Protein AF-A0A7S4MPM6-F1 (afdb_monomer_lite)

Foldseek 3Di:
DDPDPPDQPQPDQDPVVLVVVQVVLVVVLCVLDPVQWDWDFPLVDDDDQVVLQLLLQLLLLLLLLLLLLLVVLLQCPLVNLLVQLVLLVPFWKKKWKKWKKFKAWDDKDKDKDKDDWDWDDDPPDIDTDIDIDIFMKTKMKMKIKMWIWIDRHPDPVPIHTRDIDMFMDIDIDRDDDTPDPRMDMDDRLMATCSLSSVQADSQQAGGDHFPCVDPQNPDSCRTPSNVVSLVNLSSLLVSLVSVVCCQQVPQQVRQPPADRLVPQALPQANALSHSIWIARDPDDDDQQPQPPPDPPARSYFYDRDPVSVVDNTHRDSSSSSSSSVSNSVRLVVSLVVLQVRQPPHRRDHSSVSSSNNSSNSSNVSSSSSVSSRVVSVVSVVVVVVD

Organism: NCBI:txid1487602

Structure (mmCIF, N/CA/C/O backbone):
data_AF-A0A7S4MPM6-F1
#
_entry.id   AF-A0A7S4MPM6-F1
#
loop_
_atom_site.group_PDB
_atom_site.id
_atom_site.type_symbol
_atom_site.label_atom_id
_atom_site.label_alt_id
_atom_site.label_comp_id
_atom_site.label_asym_id
_atom_site.label_entity_id
_atom_site.label_seq_id
_atom_site.pdbx_PDB_ins_code
_atom_site.Cartn_x
_atom_site.Cartn_y
_atom_site.Cartn_z
_atom_site.occupancy
_atom_site.B_iso_or_equiv
_atom_site.auth_seq_id
_atom_site.auth_comp_id
_atom_site.auth_asym_id
_atom_site.auth_atom_id
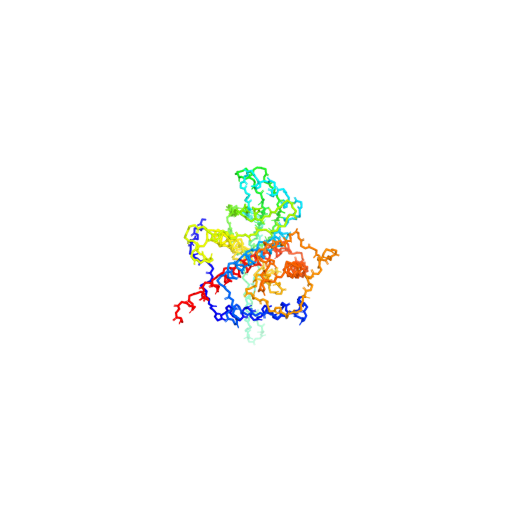_atom_site.pdbx_PDB_model_num
ATOM 1 N N . PHE A 1 1 ? -4.870 5.269 -22.172 1.00 31.06 1 PHE A N 1
ATOM 2 C CA . PHE A 1 1 ? -6.273 5.343 -21.723 1.00 31.06 1 PHE A CA 1
ATOM 3 C C . PHE A 1 1 ? -6.823 3.934 -21.564 1.00 31.06 1 PHE A C 1
ATOM 5 O O . PHE A 1 1 ? -7.296 3.357 -22.532 1.00 31.06 1 PHE A O 1
ATOM 12 N N . LEU A 1 2 ? -6.703 3.356 -20.369 1.00 29.95 2 LEU A N 1
ATOM 13 C CA . LEU A 1 2 ? -7.413 2.134 -19.994 1.00 29.95 2 LEU A CA 1
ATOM 14 C C . LEU A 1 2 ? -8.408 2.541 -18.913 1.00 29.95 2 LEU A C 1
ATOM 16 O O . LEU A 1 2 ? -8.036 2.780 -17.770 1.00 29.95 2 LEU A O 1
ATOM 20 N N . PHE A 1 3 ? -9.662 2.708 -19.321 1.00 28.52 3 PHE A N 1
ATOM 21 C CA . PHE A 1 3 ? -10.784 2.804 -18.402 1.00 28.52 3 PHE A CA 1
ATOM 22 C C . PHE A 1 3 ? -11.024 1.373 -17.909 1.00 28.52 3 PHE A C 1
ATOM 24 O O . PHE A 1 3 ? -11.623 0.564 -18.615 1.00 28.52 3 PHE A O 1
ATOM 31 N N . VAL A 1 4 ? -10.449 1.019 -16.759 1.00 35.78 4 VAL A N 1
ATOM 32 C CA . VAL A 1 4 ? -10.788 -0.234 -16.079 1.00 35.78 4 VAL A CA 1
ATOM 33 C C . VAL A 1 4 ? -12.208 -0.041 -15.541 1.00 35.78 4 VAL A C 1
ATOM 35 O O . VAL A 1 4 ? -12.431 0.917 -14.797 1.00 35.78 4 VAL A O 1
ATOM 38 N N . PRO A 1 5 ? -13.195 -0.863 -15.938 1.00 33.94 5 PRO A N 1
ATOM 39 C CA . PRO A 1 5 ? -14.520 -0.785 -15.346 1.00 33.94 5 PRO A CA 1
ATOM 40 C C . PRO A 1 5 ? -14.381 -1.018 -13.844 1.00 33.94 5 PRO A C 1
ATOM 42 O O . PRO A 1 5 ? -13.643 -1.910 -13.430 1.00 33.94 5 PRO A O 1
ATOM 45 N N . LEU A 1 6 ? -15.104 -0.236 -13.046 1.00 37.91 6 LEU A N 1
ATOM 46 C CA . LEU A 1 6 ? -15.232 -0.399 -11.599 1.00 37.91 6 LEU A CA 1
ATOM 47 C C . LEU A 1 6 ? -16.060 -1.671 -11.294 1.00 37.91 6 LEU A C 1
ATOM 49 O O . LEU A 1 6 ? -17.142 -1.606 -10.726 1.00 37.91 6 LEU A O 1
ATOM 53 N N . LEU A 1 7 ? -15.613 -2.832 -11.776 1.00 39.56 7 LEU A N 1
ATOM 54 C CA . LEU A 1 7 ? -16.062 -4.129 -11.282 1.00 39.56 7 LEU A CA 1
ATOM 55 C C . LEU A 1 7 ? -15.415 -4.313 -9.910 1.00 39.56 7 LEU A C 1
ATOM 57 O O . LEU A 1 7 ? -14.264 -3.924 -9.729 1.00 39.56 7 LEU A O 1
ATOM 61 N N . ALA A 1 8 ? -16.146 -4.855 -8.937 1.00 42.31 8 ALA A N 1
ATOM 62 C CA . ALA A 1 8 ? -15.582 -5.182 -7.633 1.00 42.31 8 ALA A CA 1
ATOM 63 C C . ALA A 1 8 ? -14.343 -6.075 -7.839 1.00 42.31 8 ALA A C 1
ATOM 65 O O . ALA A 1 8 ? -14.459 -7.189 -8.339 1.00 42.31 8 ALA A O 1
ATOM 66 N N . VAL A 1 9 ? -13.154 -5.535 -7.550 1.00 50.91 9 VAL A N 1
ATOM 67 C CA . VAL A 1 9 ? -11.866 -6.233 -7.735 1.00 50.91 9 VAL A CA 1
ATOM 68 C C . VAL A 1 9 ? -11.479 -7.038 -6.498 1.00 50.91 9 VAL A C 1
ATOM 70 O O . VAL A 1 9 ? -10.639 -7.927 -6.587 1.00 50.91 9 VAL A O 1
ATOM 73 N N . MET A 1 10 ? -12.123 -6.774 -5.360 1.00 58.50 10 MET A N 1
ATOM 74 C CA . MET A 1 10 ? -12.009 -7.669 -4.215 1.00 58.50 10 MET A CA 1
ATOM 75 C C . MET A 1 10 ? -12.613 -9.014 -4.600 1.00 58.50 10 MET A C 1
ATOM 77 O O . MET A 1 10 ? -13.733 -9.049 -5.114 1.00 58.50 10 MET A O 1
ATOM 81 N N . GLU A 1 11 ? -11.850 -10.091 -4.401 1.00 58.53 11 GLU A N 1
ATOM 82 C CA . GLU A 1 11 ? -12.326 -11.445 -4.686 1.00 58.53 11 GLU A CA 1
ATOM 83 C C . GLU A 1 11 ? -13.673 -11.669 -3.988 1.00 58.53 11 GLU A C 1
ATOM 85 O O . GLU A 1 11 ? -13.864 -11.246 -2.846 1.00 58.53 11 GLU A O 1
ATOM 90 N N . GLU A 1 12 ? -14.616 -12.309 -4.684 1.00 66.38 12 GLU A N 1
ATOM 91 C CA . GLU A 1 12 ? -15.898 -12.693 -4.095 1.00 66.38 12 GLU A CA 1
ATOM 92 C C . GLU A 1 12 ? -15.636 -13.543 -2.843 1.00 66.38 12 GLU A C 1
ATOM 94 O O . GLU A 1 12 ? -14.829 -14.478 -2.885 1.00 66.38 12 GLU A O 1
ATOM 99 N N . PHE A 1 13 ? -16.281 -13.199 -1.722 1.00 75.44 13 PHE A N 1
ATOM 100 C CA . PHE A 1 13 ? -16.008 -13.835 -0.435 1.00 75.44 13 PHE A CA 1
ATOM 101 C C . PHE A 1 13 ? -16.163 -15.357 -0.528 1.00 75.44 13 PHE A C 1
ATOM 103 O O . PHE A 1 13 ? -17.249 -15.892 -0.757 1.00 75.44 13 PHE A O 1
ATOM 110 N N . ASN A 1 14 ? -15.055 -16.065 -0.310 1.00 79.50 14 ASN A N 1
ATOM 111 C CA . ASN A 1 14 ? -15.017 -17.516 -0.252 1.00 79.50 14 ASN A CA 1
ATOM 112 C C . ASN A 1 14 ? -14.715 -17.954 1.182 1.00 79.50 14 ASN A C 1
ATOM 114 O O . ASN A 1 14 ? -13.560 -17.953 1.614 1.00 79.50 14 ASN A O 1
ATOM 118 N N . GLU A 1 15 ? -15.753 -18.371 1.908 1.00 78.56 15 GLU A N 1
ATOM 119 C CA . GLU A 1 15 ? -15.652 -18.743 3.322 1.00 78.56 15 GLU A CA 1
ATOM 120 C C . GLU A 1 15 ? -14.591 -19.831 3.572 1.00 78.56 15 GLU A C 1
ATOM 122 O O . GLU A 1 15 ? -13.835 -19.766 4.542 1.00 78.56 15 GLU A O 1
ATOM 127 N N . GLN A 1 16 ? -14.481 -20.828 2.688 1.00 79.81 16 GLN A N 1
ATOM 128 C CA . GLN A 1 16 ? -13.522 -21.923 2.859 1.00 79.81 16 GLN A CA 1
ATOM 129 C C . GLN A 1 16 ? -12.079 -21.432 2.729 1.00 79.81 16 GLN A C 1
ATOM 131 O O . GLN A 1 16 ? -11.239 -21.742 3.580 1.00 79.81 16 GLN A O 1
ATOM 136 N N . GLN A 1 17 ? -11.788 -20.647 1.688 1.00 78.69 17 GLN A N 1
ATOM 137 C CA . GLN A 1 17 ? -10.464 -20.054 1.499 1.00 78.69 17 GLN A CA 1
ATOM 138 C C . GLN A 1 17 ? -10.130 -19.091 2.635 1.00 78.69 17 GLN A C 1
ATOM 140 O O . GLN A 1 17 ? -9.018 -19.126 3.164 1.00 78.69 17 GLN A O 1
ATOM 145 N N . PHE A 1 18 ? -11.100 -18.284 3.059 1.00 78.94 18 PHE A N 1
ATOM 146 C CA . PHE A 1 18 ? -10.956 -17.395 4.198 1.00 78.94 18 PHE A CA 1
ATOM 147 C C . PHE A 1 18 ? -10.620 -18.165 5.479 1.00 78.94 18 PHE A C 1
ATOM 149 O O . PHE A 1 18 ? -9.632 -17.852 6.134 1.00 78.94 18 PHE A O 1
ATOM 156 N N . ARG A 1 19 ? -11.339 -19.246 5.807 1.00 78.81 19 ARG A N 1
ATOM 157 C CA . ARG A 1 19 ? -11.039 -20.073 6.989 1.00 78.81 19 ARG A CA 1
ATOM 158 C C . ARG A 1 19 ? -9.623 -20.648 6.965 1.00 78.81 19 ARG A C 1
ATOM 160 O O . ARG A 1 19 ? -8.974 -20.678 8.008 1.00 78.81 19 ARG A O 1
ATOM 167 N N . VAL A 1 20 ? -9.119 -21.075 5.805 1.00 78.75 20 VAL A N 1
ATOM 168 C CA . VAL A 1 20 ? -7.716 -21.517 5.660 1.00 78.75 20 VAL A CA 1
ATOM 169 C C . VAL A 1 20 ? -6.754 -20.355 5.914 1.00 78.75 20 VAL A C 1
ATOM 171 O O . VAL A 1 20 ? -5.831 -20.474 6.719 1.00 78.75 20 VAL A O 1
ATOM 174 N N . LYS A 1 21 ? -7.003 -19.209 5.273 1.00 76.81 21 LYS A N 1
ATOM 175 C CA . LYS A 1 21 ? -6.224 -17.975 5.432 1.00 76.81 21 LYS A CA 1
ATOM 176 C C . LYS A 1 21 ? -6.201 -17.477 6.884 1.00 76.81 21 LYS A C 1
ATOM 178 O O . LYS A 1 21 ? -5.209 -16.876 7.297 1.00 76.81 21 LYS A O 1
ATOM 183 N N . VAL A 1 22 ? -7.283 -17.686 7.627 1.00 74.31 22 VAL A N 1
ATOM 184 C CA . VAL A 1 22 ? -7.436 -17.304 9.030 1.00 74.31 22 VAL A CA 1
ATOM 185 C C . VAL A 1 22 ? -6.704 -18.302 9.931 1.00 74.31 22 VAL A C 1
ATOM 187 O O . VAL A 1 22 ? -5.848 -17.876 10.695 1.00 74.31 22 VAL A O 1
ATOM 190 N N . ARG A 1 23 ? -6.883 -19.620 9.762 1.00 75.62 23 ARG A N 1
ATOM 191 C CA . ARG A 1 23 ? -6.119 -20.634 10.526 1.00 75.62 23 ARG A CA 1
ATOM 192 C C . ARG A 1 23 ? -4.602 -20.458 10.411 1.00 75.62 23 ARG A C 1
ATOM 194 O O . ARG A 1 23 ? -3.910 -20.507 11.421 1.00 75.62 23 ARG A O 1
ATOM 201 N N . ASN A 1 24 ? -4.096 -20.185 9.207 1.00 75.50 24 ASN A N 1
ATOM 202 C CA . ASN A 1 24 ? -2.668 -19.914 9.005 1.00 75.50 24 ASN A CA 1
ATOM 203 C C . ASN A 1 24 ? -2.203 -18.659 9.767 1.00 75.50 24 ASN A C 1
ATOM 205 O O . ASN A 1 24 ? -1.083 -18.621 10.274 1.00 75.50 24 ASN A O 1
ATOM 209 N N . ALA A 1 25 ? -3.062 -17.639 9.873 1.00 76.00 25 ALA A N 1
ATOM 210 C CA . ALA A 1 25 ? -2.778 -16.446 10.665 1.00 76.00 25 ALA A CA 1
ATOM 211 C C . ALA A 1 25 ? -2.793 -16.746 12.174 1.00 76.00 25 ALA A C 1
ATOM 213 O O . ALA A 1 25 ? -1.985 -16.178 12.901 1.00 76.00 25 ALA A O 1
ATOM 214 N N . THR A 1 26 ? -3.640 -17.669 12.651 1.00 75.62 26 THR A N 1
ATOM 215 C CA . THR A 1 26 ? -3.672 -18.088 14.065 1.00 75.62 26 THR A CA 1
ATOM 216 C C . THR A 1 26 ? -2.318 -18.612 14.543 1.00 75.62 26 THR A C 1
ATOM 218 O O . THR A 1 26 ? -1.897 -18.291 15.654 1.00 75.62 26 THR A O 1
ATOM 221 N N . ASP A 1 27 ? -1.616 -19.392 13.719 1.00 77.56 27 ASP A N 1
ATOM 222 C CA . ASP A 1 27 ? -0.306 -19.938 14.088 1.00 77.56 27 ASP A CA 1
ATOM 223 C C . ASP A 1 27 ? 0.757 -18.838 14.208 1.00 77.56 27 ASP A C 1
ATOM 225 O O . ASP A 1 27 ? 1.556 -18.850 15.143 1.00 77.56 27 ASP A O 1
ATOM 229 N N . GLN A 1 28 ? 0.718 -17.834 13.327 1.00 78.75 28 GLN A N 1
ATOM 230 C CA . GLN A 1 28 ? 1.594 -16.662 13.419 1.00 78.75 28 GLN A CA 1
ATOM 231 C C . GLN A 1 28 ? 1.255 -15.793 14.636 1.00 78.75 28 GLN A C 1
ATOM 233 O O . GLN A 1 28 ? 2.154 -15.361 15.352 1.00 78.75 28 GLN A O 1
ATOM 238 N N . ILE A 1 29 ? -0.034 -15.592 14.926 1.00 81.62 29 ILE A N 1
ATOM 239 C CA . ILE A 1 29 ? -0.497 -14.842 16.101 1.00 81.62 29 ILE A CA 1
ATOM 240 C C . ILE A 1 29 ? 0.021 -15.472 17.392 1.00 81.62 29 ILE A C 1
ATOM 242 O O . ILE A 1 29 ? 0.528 -14.753 18.246 1.00 81.62 29 ILE A O 1
ATOM 246 N N . LYS A 1 30 ? -0.040 -16.802 17.527 1.00 78.75 30 LYS A N 1
ATOM 247 C CA . LYS A 1 30 ? 0.487 -17.514 18.705 1.00 78.75 30 LYS A CA 1
ATOM 248 C C . LYS A 1 30 ? 1.992 -17.326 18.904 1.00 78.75 30 LYS A C 1
ATOM 250 O O . LYS A 1 30 ? 2.466 -17.466 20.022 1.00 78.75 30 LYS A O 1
ATOM 255 N N . MET A 1 31 ? 2.747 -17.040 17.841 1.00 79.88 31 MET A N 1
ATOM 256 C CA . MET A 1 31 ? 4.175 -16.723 17.952 1.00 79.88 31 MET A CA 1
ATOM 257 C C . MET A 1 31 ? 4.430 -15.275 18.385 1.00 79.88 31 MET A C 1
ATOM 259 O O . MET A 1 31 ? 5.485 -14.992 18.949 1.00 79.88 31 MET A O 1
ATOM 263 N N . ILE A 1 32 ? 3.503 -14.362 18.082 1.00 81.94 32 ILE A N 1
ATOM 264 C CA . ILE A 1 32 ? 3.620 -12.935 18.408 1.00 81.94 32 ILE A CA 1
ATOM 265 C C . ILE A 1 32 ? 3.095 -12.655 19.817 1.00 81.94 32 ILE A C 1
ATOM 267 O O . ILE A 1 32 ? 3.694 -11.882 20.564 1.00 81.94 32 ILE A O 1
ATOM 271 N N . LEU A 1 33 ? 1.968 -13.270 20.168 1.00 78.75 33 LEU A N 1
ATOM 272 C CA . LEU A 1 33 ? 1.326 -13.128 21.465 1.00 78.75 33 LEU A CA 1
ATOM 273 C C . LEU A 1 33 ? 1.914 -14.093 22.497 1.00 78.75 33 LEU A C 1
ATOM 275 O O . LEU A 1 33 ? 2.557 -15.087 22.171 1.00 78.75 33 LEU A O 1
ATOM 279 N N . ASP A 1 34 ? 1.660 -13.802 23.770 1.00 70.38 34 ASP A N 1
ATOM 280 C CA . ASP A 1 34 ? 1.963 -14.717 24.867 1.00 70.38 34 ASP A CA 1
ATOM 281 C C . ASP A 1 34 ? 1.180 -16.040 24.691 1.00 70.38 34 ASP A C 1
ATOM 283 O O . ASP A 1 34 ? 0.010 -16.030 24.302 1.00 70.38 34 ASP A O 1
ATOM 287 N N . ASN A 1 35 ? 1.797 -17.182 25.027 1.00 66.62 35 ASN A N 1
ATOM 288 C CA . ASN A 1 35 ? 1.186 -18.524 24.986 1.00 66.62 35 ASN A CA 1
ATOM 289 C C . ASN A 1 35 ? -0.097 -18.657 25.833 1.00 66.62 35 ASN A C 1
ATOM 291 O O . ASN A 1 35 ? -0.778 -19.681 25.782 1.00 66.62 35 ASN A O 1
ATOM 295 N N . THR A 1 36 ? -0.399 -17.655 26.655 1.00 68.69 36 THR A N 1
ATOM 296 C CA . THR A 1 36 ? -1.627 -17.550 27.444 1.00 68.69 36 THR A CA 1
ATOM 297 C C . THR A 1 36 ? -2.830 -17.001 26.669 1.00 68.69 36 THR A C 1
ATOM 299 O O . THR A 1 36 ? -3.937 -17.041 27.209 1.00 68.69 36 THR A O 1
ATOM 302 N N . ARG A 1 37 ? -2.646 -16.513 25.434 1.00 77.69 37 ARG A N 1
ATOM 303 C CA . ARG A 1 37 ? -3.738 -16.067 24.557 1.00 77.69 37 ARG A CA 1
ATOM 304 C C . ARG A 1 37 ? -4.420 -17.241 23.849 1.00 77.69 37 ARG A C 1
ATOM 306 O O . ARG A 1 37 ? -3.790 -18.246 23.509 1.00 77.69 37 ARG A O 1
ATOM 313 N N . LYS A 1 38 ? -5.724 -17.113 23.624 1.00 83.56 38 LYS A N 1
ATOM 314 C CA . LYS A 1 38 ? -6.632 -18.105 23.041 1.00 83.56 38 LYS A CA 1
ATOM 315 C C . LYS A 1 38 ? -7.474 -17.448 21.938 1.00 83.56 38 LYS A C 1
ATOM 317 O O . LYS A 1 38 ? -8.683 -17.274 22.119 1.00 83.56 38 LYS A O 1
ATOM 322 N N . PRO A 1 39 ? -6.861 -17.127 20.783 1.00 85.81 39 PRO A N 1
ATOM 323 C CA . PRO A 1 39 ? -7.595 -16.609 19.639 1.00 85.81 39 PRO A CA 1
ATOM 324 C C . PRO A 1 39 ? -8.549 -17.679 19.094 1.00 85.81 39 PRO A C 1
ATOM 326 O O . PRO A 1 39 ? -8.148 -18.825 18.868 1.00 85.81 39 PRO A O 1
ATOM 329 N N . VAL A 1 40 ? -9.801 -17.297 18.858 1.00 87.00 40 VAL A N 1
ATOM 330 C CA . VAL A 1 40 ? -10.889 -18.159 18.374 1.00 87.00 40 VAL A CA 1
ATOM 331 C C . VAL A 1 40 ? -1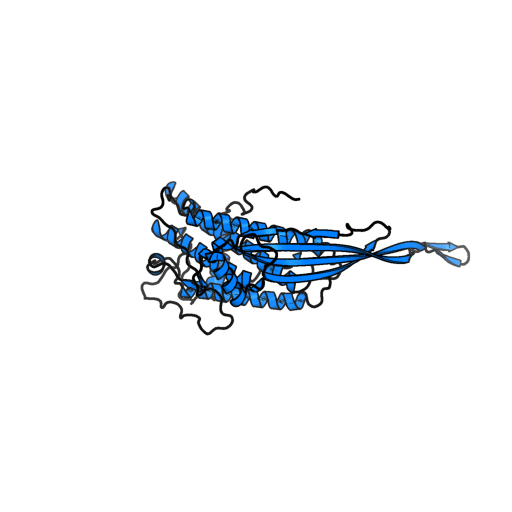1.679 -17.473 17.270 1.00 87.00 40 VAL A C 1
ATOM 333 O O . VAL A 1 40 ? -11.743 -16.242 17.195 1.00 87.00 40 VAL A O 1
ATOM 336 N N . LEU A 1 41 ? -12.300 -18.265 16.394 1.00 85.88 41 LEU A N 1
ATOM 337 C CA . LEU A 1 41 ? -13.178 -17.692 15.382 1.00 85.88 41 LEU A CA 1
ATOM 338 C C . LEU A 1 41 ? -14.447 -17.126 16.039 1.00 85.88 41 LEU A C 1
ATOM 340 O O . LEU A 1 41 ? -15.031 -17.781 16.904 1.00 85.88 41 LEU A O 1
ATOM 344 N N . PRO A 1 42 ? -14.937 -15.956 15.592 1.00 87.44 42 PRO A N 1
ATOM 345 C CA . PRO A 1 42 ? -16.154 -15.353 16.127 1.00 87.44 42 PRO A CA 1
ATOM 346 C C . PRO A 1 42 ? -17.385 -16.267 16.146 1.00 87.44 42 PRO A C 1
ATOM 348 O O . PRO A 1 42 ? -18.178 -16.210 17.079 1.00 87.44 42 PRO A O 1
ATOM 351 N N . ASN A 1 43 ? -17.531 -17.160 15.165 1.00 86.00 43 ASN A N 1
ATOM 352 C CA . ASN A 1 43 ? -18.652 -18.103 15.100 1.00 86.00 43 ASN A CA 1
ATOM 353 C C . ASN A 1 43 ? -18.504 -19.345 15.997 1.00 86.00 43 ASN A C 1
ATOM 355 O O . ASN A 1 43 ? -19.443 -20.132 16.088 1.00 86.00 43 ASN A O 1
ATOM 359 N N . GLU A 1 44 ? -17.363 -19.529 16.660 1.00 86.12 44 GLU A N 1
ATOM 360 C CA . GLU A 1 44 ? -17.109 -20.658 17.565 1.00 86.12 44 GLU A CA 1
ATOM 361 C C . GLU A 1 44 ? -17.432 -20.327 19.029 1.00 86.12 44 GLU A C 1
ATOM 363 O O . GLU A 1 44 ? -17.399 -21.210 19.886 1.00 86.12 44 GLU A O 1
ATOM 368 N N . VAL A 1 45 ? -17.765 -19.068 19.332 1.00 88.31 45 VAL A N 1
ATOM 369 C CA . VAL A 1 45 ? -18.037 -18.601 20.695 1.00 88.31 45 VAL A CA 1
ATOM 370 C C . VAL A 1 45 ? -19.311 -17.774 20.769 1.00 88.31 45 VAL A C 1
ATOM 372 O O . VAL A 1 45 ? -19.661 -17.044 19.843 1.00 88.31 45 VAL A O 1
ATOM 375 N N . ALA A 1 46 ? -20.017 -17.880 21.895 1.00 87.38 46 ALA A N 1
ATOM 376 C CA . ALA A 1 46 ? -21.189 -17.056 22.155 1.00 87.38 46 ALA A CA 1
ATOM 377 C C . ALA A 1 46 ? -20.758 -15.602 22.375 1.00 87.38 46 ALA A C 1
ATOM 379 O O . ALA A 1 46 ? -19.982 -15.317 23.281 1.00 87.38 46 ALA A O 1
ATOM 380 N N . HIS A 1 47 ? -21.286 -14.698 21.560 1.00 90.19 47 HIS A N 1
ATOM 381 C CA . HIS A 1 47 ? -20.995 -13.269 21.578 1.00 90.19 47 HIS A CA 1
ATOM 382 C C . HIS A 1 47 ? -22.286 -12.487 21.319 1.00 90.19 47 HIS A C 1
ATOM 384 O O . HIS A 1 47 ? -23.303 -13.040 20.887 1.00 90.19 47 HIS A O 1
ATOM 390 N N . THR A 1 48 ? -22.268 -11.191 21.601 1.00 90.44 48 THR A N 1
ATOM 391 C CA . THR A 1 48 ? -23.420 -10.312 21.411 1.00 90.44 48 THR A CA 1
ATOM 392 C C . THR A 1 48 ? -23.420 -9.677 20.025 1.00 90.44 48 THR A C 1
ATOM 394 O O . THR A 1 48 ? -22.444 -9.707 19.279 1.00 90.44 48 THR A O 1
ATOM 397 N N . TYR A 1 49 ? -24.540 -9.052 19.671 1.00 89.56 49 TYR A N 1
ATOM 398 C CA . TYR A 1 49 ? -24.631 -8.260 18.450 1.00 89.56 49 TYR A CA 1
ATOM 399 C C . TYR A 1 49 ? -23.616 -7.102 18.424 1.00 89.56 49 TYR A C 1
ATOM 401 O O . TYR A 1 49 ? -23.036 -6.819 17.378 1.00 89.56 49 TYR A O 1
ATOM 409 N N . LEU A 1 50 ? -23.351 -6.490 19.583 1.00 91.75 50 LEU A N 1
ATOM 410 C CA . LEU A 1 50 ? -22.389 -5.399 19.731 1.00 91.75 50 LEU A CA 1
ATOM 411 C C . LEU A 1 50 ? -20.959 -5.832 19.382 1.00 91.75 50 LEU A C 1
ATOM 413 O O . LEU A 1 50 ? -20.258 -5.106 18.682 1.00 91.75 50 LEU A O 1
ATOM 417 N N . ASP A 1 51 ? -20.549 -7.028 19.802 1.00 92.56 51 ASP A N 1
ATOM 418 C CA . ASP A 1 51 ? -19.179 -7.521 19.597 1.00 92.56 51 ASP A CA 1
ATOM 419 C C . ASP A 1 51 ? -18.786 -7.590 18.111 1.00 92.56 51 ASP A C 1
ATOM 421 O O . ASP A 1 51 ? -17.611 -7.506 17.766 1.00 92.56 51 ASP A O 1
ATOM 425 N N . LYS A 1 52 ? -19.770 -7.670 17.211 1.00 93.31 52 LYS A N 1
ATOM 426 C CA . LYS A 1 52 ? -19.569 -7.677 15.755 1.00 93.31 52 LYS A CA 1
ATOM 427 C C . LYS A 1 52 ? -19.152 -6.312 15.218 1.00 93.31 52 LYS A C 1
ATOM 429 O O . LYS A 1 52 ? -18.288 -6.242 14.352 1.00 93.31 52 LYS A O 1
ATOM 434 N N . PHE A 1 53 ? -19.734 -5.236 15.748 1.00 94.62 53 PHE A N 1
ATOM 435 C CA . PHE A 1 53 ? -19.321 -3.870 15.416 1.00 94.62 53 PHE A CA 1
ATOM 436 C C . PHE A 1 53 ? -17.928 -3.589 15.958 1.00 94.62 53 PHE A C 1
ATOM 438 O O . PHE A 1 53 ? -17.078 -3.109 15.217 1.00 94.62 53 PHE A O 1
ATOM 445 N N . LEU A 1 54 ? -17.669 -3.982 17.209 1.00 95.00 54 LEU A N 1
ATOM 446 C CA . LEU A 1 54 ? -16.353 -3.815 17.827 1.00 95.00 54 LEU A CA 1
ATOM 447 C C . LEU A 1 54 ? -15.266 -4.593 17.070 1.00 95.00 54 LEU A C 1
ATOM 449 O O . LEU A 1 54 ? -14.147 -4.108 16.928 1.00 95.00 54 LEU A O 1
ATOM 453 N N . LEU A 1 55 ? -15.592 -5.769 16.520 1.00 95.06 55 LEU A N 1
ATOM 454 C CA . LEU A 1 55 ? -14.671 -6.502 15.653 1.00 95.06 55 LEU A CA 1
ATOM 455 C C . LEU A 1 55 ? -14.375 -5.749 14.351 1.00 95.06 55 LEU A C 1
ATOM 457 O O . LEU A 1 55 ? -13.224 -5.699 13.929 1.00 95.06 55 LEU A O 1
ATOM 461 N N . VAL A 1 56 ? -15.377 -5.145 13.711 1.00 95.94 56 VAL A N 1
ATOM 462 C CA . VAL A 1 56 ? -15.150 -4.350 12.492 1.00 95.94 56 VAL A CA 1
ATOM 463 C C . VAL A 1 56 ? -14.354 -3.078 12.795 1.00 95.94 56 VAL A C 1
ATOM 465 O O . VAL A 1 56 ? -13.440 -2.756 12.035 1.00 95.94 56 VAL A O 1
ATOM 468 N N . GLU A 1 57 ? -14.605 -2.410 13.925 1.00 96.12 57 GLU A N 1
ATOM 469 C CA . GLU A 1 57 ? -13.779 -1.287 14.395 1.00 96.12 57 GLU A CA 1
ATOM 470 C C . GLU A 1 57 ? -12.317 -1.703 14.607 1.00 96.12 57 GLU A C 1
ATOM 472 O O . GLU A 1 57 ? -11.394 -1.003 14.178 1.00 96.12 57 GLU A O 1
ATOM 477 N N . PHE A 1 58 ? -12.096 -2.882 15.200 1.00 95.44 58 PHE A N 1
ATOM 478 C CA . PHE A 1 58 ? -10.768 -3.471 15.378 1.00 95.44 58 PHE A CA 1
ATOM 479 C C . PHE A 1 58 ? -10.072 -3.732 14.041 1.00 95.44 58 PHE A C 1
ATOM 481 O O . PHE A 1 58 ? -8.916 -3.346 13.856 1.00 95.44 58 PHE A O 1
ATOM 488 N N . LEU A 1 59 ? -10.774 -4.353 13.090 1.00 96.38 59 LEU A N 1
ATOM 489 C CA . LEU A 1 59 ? -10.240 -4.650 11.762 1.00 96.38 59 LEU A CA 1
ATOM 490 C C . LEU A 1 59 ? -9.886 -3.375 10.993 1.00 96.38 59 LEU A C 1
ATOM 492 O O . LEU A 1 59 ? -8.820 -3.320 10.381 1.00 96.38 59 LEU A O 1
ATOM 496 N N . ALA A 1 60 ? -10.744 -2.353 11.044 1.00 97.25 60 ALA A N 1
ATOM 497 C CA . ALA A 1 60 ? -10.507 -1.069 10.394 1.00 97.25 60 ALA A CA 1
ATOM 498 C C . ALA A 1 60 ? -9.304 -0.340 11.010 1.00 97.25 60 ALA A C 1
ATOM 500 O O . ALA A 1 60 ? -8.404 0.077 10.280 1.00 97.25 60 ALA A O 1
ATOM 501 N N . SER A 1 61 ? -9.241 -0.257 12.343 1.00 96.44 61 SER A N 1
ATOM 502 C CA . SER A 1 61 ? -8.124 0.373 13.060 1.00 96.44 61 SER A CA 1
ATOM 503 C C . SER A 1 61 ? -6.798 -0.332 12.767 1.00 96.44 61 SER A C 1
ATOM 505 O O . SER A 1 61 ? -5.793 0.313 12.464 1.00 96.44 61 SER A O 1
ATOM 507 N N . SER A 1 62 ? -6.806 -1.669 12.783 1.00 96.31 62 SER A N 1
ATOM 508 C CA . SER A 1 62 ? -5.647 -2.479 12.410 1.00 96.31 62 SER A CA 1
ATOM 509 C C . SER A 1 62 ? -5.219 -2.222 10.964 1.00 96.31 62 SER A C 1
ATOM 511 O O . SER A 1 62 ? -4.041 -1.981 10.704 1.00 96.31 62 SER A O 1
ATOM 513 N N . ALA A 1 63 ? -6.167 -2.217 10.022 1.00 98.00 63 ALA A N 1
ATOM 514 C CA . ALA A 1 63 ? -5.876 -2.000 8.610 1.00 98.00 63 ALA A CA 1
ATOM 515 C C . ALA A 1 63 ? -5.273 -0.614 8.360 1.00 98.00 63 ALA A C 1
ATOM 517 O O . ALA A 1 63 ? -4.250 -0.514 7.688 1.00 98.00 63 ALA A O 1
ATOM 518 N N . VAL A 1 64 ? -5.848 0.444 8.937 1.00 97.94 64 VAL A N 1
ATOM 519 C CA . VAL A 1 64 ? -5.334 1.817 8.809 1.00 97.94 64 VAL A CA 1
ATOM 520 C C . VAL A 1 64 ? -3.895 1.913 9.325 1.00 97.94 64 VAL A C 1
ATOM 522 O O . VAL A 1 64 ? -3.016 2.366 8.591 1.00 97.94 64 VAL A O 1
ATOM 525 N N . ALA A 1 65 ? -3.614 1.412 10.531 1.00 97.12 65 ALA A N 1
ATOM 526 C CA . ALA A 1 65 ? -2.259 1.426 11.086 1.00 97.12 65 ALA A CA 1
ATOM 527 C C . ALA A 1 65 ? -1.273 0.575 10.259 1.00 97.12 65 ALA A C 1
ATOM 529 O O . ALA A 1 65 ? -0.122 0.956 10.033 1.00 97.12 65 ALA A O 1
ATOM 530 N N . ALA A 1 66 ? -1.728 -0.565 9.739 1.00 97.81 66 ALA A N 1
ATOM 531 C CA . ALA A 1 66 ? -0.924 -1.442 8.894 1.00 97.81 66 ALA A CA 1
ATOM 532 C C . ALA A 1 66 ? -0.563 -0.808 7.545 1.00 97.81 66 ALA A C 1
ATOM 534 O O . ALA A 1 66 ? 0.528 -1.051 7.018 1.00 97.81 66 ALA A O 1
ATOM 535 N N . LEU A 1 67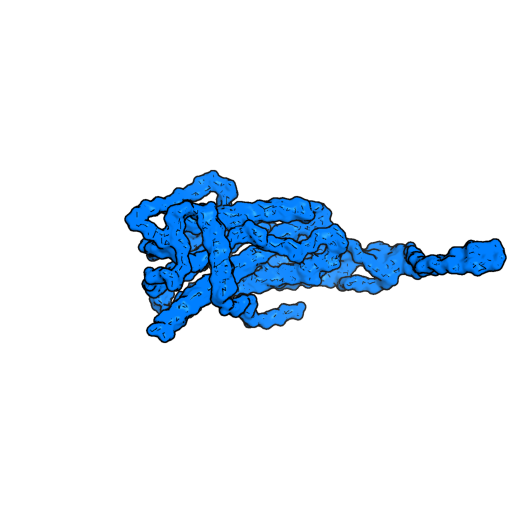 ? -1.469 -0.005 6.980 1.00 98.44 67 LEU A N 1
ATOM 536 C CA . LEU A 1 67 ? -1.211 0.765 5.768 1.00 98.44 67 LEU A CA 1
ATOM 537 C C . LEU A 1 67 ? -0.144 1.833 6.015 1.00 98.44 67 LEU A C 1
ATOM 539 O O . LEU A 1 67 ? 0.738 1.985 5.173 1.00 98.44 67 LEU A O 1
ATOM 543 N N . VAL A 1 68 ? -0.146 2.506 7.172 1.00 97.56 68 VAL A N 1
ATOM 544 C CA . VAL A 1 68 ? 0.893 3.493 7.529 1.00 97.56 68 VAL A CA 1
ATOM 545 C C . VAL A 1 68 ? 2.292 2.861 7.539 1.00 97.56 68 VAL A C 1
ATOM 547 O O . VAL A 1 68 ? 3.214 3.423 6.950 1.00 97.56 68 VAL A O 1
ATOM 550 N N . ASN A 1 69 ? 2.448 1.648 8.086 1.00 96.50 69 ASN A N 1
ATOM 551 C CA . ASN A 1 69 ? 3.715 0.903 8.003 1.00 96.50 69 ASN A CA 1
ATOM 552 C C . ASN A 1 69 ? 4.166 0.652 6.548 1.00 96.50 69 ASN A C 1
ATOM 554 O O . ASN A 1 69 ? 5.362 0.646 6.257 1.00 96.50 69 ASN A O 1
ATOM 558 N N . CYS A 1 70 ? 3.229 0.445 5.616 1.00 97.81 70 CYS A N 1
ATOM 559 C CA . CYS A 1 70 ? 3.555 0.277 4.197 1.00 97.81 70 CYS A CA 1
ATOM 560 C C . CYS A 1 70 ? 3.940 1.605 3.536 1.00 97.81 70 CYS A C 1
ATOM 562 O O . CYS A 1 70 ? 4.854 1.639 2.714 1.00 97.81 70 CYS A O 1
ATOM 564 N N . LEU A 1 71 ? 3.265 2.699 3.898 1.00 97.12 71 LEU A N 1
ATOM 565 C CA . LEU A 1 71 ? 3.555 4.042 3.393 1.00 97.12 71 LEU A CA 1
ATOM 566 C C . LEU A 1 71 ? 4.967 4.513 3.777 1.00 97.12 71 LEU A C 1
ATOM 568 O O . LEU A 1 71 ? 5.610 5.211 2.992 1.00 97.12 71 LEU A O 1
ATOM 572 N N . GLU A 1 72 ? 5.498 4.070 4.917 1.00 95.62 72 GLU A N 1
ATOM 573 C CA . GLU A 1 72 ? 6.889 4.327 5.310 1.00 95.62 72 GLU A CA 1
ATOM 574 C C . GLU A 1 72 ? 7.894 3.781 4.280 1.00 95.62 72 GLU A C 1
ATOM 576 O O . GLU A 1 72 ? 8.844 4.475 3.909 1.00 95.62 72 GLU A O 1
ATOM 581 N N . LEU A 1 73 ? 7.648 2.586 3.720 1.00 94.81 73 LEU A N 1
ATOM 582 C CA . LEU A 1 73 ? 8.462 2.037 2.623 1.00 94.81 73 LEU A CA 1
ATOM 583 C C . LEU A 1 73 ? 8.347 2.859 1.330 1.00 94.81 73 LEU A C 1
ATOM 585 O O . LEU A 1 73 ? 9.244 2.826 0.486 1.00 94.81 73 LEU A O 1
ATOM 589 N N . LEU A 1 74 ? 7.268 3.630 1.183 1.00 95.06 74 LEU A N 1
ATOM 590 C CA . LEU A 1 74 ? 7.053 4.575 0.086 1.00 95.06 74 LEU A CA 1
ATOM 591 C C . LEU A 1 74 ? 7.645 5.963 0.372 1.00 95.06 74 LEU A C 1
ATOM 593 O O . LEU A 1 74 ? 7.314 6.927 -0.314 1.00 95.06 74 LEU A O 1
ATOM 597 N N . SER A 1 75 ? 8.560 6.059 1.345 1.00 95.00 75 SER A N 1
ATOM 598 C CA . SER A 1 75 ? 9.205 7.303 1.791 1.00 95.00 75 SER A CA 1
ATOM 599 C C . SER A 1 75 ? 8.255 8.293 2.475 1.00 95.00 75 SER A C 1
ATOM 601 O O . SER A 1 75 ? 8.574 9.476 2.584 1.00 95.00 75 SER A O 1
ATOM 603 N N . ILE A 1 76 ? 7.108 7.831 2.979 1.00 96.56 76 ILE A N 1
ATOM 604 C CA . ILE A 1 76 ? 6.252 8.608 3.884 1.00 96.56 76 ILE A CA 1
ATOM 605 C C . ILE A 1 76 ? 6.685 8.296 5.322 1.00 96.56 76 ILE A C 1
ATOM 607 O O . ILE A 1 76 ? 6.015 7.578 6.059 1.00 96.56 76 ILE A O 1
ATOM 611 N N . ASP A 1 77 ? 7.868 8.787 5.690 1.00 94.00 77 ASP A N 1
ATOM 612 C CA . ASP A 1 77 ? 8.377 8.713 7.061 1.00 94.00 77 ASP A CA 1
ATOM 613 C C . ASP A 1 77 ? 7.580 9.628 8.011 1.00 94.00 77 ASP A C 1
ATOM 615 O O . ASP A 1 77 ? 6.691 10.368 7.589 1.00 94.00 77 ASP A O 1
ATOM 619 N N . ALA A 1 78 ? 7.903 9.619 9.307 1.00 93.75 78 ALA A N 1
ATOM 620 C CA . ALA A 1 78 ? 7.189 10.422 10.305 1.00 93.75 78 ALA A CA 1
ATOM 621 C C . ALA A 1 78 ? 7.175 11.931 9.980 1.00 93.75 78 ALA A C 1
ATOM 623 O O . ALA A 1 78 ? 6.203 12.626 10.281 1.00 93.75 78 ALA A O 1
ATOM 624 N N . LYS A 1 79 ? 8.233 12.449 9.339 1.00 95.38 79 LYS A N 1
ATOM 625 C CA . LYS A 1 79 ? 8.316 13.858 8.942 1.00 95.38 79 LYS A CA 1
ATOM 626 C C . LYS A 1 79 ? 7.346 14.145 7.799 1.00 95.38 79 LYS A C 1
ATOM 628 O O . LYS A 1 79 ? 6.587 15.110 7.876 1.00 95.38 79 LYS A O 1
ATOM 633 N N . ASN A 1 80 ? 7.373 13.328 6.751 1.00 96.12 80 ASN A N 1
ATOM 634 C CA . ASN A 1 80 ? 6.488 13.500 5.606 1.00 96.12 80 ASN A CA 1
ATOM 635 C C . ASN A 1 80 ? 5.031 13.264 6.015 1.00 96.12 80 ASN A C 1
ATOM 637 O O . ASN A 1 80 ? 4.174 14.072 5.675 1.00 96.12 80 ASN A O 1
ATOM 641 N N . LEU A 1 81 ? 4.757 12.242 6.829 1.00 96.81 81 LEU A N 1
ATOM 642 C CA . LEU A 1 81 ? 3.427 11.947 7.363 1.00 96.81 81 LEU A CA 1
ATOM 643 C C . LEU A 1 81 ? 2.841 13.125 8.146 1.00 96.81 81 LEU A C 1
ATOM 645 O O . LEU A 1 81 ? 1.676 13.462 7.945 1.00 96.81 81 LEU A O 1
ATOM 649 N N . LYS A 1 82 ? 3.659 13.809 8.959 1.00 96.81 82 LYS A N 1
ATOM 650 C CA . LYS A 1 82 ? 3.248 15.037 9.654 1.00 96.81 82 LYS A CA 1
ATOM 651 C C . LYS A 1 82 ? 2.776 16.107 8.671 1.00 96.81 82 LYS A C 1
ATOM 653 O O . LYS A 1 82 ? 1.700 16.670 8.841 1.00 96.81 82 LYS A O 1
ATOM 658 N N . GLN A 1 83 ? 3.549 16.347 7.614 1.00 96.12 83 GLN A N 1
ATOM 659 C CA . GLN A 1 83 ? 3.188 17.329 6.592 1.00 96.12 83 GLN A CA 1
ATOM 660 C C . GLN A 1 83 ? 1.889 16.951 5.867 1.00 96.12 83 GLN A C 1
ATOM 662 O O . GLN A 1 83 ? 1.052 17.819 5.622 1.00 96.12 83 GLN A O 1
ATOM 667 N N . LEU A 1 84 ? 1.700 15.666 5.543 1.00 97.19 84 LEU A N 1
ATOM 668 C CA . LEU A 1 84 ? 0.465 15.182 4.922 1.00 97.19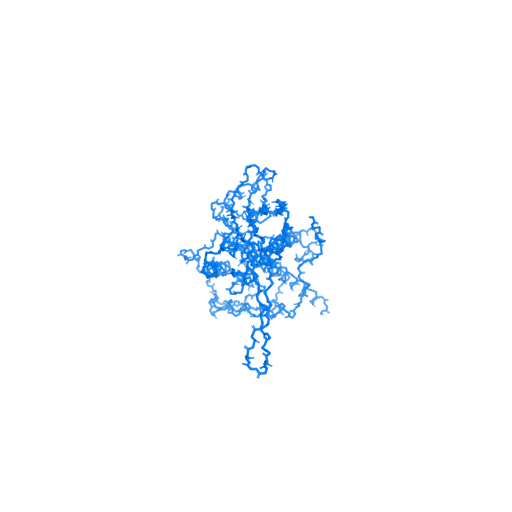 84 LEU A CA 1
ATOM 669 C C . LEU A 1 84 ? -0.734 15.359 5.861 1.00 97.19 84 LEU A C 1
ATOM 671 O O . LEU A 1 84 ? -1.804 15.777 5.420 1.00 97.19 84 LEU A O 1
ATOM 675 N N . LYS A 1 85 ? -0.556 15.103 7.160 1.00 96.38 85 LYS A N 1
ATOM 676 C CA . LYS A 1 85 ? -1.591 15.317 8.174 1.00 96.38 85 LYS A CA 1
ATOM 677 C C . LYS A 1 85 ? -1.989 16.793 8.264 1.00 96.38 85 LYS A C 1
ATOM 679 O O . LYS A 1 85 ? -3.180 17.097 8.198 1.00 96.38 85 LYS A O 1
ATOM 684 N N . GLU A 1 86 ? -1.021 17.707 8.288 1.00 95.19 86 GLU A N 1
ATOM 685 C CA . GLU A 1 86 ? -1.266 19.157 8.247 1.00 95.19 86 GLU A CA 1
ATOM 686 C C . GLU A 1 86 ? -2.033 19.583 6.981 1.00 95.19 86 GLU A C 1
ATOM 688 O O . GLU A 1 86 ? -2.970 20.385 7.049 1.00 95.19 86 GLU A O 1
ATOM 693 N N . TRP A 1 87 ? -1.685 19.021 5.818 1.00 95.69 87 TRP A N 1
ATOM 694 C CA . TRP A 1 87 ? -2.411 19.270 4.569 1.00 95.69 87 TRP A CA 1
ATOM 695 C C . TRP A 1 87 ? -3.859 18.783 4.637 1.00 95.69 87 TRP A C 1
ATOM 697 O O . TRP A 1 87 ? -4.769 19.521 4.249 1.00 95.69 87 TRP A O 1
ATOM 707 N N . SER A 1 88 ? -4.076 17.586 5.190 1.00 95.19 88 SER A N 1
ATOM 708 C CA . SER A 1 88 ? -5.399 16.957 5.285 1.00 95.19 88 SER A CA 1
ATOM 709 C C . SER A 1 88 ? -6.406 17.747 6.125 1.00 95.19 88 SER A C 1
ATOM 711 O O . SER A 1 88 ? -7.610 17.619 5.910 1.00 95.19 88 SER A O 1
ATOM 713 N N . GLY A 1 89 ? -5.930 18.603 7.038 1.00 92.00 89 GLY A N 1
ATOM 714 C CA . GLY A 1 89 ? -6.786 19.492 7.826 1.00 92.00 89 GLY A CA 1
ATOM 715 C C . GLY A 1 89 ? -7.445 20.609 7.008 1.00 92.00 89 GLY A C 1
ATOM 716 O O . GLY A 1 89 ? -8.447 21.171 7.440 1.00 92.00 89 GLY A O 1
ATOM 717 N N . ASN A 1 90 ? -6.909 20.927 5.823 1.00 89.88 90 ASN A N 1
ATOM 718 C CA . ASN A 1 90 ? -7.373 22.046 4.996 1.00 89.88 90 ASN A CA 1
ATOM 719 C C . ASN A 1 90 ? -7.831 21.626 3.595 1.00 89.88 90 ASN A C 1
ATOM 721 O O . ASN A 1 90 ? -8.698 22.273 3.002 1.00 89.88 90 ASN A O 1
ATOM 725 N N . ARG A 1 91 ? -7.200 20.602 3.018 1.00 94.81 91 ARG A N 1
ATOM 726 C CA . ARG A 1 91 ? -7.364 20.188 1.620 1.00 94.81 91 ARG A CA 1
ATOM 727 C C . ARG A 1 91 ? -7.285 18.668 1.501 1.00 94.81 91 ARG A C 1
ATOM 729 O O . ARG A 1 91 ? -6.848 17.983 2.421 1.00 94.81 91 ARG A O 1
ATOM 736 N N . SER A 1 92 ? -7.684 18.147 0.343 1.00 95.75 92 SER A N 1
ATOM 737 C CA . SER A 1 92 ? -7.424 16.748 0.010 1.00 95.75 92 SER A CA 1
ATOM 738 C C . SER A 1 92 ? -5.919 16.483 -0.109 1.00 95.75 92 SER A C 1
ATOM 740 O O . SER A 1 92 ? -5.153 17.382 -0.457 1.00 95.75 92 SER A O 1
ATOM 742 N N . VAL A 1 93 ? -5.487 15.253 0.156 1.00 97.69 93 VAL A N 1
ATOM 743 C CA . VAL A 1 93 ? -4.094 14.822 0.002 1.00 97.69 93 VAL A CA 1
ATOM 744 C C . VAL A 1 93 ? -4.060 13.683 -0.997 1.00 97.69 93 VAL A C 1
ATOM 746 O O . VAL A 1 93 ? -4.619 12.625 -0.745 1.00 97.69 93 VAL A O 1
ATOM 749 N N . THR A 1 94 ? -3.400 13.887 -2.133 1.00 97.75 94 THR A N 1
ATOM 750 C CA . THR A 1 94 ? -3.362 12.906 -3.225 1.00 97.75 94 THR A CA 1
ATOM 751 C C . THR A 1 94 ? -1.969 12.311 -3.376 1.00 97.75 94 THR A C 1
ATOM 753 O O . THR A 1 94 ? -0.996 13.048 -3.522 1.00 97.75 94 THR A O 1
ATOM 756 N N . LEU A 1 95 ? -1.867 10.982 -3.403 1.00 98.06 95 LEU A N 1
ATOM 757 C CA . LEU A 1 95 ? -0.691 10.281 -3.906 1.00 98.06 95 LEU A CA 1
ATOM 758 C C . LEU A 1 95 ? -0.786 10.163 -5.426 1.00 98.06 95 LEU A C 1
ATOM 760 O O . LEU A 1 95 ? -1.773 9.651 -5.950 1.00 98.06 95 LEU A O 1
ATOM 764 N N . ARG A 1 96 ? 0.251 10.611 -6.134 1.00 97.75 96 ARG A N 1
ATOM 765 C CA . ARG A 1 96 ? 0.332 10.554 -7.597 1.00 97.75 96 ARG A CA 1
ATOM 766 C C . ARG A 1 96 ? 1.539 9.747 -8.037 1.00 97.75 96 ARG A C 1
ATOM 768 O O . ARG A 1 96 ? 2.675 10.108 -7.734 1.00 97.75 96 ARG A O 1
ATOM 775 N N . PHE A 1 97 ? 1.293 8.706 -8.823 1.00 97.88 97 PHE A N 1
ATOM 776 C CA . PHE A 1 97 ? 2.326 8.025 -9.598 1.00 97.88 97 PHE A CA 1
ATOM 777 C C . PHE A 1 97 ? 2.291 8.528 -11.043 1.00 97.88 97 PHE A C 1
ATOM 779 O O . PHE A 1 97 ? 1.246 8.529 -11.696 1.00 97.88 97 PHE A O 1
ATOM 786 N N . THR A 1 98 ? 3.430 8.993 -11.544 1.00 97.56 98 THR A N 1
ATOM 787 C CA . THR A 1 98 ? 3.568 9.533 -12.902 1.00 97.56 98 THR A CA 1
ATOM 788 C C . THR A 1 98 ? 4.954 9.235 -13.452 1.00 97.56 98 THR A C 1
ATOM 790 O O . THR A 1 98 ? 5.873 8.945 -12.687 1.00 97.56 98 THR A O 1
ATOM 793 N N . GLY A 1 99 ? 5.139 9.310 -14.764 1.00 96.56 99 GLY A N 1
ATOM 794 C CA . GLY A 1 99 ? 6.435 9.053 -15.368 1.00 96.56 99 GLY A CA 1
ATOM 795 C C . GLY A 1 99 ? 6.523 9.377 -16.848 1.00 96.56 99 GLY A C 1
ATOM 796 O O . GLY A 1 99 ? 5.550 9.759 -17.496 1.00 96.56 99 GLY A O 1
ATOM 797 N N . GLU A 1 100 ? 7.727 9.210 -17.370 1.00 97.69 100 GLU A N 1
ATOM 798 C CA . GLU A 1 100 ? 8.087 9.434 -18.760 1.00 97.69 100 GLU A CA 1
ATOM 799 C C . GLU A 1 100 ? 9.035 8.326 -19.214 1.00 97.69 100 GLU A C 1
ATOM 801 O O . GLU A 1 100 ? 10.008 7.991 -18.535 1.00 97.69 100 GLU A O 1
ATOM 806 N N . GLU A 1 101 ? 8.761 7.778 -20.387 1.00 97.69 101 GLU A N 1
ATOM 807 C CA . GLU A 1 101 ? 9.589 6.783 -21.049 1.00 97.69 101 GLU A CA 1
ATOM 808 C C . GLU A 1 101 ? 10.136 7.356 -22.343 1.00 97.69 101 GLU A C 1
ATOM 810 O O . GLU A 1 101 ? 9.427 8.068 -23.058 1.00 97.69 101 GLU A O 1
ATOM 815 N N . LYS A 1 102 ? 11.389 7.030 -22.657 1.00 97.88 102 LYS A N 1
ATOM 816 C CA . LYS A 1 102 ? 12.045 7.475 -23.884 1.00 97.88 102 LYS A CA 1
ATOM 817 C C . LYS A 1 102 ? 12.689 6.324 -24.620 1.00 97.88 102 LYS A C 1
ATOM 819 O O . LYS A 1 102 ? 13.344 5.473 -24.013 1.00 97.88 102 LYS A O 1
ATOM 824 N N . CYS A 1 103 ? 12.570 6.347 -25.942 1.00 97.69 103 CYS A N 1
ATOM 825 C CA . CYS A 1 103 ? 13.279 5.426 -26.812 1.00 97.69 103 CYS A CA 1
ATOM 826 C C . CYS A 1 103 ? 14.078 6.179 -27.869 1.00 97.69 103 CYS A C 1
ATOM 828 O O . CYS A 1 103 ? 13.526 6.949 -28.649 1.00 97.69 103 CYS A O 1
ATOM 830 N N . SER A 1 104 ? 15.391 5.954 -27.899 1.00 97.06 104 SER A N 1
ATOM 831 C CA . SER A 1 104 ? 16.287 6.626 -28.836 1.00 97.06 104 SER A CA 1
ATOM 832 C C . SER A 1 104 ? 17.255 5.657 -29.499 1.00 97.06 104 SER A C 1
ATOM 834 O O . SER A 1 104 ? 17.745 4.699 -28.894 1.00 97.06 104 SER A O 1
ATOM 836 N N . PHE A 1 105 ? 17.531 5.902 -30.778 1.00 97.12 105 PHE A N 1
ATOM 837 C CA . PHE A 1 105 ? 18.502 5.126 -31.534 1.00 97.12 105 PHE A CA 1
ATOM 838 C C . PHE A 1 105 ? 19.916 5.359 -30.988 1.00 97.12 105 PHE A C 1
ATOM 840 O O . PHE A 1 105 ? 20.316 6.499 -30.755 1.00 97.12 105 PHE A O 1
ATOM 847 N N . LEU A 1 106 ? 20.686 4.283 -30.799 1.00 95.94 106 LEU A N 1
ATOM 848 C CA . LEU A 1 106 ? 22.089 4.370 -30.390 1.00 95.94 106 LEU A CA 1
ATOM 849 C C . LEU A 1 106 ? 23.024 4.219 -31.588 1.00 95.94 106 LEU A C 1
ATOM 851 O O . LEU A 1 106 ? 23.789 5.124 -31.906 1.00 95.94 106 LEU A O 1
ATOM 855 N N . HIS A 1 107 ? 23.011 3.045 -32.218 1.00 95.06 107 HIS A N 1
ATOM 856 C CA . HIS A 1 107 ? 23.877 2.723 -33.351 1.00 95.06 107 HIS A CA 1
ATOM 857 C C . HIS A 1 107 ? 23.394 1.452 -34.066 1.00 95.06 107 HIS A C 1
ATOM 859 O O . HIS A 1 107 ? 22.599 0.681 -33.526 1.00 95.06 107 HIS A O 1
ATOM 865 N N . LYS A 1 108 ? 23.950 1.178 -35.254 1.00 95.31 108 LYS A N 1
ATOM 866 C CA . LYS A 1 108 ? 23.799 -0.103 -35.964 1.00 95.31 108 LYS A CA 1
ATOM 867 C C . LYS A 1 108 ? 25.141 -0.805 -36.142 1.00 95.31 108 LYS A C 1
ATOM 869 O O . LYS A 1 108 ? 26.179 -0.149 -36.206 1.00 95.31 108 LYS A O 1
ATOM 874 N N . LYS A 1 109 ? 25.137 -2.135 -36.176 1.00 94.25 109 LYS A N 1
ATOM 875 C CA . LYS A 1 109 ? 26.333 -2.967 -36.344 1.00 94.25 109 LYS A CA 1
ATOM 876 C C . LYS A 1 109 ? 26.021 -4.161 -37.238 1.00 94.25 109 LYS A C 1
ATOM 878 O O . LYS A 1 109 ? 25.064 -4.884 -36.989 1.00 94.25 109 LYS A O 1
ATOM 883 N N . GLU A 1 110 ? 26.854 -4.401 -38.243 1.00 91.19 110 GLU A N 1
ATOM 884 C CA . GLU A 1 110 ? 26.768 -5.621 -39.048 1.00 91.19 110 GLU A CA 1
ATOM 885 C C . GLU A 1 110 ? 27.265 -6.829 -38.243 1.00 91.19 110 GLU A C 1
ATOM 887 O O . GLU A 1 110 ? 28.317 -6.785 -37.596 1.00 91.19 110 GLU A O 1
ATOM 892 N N . LYS A 1 111 ? 26.499 -7.919 -38.271 1.00 89.06 111 LYS A N 1
ATOM 893 C CA . LYS A 1 111 ? 26.820 -9.189 -37.622 1.00 89.06 111 LYS A CA 1
ATOM 894 C C . LYS A 1 111 ? 26.674 -10.349 -38.593 1.00 89.06 111 LYS A C 1
ATOM 896 O O . LYS A 1 111 ? 25.952 -10.288 -39.585 1.00 89.06 111 LYS A O 1
ATOM 901 N N . THR A 1 112 ? 27.366 -11.437 -38.278 1.00 85.38 112 THR A N 1
ATOM 902 C CA . THR A 1 112 ? 27.279 -12.695 -39.016 1.00 85.38 112 THR A CA 1
ATOM 903 C C . THR A 1 112 ? 26.789 -13.801 -38.096 1.00 85.38 112 THR A C 1
ATOM 905 O O . THR A 1 112 ? 27.412 -14.059 -37.068 1.00 85.38 112 THR A O 1
ATOM 908 N N . SER A 1 113 ? 25.713 -14.480 -38.480 1.00 80.31 113 SER A N 1
ATOM 909 C CA . SER A 1 113 ? 25.279 -15.736 -37.869 1.00 80.31 113 SER A CA 1
ATOM 910 C C . SER A 1 113 ? 25.747 -16.905 -38.729 1.00 80.31 113 SER A C 1
ATOM 912 O O . SER A 1 113 ? 25.694 -16.841 -39.957 1.00 80.31 113 SER A O 1
ATOM 914 N N . SER A 1 114 ? 26.232 -17.970 -38.101 1.00 75.44 114 SER A N 1
ATOM 915 C CA . SER A 1 114 ? 26.576 -19.204 -38.805 1.00 75.44 114 SER A CA 1
ATOM 916 C C . SER A 1 114 ? 25.477 -20.244 -38.624 1.00 75.44 114 SER A C 1
ATOM 918 O O . SER A 1 114 ? 25.138 -20.566 -37.490 1.00 75.44 114 SER A O 1
ATOM 920 N N . GLY A 1 115 ? 24.971 -20.795 -39.725 1.00 65.44 115 GLY A N 1
ATOM 921 C CA . GLY A 1 115 ? 24.041 -21.922 -39.711 1.00 65.44 115 GLY A CA 1
ATOM 922 C C . GLY A 1 115 ? 24.719 -23.274 -39.433 1.00 65.44 115 GLY A C 1
ATOM 923 O O . GLY A 1 115 ? 25.938 -23.320 -39.208 1.00 65.44 115 GLY A O 1
ATOM 924 N N . PRO A 1 116 ? 23.943 -24.377 -39.470 1.00 61.16 116 PRO A N 1
ATOM 925 C CA . PRO A 1 116 ? 24.459 -25.736 -39.330 1.00 61.16 116 PRO A CA 1
ATOM 926 C C . PRO A 1 116 ? 25.554 -26.011 -40.365 1.00 61.16 116 PRO A C 1
ATOM 928 O O . PRO A 1 116 ? 25.435 -25.626 -41.530 1.00 61.16 116 PRO A O 1
ATOM 931 N N . SER A 1 117 ? 26.637 -26.660 -39.943 1.00 57.53 117 SER A N 1
ATOM 932 C CA . SER A 1 117 ? 27.688 -27.103 -40.857 1.00 57.53 117 SER A CA 1
ATOM 933 C C . SER A 1 117 ? 27.223 -28.343 -41.612 1.00 57.53 117 SER A C 1
ATOM 935 O O . SER A 1 117 ? 26.917 -29.358 -40.986 1.00 57.53 117 SER A O 1
ATOM 937 N N . HIS A 1 118 ? 27.226 -28.284 -42.942 1.00 57.94 118 HIS A N 1
ATOM 938 C CA . HIS A 1 118 ? 27.057 -29.468 -43.775 1.00 57.94 118 HIS A CA 1
ATOM 939 C C . HIS A 1 118 ? 28.436 -29.986 -44.173 1.00 57.94 118 HIS A C 1
ATOM 941 O O . HIS A 1 118 ? 29.189 -29.325 -44.898 1.00 57.94 118 HIS A O 1
ATOM 947 N N . GLU A 1 119 ? 28.772 -31.171 -43.672 1.00 56.06 119 GLU A N 1
ATOM 948 C CA . GLU A 1 119 ? 29.938 -31.923 -44.116 1.00 56.06 119 GLU A CA 1
ATOM 949 C C . GLU A 1 119 ? 29.545 -32.801 -45.298 1.00 56.06 119 GLU A C 1
ATOM 951 O O . GLU A 1 119 ? 28.608 -33.592 -45.205 1.00 56.06 119 GLU A O 1
ATOM 956 N N . THR A 1 120 ? 30.262 -32.669 -46.413 1.00 53.22 120 THR A N 1
ATOM 957 C CA . THR A 1 120 ? 30.086 -33.553 -47.572 1.00 53.22 120 THR A CA 1
ATOM 958 C C . THR A 1 120 ? 31.434 -34.174 -47.921 1.00 53.22 120 THR A C 1
ATOM 960 O O . THR A 1 120 ? 32.451 -33.479 -47.995 1.00 53.22 120 THR A O 1
ATOM 963 N N . THR A 1 121 ? 31.466 -35.490 -48.113 1.00 46.25 121 THR A N 1
ATOM 964 C CA . THR A 1 121 ? 32.662 -36.234 -48.527 1.00 46.25 121 THR A CA 1
ATOM 965 C C . THR A 1 121 ? 32.733 -36.284 -50.051 1.00 46.25 121 THR A C 1
ATOM 967 O O . THR A 1 121 ? 31.884 -36.894 -50.696 1.00 46.25 121 THR A O 1
ATOM 970 N N . GLY A 1 122 ? 33.745 -35.638 -50.636 1.00 54.94 122 GLY A N 1
ATOM 971 C CA . GLY A 1 122 ? 34.104 -35.796 -52.048 1.00 54.94 122 GLY A CA 1
ATOM 972 C C . GLY A 1 122 ? 35.171 -36.879 -52.230 1.00 54.94 122 GLY A C 1
ATOM 973 O O . GLY A 1 122 ? 35.878 -37.212 -51.280 1.00 54.94 122 GLY A O 1
ATOM 974 N N . PHE A 1 123 ? 35.320 -37.396 -53.457 1.00 48.28 123 PHE A N 1
ATOM 975 C CA . PHE A 1 123 ? 36.111 -38.597 -53.793 1.00 48.28 123 PHE A CA 1
ATOM 976 C C . PHE A 1 123 ? 37.600 -38.553 -53.369 1.00 48.28 123 PHE A C 1
ATOM 978 O O . PHE A 1 123 ? 38.234 -39.599 -53.358 1.00 48.28 123 PHE A O 1
ATOM 985 N N . TRP A 1 124 ? 38.145 -37.391 -52.971 1.00 50.34 124 TRP A N 1
ATOM 986 C CA . TRP A 1 124 ? 39.502 -37.248 -52.410 1.00 50.34 124 TRP A CA 1
ATOM 987 C C . TRP A 1 124 ? 39.657 -36.159 -51.313 1.00 50.34 124 TRP A C 1
ATOM 989 O O . TRP A 1 124 ? 40.786 -35.808 -50.980 1.00 50.34 124 TRP A O 1
ATOM 999 N N . ALA A 1 125 ? 38.578 -35.606 -50.726 1.00 48.56 125 ALA A N 1
ATOM 1000 C CA . ALA A 1 125 ? 38.680 -34.641 -49.608 1.00 48.56 125 ALA A CA 1
ATOM 1001 C C . ALA A 1 125 ? 37.358 -34.421 -48.839 1.00 48.56 125 ALA A C 1
ATOM 1003 O O . ALA A 1 125 ? 36.265 -34.504 -49.405 1.00 48.56 125 ALA A O 1
ATOM 1004 N N . ARG A 1 126 ? 37.466 -34.070 -47.546 1.00 52.41 126 ARG A N 1
ATOM 1005 C CA . ARG A 1 126 ? 36.349 -33.631 -46.685 1.00 52.41 126 ARG A CA 1
ATOM 1006 C C . ARG A 1 126 ? 36.109 -32.132 -46.894 1.00 52.41 126 ARG A C 1
ATOM 1008 O O . ARG A 1 126 ? 37.005 -31.336 -46.627 1.00 52.41 126 ARG A O 1
ATOM 1015 N N . ILE A 1 127 ? 34.920 -31.750 -47.364 1.00 55.62 127 ILE A N 1
ATOM 1016 C CA . ILE A 1 127 ? 34.529 -30.346 -47.553 1.00 55.62 127 ILE A CA 1
ATOM 1017 C C . ILE A 1 127 ? 33.505 -29.982 -46.476 1.00 55.62 127 ILE A C 1
ATOM 1019 O O . ILE A 1 127 ? 32.400 -30.527 -46.436 1.00 55.62 127 ILE A O 1
ATOM 1023 N N . THR A 1 128 ? 33.875 -29.046 -45.603 1.00 54.22 128 THR A N 1
ATOM 1024 C CA . THR A 1 128 ? 32.974 -28.459 -44.605 1.00 54.22 128 THR A CA 1
ATOM 1025 C C . THR A 1 128 ? 32.423 -27.152 -45.159 1.00 54.22 128 THR A C 1
ATOM 1027 O O . THR A 1 128 ? 33.157 -26.175 -45.299 1.00 54.22 128 THR A O 1
ATOM 1030 N N . SER A 1 129 ? 31.129 -27.123 -45.475 1.00 56.97 129 SER A N 1
ATOM 1031 C CA . SER A 1 129 ? 30.438 -25.895 -45.877 1.00 56.97 129 SER A CA 1
ATOM 1032 C C . SER A 1 129 ? 29.665 -25.317 -44.689 1.00 56.97 129 SER A C 1
ATOM 1034 O O . SER A 1 129 ? 29.012 -26.047 -43.938 1.00 56.97 129 SER A O 1
ATOM 1036 N N . LYS A 1 130 ? 29.768 -24.000 -44.483 1.00 64.44 130 LYS A N 1
ATOM 1037 C CA . LYS A 1 130 ? 29.054 -23.279 -43.422 1.00 64.44 130 LYS A CA 1
ATOM 1038 C C . LYS A 1 130 ? 28.306 -22.107 -44.039 1.00 64.44 130 LYS A C 1
ATOM 1040 O O . LYS A 1 130 ? 28.927 -21.206 -44.599 1.00 64.44 130 LYS A O 1
ATOM 1045 N N . THR A 1 131 ? 26.984 -22.099 -43.919 1.00 73.12 131 THR A N 1
ATOM 1046 C CA . THR A 1 131 ? 26.175 -20.956 -44.350 1.00 73.12 131 THR A CA 1
ATOM 1047 C C . THR A 1 131 ? 26.387 -19.805 -43.373 1.00 73.12 131 THR A C 1
ATOM 1049 O O . THR A 1 131 ? 26.036 -19.912 -42.198 1.00 73.12 131 THR A O 1
ATOM 1052 N N . VAL A 1 132 ? 26.974 -18.704 -43.842 1.00 76.69 132 VAL A N 1
ATOM 1053 C CA . VAL A 1 132 ? 27.147 -17.474 -43.058 1.00 76.69 132 VAL A CA 1
ATOM 1054 C C . VAL A 1 132 ? 26.092 -16.466 -43.501 1.00 76.69 132 VAL A C 1
ATOM 1056 O O . VAL A 1 132 ? 26.135 -15.971 -44.623 1.00 76.69 132 VAL A O 1
ATOM 1059 N N . THR A 1 133 ? 25.149 -16.152 -42.617 1.00 81.69 133 THR A N 1
ATOM 1060 C CA . THR A 1 133 ? 24.108 -15.145 -42.859 1.00 81.69 133 THR A CA 1
ATOM 1061 C C . THR A 1 133 ? 24.548 -13.815 -42.261 1.00 81.69 133 THR A C 1
ATOM 1063 O O . THR A 1 133 ? 24.787 -13.728 -41.055 1.00 81.69 133 THR A O 1
ATOM 1066 N N . LYS A 1 134 ? 24.665 -12.774 -43.091 1.00 85.44 134 LYS A N 1
ATOM 1067 C CA . LYS A 1 134 ? 24.912 -11.398 -42.637 1.00 85.44 134 LYS A CA 1
ATOM 1068 C C . LYS A 1 134 ? 23.585 -10.739 -42.263 1.00 85.44 134 LYS A C 1
ATOM 1070 O O . LYS A 1 134 ? 22.632 -10.833 -43.029 1.00 85.44 134 LYS A O 1
ATOM 1075 N N . TYR A 1 135 ? 23.530 -10.072 -41.116 1.00 90.00 135 TYR A N 1
ATOM 1076 C CA . TYR A 1 135 ? 22.377 -9.276 -40.697 1.00 90.00 135 TYR A CA 1
ATOM 1077 C C . TYR A 1 135 ? 22.829 -8.004 -39.976 1.00 90.00 135 TYR A C 1
ATOM 1079 O O . TYR A 1 135 ? 23.909 -7.960 -39.383 1.00 90.00 135 TYR A O 1
ATOM 1087 N N . THR A 1 136 ? 21.997 -6.967 -40.017 1.00 92.69 136 THR A N 1
ATOM 1088 C CA . THR A 1 136 ? 22.241 -5.710 -39.302 1.00 92.69 136 THR A CA 1
ATOM 1089 C C . THR A 1 136 ? 21.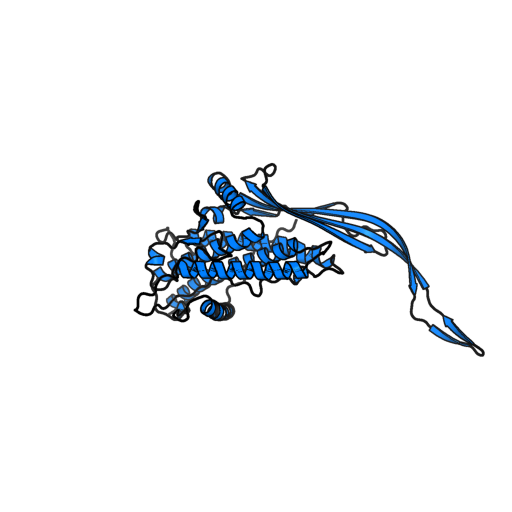556 -5.761 -37.944 1.00 92.69 136 THR A C 1
ATOM 1091 O O . THR A 1 136 ? 20.372 -6.061 -37.858 1.00 92.69 136 THR A O 1
ATOM 1094 N N . GLU A 1 137 ? 22.295 -5.472 -36.878 1.00 95.00 137 GLU A N 1
ATOM 1095 C CA . GLU A 1 137 ? 21.752 -5.272 -35.536 1.00 95.00 137 GLU A CA 1
ATOM 1096 C C . GLU A 1 137 ? 21.633 -3.772 -35.253 1.00 95.00 137 GLU A C 1
ATOM 1098 O O . GLU A 1 137 ? 22.622 -3.043 -35.332 1.00 95.00 137 GLU A O 1
ATOM 1103 N N . TYR A 1 138 ? 20.433 -3.323 -34.905 1.00 96.19 138 TYR A N 1
ATOM 1104 C CA . TYR A 1 138 ? 20.106 -1.968 -34.479 1.00 96.19 138 TYR A CA 1
ATOM 1105 C C . TYR A 1 138 ? 19.957 -1.951 -32.956 1.00 96.19 138 TYR A C 1
ATOM 1107 O O . TYR A 1 138 ? 19.182 -2.729 -32.396 1.00 96.19 138 TYR A O 1
ATOM 1115 N N . SER A 1 139 ? 20.702 -1.074 -32.288 1.00 95.56 139 SER A N 1
ATOM 1116 C CA . SER A 1 139 ? 20.655 -0.883 -30.838 1.00 95.56 139 SER A CA 1
ATOM 1117 C C . SER A 1 139 ? 19.862 0.374 -30.496 1.00 95.56 139 SER A C 1
ATOM 1119 O O . SER A 1 139 ? 20.158 1.456 -31.005 1.00 95.56 139 SER A O 1
ATOM 1121 N N . TRP A 1 140 ? 18.917 0.239 -29.574 1.00 96.56 140 TRP A N 1
ATOM 1122 C CA . TRP A 1 140 ? 18.052 1.302 -29.070 1.00 96.56 140 TRP A CA 1
ATOM 1123 C C . TRP A 1 140 ? 18.246 1.446 -27.565 1.00 96.56 140 TRP A C 1
ATOM 1125 O O . TRP A 1 140 ? 18.292 0.443 -26.851 1.00 96.56 140 TRP A O 1
ATOM 1135 N N . LYS A 1 141 ? 18.361 2.675 -27.065 1.00 95.81 141 LYS A N 1
ATOM 1136 C CA . LYS A 1 141 ? 18.280 2.959 -25.632 1.00 95.81 141 LYS A CA 1
ATOM 1137 C C . LYS A 1 141 ? 16.813 3.112 -25.270 1.00 95.81 141 LYS A C 1
ATOM 1139 O O . LYS A 1 141 ? 16.099 3.874 -25.913 1.00 95.81 141 LYS A O 1
ATOM 1144 N N . PHE A 1 142 ? 16.398 2.417 -24.225 1.00 96.19 142 PHE A N 1
ATOM 1145 C CA . PHE A 1 142 ? 15.130 2.658 -23.557 1.00 96.19 142 PHE A CA 1
ATOM 1146 C C . PHE A 1 142 ? 15.412 3.213 -22.162 1.00 96.19 142 PHE A C 1
ATOM 1148 O O . PHE A 1 142 ? 16.292 2.694 -21.466 1.00 96.19 142 PHE A O 1
ATOM 1155 N N . SER A 1 143 ? 14.700 4.263 -21.763 1.00 96.19 143 SER A N 1
ATOM 1156 C CA . SER A 1 143 ? 14.672 4.743 -20.384 1.00 96.19 143 SER A CA 1
ATOM 1157 C C . SER A 1 143 ? 13.242 4.883 -19.885 1.00 96.19 143 SER A C 1
ATOM 1159 O O . SER A 1 143 ? 12.353 5.239 -20.650 1.00 96.19 143 SER A O 1
ATOM 1161 N N . SER A 1 144 ? 13.031 4.591 -18.605 1.00 96.00 144 SER A N 1
ATOM 1162 C CA . SER A 1 144 ? 11.756 4.782 -17.914 1.00 96.00 144 SER A CA 1
ATOM 1163 C C . SER A 1 144 ? 12.029 5.503 -16.603 1.00 96.00 144 SER A C 1
ATOM 1165 O O . SER A 1 144 ? 12.803 5.025 -15.772 1.00 96.00 144 SER A O 1
ATOM 1167 N N . HIS A 1 145 ? 11.449 6.687 -16.452 1.00 97.19 145 HIS A N 1
ATOM 1168 C CA . HIS A 1 145 ? 11.569 7.526 -15.272 1.00 97.19 145 HIS A CA 1
ATOM 1169 C C . HIS A 1 145 ? 10.201 7.672 -14.626 1.00 97.19 145 HIS A C 1
ATOM 1171 O O . HIS A 1 145 ? 9.279 8.180 -15.256 1.00 97.19 145 HIS A O 1
ATOM 1177 N N . TYR A 1 146 ? 10.080 7.282 -13.360 1.00 96.69 146 TYR A N 1
ATOM 1178 C CA . TYR A 1 146 ? 8.859 7.494 -12.589 1.00 96.69 146 TYR A CA 1
ATOM 1179 C C . TYR A 1 146 ? 9.093 8.440 -11.412 1.00 96.69 146 TYR A C 1
ATOM 1181 O O . TYR A 1 146 ? 10.214 8.612 -10.921 1.00 96.69 146 TYR A O 1
ATOM 1189 N N . LYS A 1 147 ? 7.992 9.015 -10.933 1.00 97.31 147 LYS A N 1
ATOM 1190 C CA . LYS A 1 147 ? 7.886 9.804 -9.712 1.00 97.31 147 LYS A CA 1
ATOM 1191 C C . LYS A 1 147 ? 6.664 9.346 -8.920 1.00 97.31 147 LYS A C 1
ATOM 1193 O O . LYS A 1 147 ? 5.587 9.163 -9.486 1.00 97.31 147 LYS A O 1
ATOM 1198 N N . LEU A 1 148 ? 6.843 9.215 -7.613 1.00 97.62 148 LEU A N 1
ATOM 1199 C CA . LEU A 1 148 ? 5.783 9.145 -6.621 1.00 97.62 148 LEU A CA 1
ATOM 1200 C C . LEU A 1 148 ? 5.758 10.477 -5.870 1.00 97.62 148 LEU A C 1
ATOM 1202 O O . LEU A 1 148 ? 6.776 10.908 -5.323 1.00 97.62 148 LEU A O 1
ATOM 1206 N N . LEU A 1 149 ? 4.604 11.129 -5.881 1.00 97.62 149 LEU A N 1
ATOM 1207 C CA . LEU A 1 149 ? 4.392 12.471 -5.355 1.00 97.62 149 LEU A CA 1
ATOM 1208 C C . LEU A 1 149 ? 3.256 12.455 -4.332 1.00 97.62 149 LEU A C 1
ATOM 1210 O O . LEU A 1 149 ? 2.308 11.689 -4.494 1.00 97.62 149 LEU A O 1
ATOM 1214 N N . ALA A 1 150 ? 3.317 13.343 -3.345 1.00 97.94 150 ALA A N 1
ATOM 1215 C CA . ALA A 1 150 ? 2.164 13.734 -2.544 1.00 97.94 150 ALA A CA 1
ATOM 1216 C C . ALA A 1 150 ? 1.765 15.178 -2.872 1.00 97.94 150 ALA A C 1
ATOM 1218 O O . ALA A 1 150 ? 2.620 16.058 -2.971 1.00 97.94 150 ALA A O 1
ATOM 1219 N N . ILE A 1 151 ? 0.469 15.412 -3.052 1.00 96.88 151 ILE A N 1
ATOM 1220 C CA . ILE A 1 151 ? -0.096 16.670 -3.550 1.00 96.88 151 ILE A CA 1
ATOM 1221 C C . ILE A 1 151 ? -1.153 17.170 -2.567 1.00 96.88 151 ILE A C 1
ATOM 1223 O O . ILE A 1 151 ? -2.020 16.401 -2.153 1.00 96.88 151 ILE A O 1
ATOM 1227 N N . CYS A 1 152 ? -1.096 18.457 -2.224 1.00 95.81 152 CYS A N 1
ATOM 1228 C CA . CYS A 1 152 ? -2.109 19.139 -1.422 1.00 95.81 152 CYS A CA 1
ATOM 1229 C C . CYS A 1 152 ? -3.153 19.793 -2.341 1.00 95.81 152 CYS A C 1
ATOM 1231 O O . CYS A 1 152 ? -2.848 20.694 -3.123 1.00 95.81 152 CYS A O 1
ATOM 1233 N N . GLY A 1 153 ? -4.404 19.347 -2.262 1.00 90.75 153 GLY A N 1
ATOM 1234 C CA . GLY A 1 153 ? -5.473 19.794 -3.148 1.00 90.75 153 GLY A CA 1
ATOM 1235 C C . GLY A 1 153 ? -5.169 19.474 -4.613 1.00 90.75 153 GLY A C 1
ATOM 1236 O O . GLY A 1 153 ? -4.887 18.331 -4.962 1.00 90.75 153 GLY A O 1
ATOM 1237 N N . ASN A 1 154 ? -5.231 20.497 -5.467 1.00 84.06 154 ASN A N 1
ATOM 1238 C CA . ASN A 1 154 ? -5.016 20.370 -6.912 1.00 84.06 154 ASN A CA 1
ATOM 1239 C C . ASN A 1 154 ? -3.693 20.999 -7.382 1.00 84.06 154 ASN A C 1
ATOM 1241 O O . ASN A 1 154 ? -3.473 21.101 -8.589 1.00 84.06 154 ASN A O 1
ATOM 1245 N N . ASP A 1 155 ? -2.844 21.452 -6.456 1.00 80.62 155 ASP A N 1
ATOM 1246 C CA . ASP A 1 155 ? -1.615 22.165 -6.792 1.00 80.62 155 ASP A CA 1
ATOM 1247 C C . ASP A 1 155 ? -0.448 21.189 -6.974 1.00 80.62 155 ASP A C 1
ATOM 1249 O O . ASP A 1 155 ? 0.201 20.760 -6.020 1.00 80.62 155 ASP A O 1
ATOM 1253 N N . ALA A 1 156 ? -0.223 20.783 -8.222 1.00 77.62 156 ALA A N 1
ATOM 1254 C CA . ALA A 1 156 ? 0.853 19.863 -8.565 1.00 77.62 156 ALA A CA 1
ATOM 1255 C C . ALA A 1 156 ? 2.237 20.535 -8.609 1.00 77.62 156 ALA A C 1
ATOM 1257 O O . ALA A 1 156 ? 3.234 19.809 -8.651 1.00 77.62 156 ALA A O 1
ATOM 1258 N N . ASP A 1 157 ? 2.308 21.870 -8.611 1.00 79.56 157 ASP A N 1
ATOM 1259 C CA . ASP A 1 157 ? 3.573 22.602 -8.719 1.00 79.56 157 ASP A CA 1
ATOM 1260 C C . ASP A 1 157 ? 4.327 22.600 -7.378 1.00 79.56 157 ASP A C 1
ATOM 1262 O O . ASP A 1 157 ? 5.554 22.489 -7.362 1.00 79.56 157 ASP A O 1
ATOM 1266 N N . ASP A 1 158 ? 3.590 22.563 -6.263 1.00 85.25 158 ASP A N 1
ATOM 1267 C CA . ASP A 1 158 ? 4.116 22.428 -4.896 1.00 85.25 158 ASP A CA 1
ATOM 1268 C C . ASP A 1 158 ? 4.114 20.971 -4.379 1.00 85.25 158 ASP A C 1
ATOM 1270 O O . ASP A 1 158 ? 4.128 20.703 -3.172 1.00 85.25 158 ASP A O 1
ATOM 1274 N N . ALA A 1 159 ? 4.095 19.990 -5.286 1.00 94.94 159 ALA A N 1
ATOM 1275 C CA . ALA A 1 159 ? 4.066 18.578 -4.919 1.00 94.94 159 ALA A CA 1
ATOM 1276 C C . ALA A 1 159 ? 5.321 18.141 -4.138 1.00 94.94 159 ALA A C 1
ATOM 1278 O O . ALA A 1 159 ? 6.463 18.377 -4.542 1.00 94.94 159 ALA A O 1
ATOM 1279 N N . MET A 1 160 ? 5.117 17.386 -3.057 1.00 96.00 160 MET A N 1
ATOM 1280 C CA . MET A 1 160 ? 6.200 16.734 -2.327 1.00 96.00 160 MET A CA 1
ATOM 1281 C C . MET A 1 160 ? 6.672 15.498 -3.096 1.00 96.00 160 MET A C 1
ATOM 1283 O O . MET A 1 160 ? 5.923 14.535 -3.270 1.00 96.00 160 MET A O 1
ATOM 1287 N N . LEU A 1 161 ? 7.937 15.494 -3.523 1.00 96.81 161 LEU A N 1
ATOM 1288 C CA . LEU A 1 161 ? 8.566 14.314 -4.115 1.00 96.81 161 LEU A CA 1
ATOM 1289 C C . LEU A 1 161 ? 8.868 13.272 -3.034 1.00 96.81 161 LEU A C 1
ATOM 1291 O O . LEU A 1 161 ? 9.765 13.472 -2.219 1.00 96.81 161 LEU A O 1
ATOM 1295 N N . LEU A 1 162 ? 8.155 12.147 -3.073 1.00 96.88 162 LEU A N 1
ATOM 1296 C CA . LEU A 1 162 ? 8.382 11.020 -2.168 1.00 96.88 162 LEU A CA 1
ATOM 1297 C C . LEU A 1 162 ? 9.485 10.106 -2.703 1.00 96.88 162 LEU A C 1
ATOM 1299 O O . LEU A 1 162 ? 10.416 9.748 -1.989 1.00 96.88 162 LEU A O 1
ATOM 1303 N N . SER A 1 163 ? 9.409 9.741 -3.984 1.00 95.00 163 SER A N 1
ATOM 1304 C CA . SER A 1 163 ? 10.393 8.856 -4.608 1.00 95.00 163 SER A CA 1
ATOM 1305 C C . SER A 1 163 ? 10.471 9.084 -6.110 1.00 95.00 163 SER A C 1
ATOM 1307 O O . SER A 1 163 ? 9.477 9.401 -6.758 1.00 95.00 163 SER A O 1
ATOM 1309 N N . SER A 1 164 ? 11.654 8.898 -6.682 1.00 95.75 164 SER A N 1
ATOM 1310 C CA . SER A 1 164 ? 11.850 8.837 -8.127 1.00 95.75 164 SER A CA 1
ATOM 1311 C C . SER A 1 164 ? 13.061 7.993 -8.479 1.00 95.75 164 SER A C 1
ATOM 1313 O O . SER A 1 164 ? 14.005 7.839 -7.686 1.00 95.75 164 SER A O 1
ATOM 1315 N N . ARG A 1 165 ? 13.031 7.451 -9.697 1.00 95.06 165 ARG A N 1
ATOM 1316 C CA . ARG A 1 165 ? 14.179 6.793 -10.312 1.00 95.06 165 ARG A CA 1
ATOM 1317 C C . ARG A 1 165 ? 14.015 6.720 -11.827 1.00 95.06 165 ARG A C 1
ATOM 1319 O O . ARG A 1 165 ? 12.908 6.545 -12.327 1.00 95.06 165 ARG A O 1
ATOM 1326 N N . GLU A 1 166 ? 15.135 6.833 -12.537 1.00 95.31 166 GLU A N 1
ATOM 1327 C CA . GLU A 1 166 ? 15.247 6.501 -13.957 1.00 95.31 166 GLU A CA 1
ATOM 1328 C C . GLU A 1 166 ? 15.984 5.166 -14.118 1.00 95.31 166 GLU A C 1
ATOM 1330 O O . GLU A 1 166 ? 17.129 5.012 -13.681 1.00 95.31 166 GLU A O 1
ATOM 1335 N N . GLY A 1 167 ? 15.314 4.201 -14.743 1.00 93.06 167 GLY A N 1
ATOM 1336 C CA . GLY A 1 167 ? 15.887 2.941 -15.193 1.00 93.06 167 GLY A CA 1
ATOM 1337 C C . GLY A 1 167 ? 16.224 2.989 -16.679 1.00 93.06 167 GLY A C 1
ATOM 1338 O O . GLY A 1 167 ? 15.539 3.658 -17.452 1.00 93.06 167 GLY A O 1
ATOM 1339 N N . THR A 1 168 ? 17.276 2.282 -17.100 1.00 93.81 168 THR A N 1
ATOM 1340 C CA . THR A 1 168 ? 17.662 2.225 -18.521 1.00 93.81 168 THR A CA 1
ATOM 1341 C C . THR A 1 168 ? 18.062 0.825 -18.974 1.00 93.81 168 THR A C 1
ATOM 1343 O O . THR A 1 168 ? 18.639 0.051 -18.209 1.00 93.81 168 THR A O 1
ATOM 1346 N N . THR A 1 169 ? 17.812 0.518 -20.248 1.00 93.00 169 THR A N 1
ATOM 1347 C CA . THR A 1 169 ? 18.266 -0.718 -20.901 1.00 93.00 169 THR A CA 1
ATOM 1348 C C . THR A 1 169 ? 18.578 -0.494 -22.385 1.00 93.00 169 THR A C 1
ATOM 1350 O O . THR A 1 169 ? 18.235 0.538 -22.969 1.00 93.00 169 THR A O 1
ATOM 1353 N N . THR A 1 170 ? 19.263 -1.456 -23.006 1.00 93.38 170 THR A N 1
ATOM 1354 C CA . THR A 1 170 ? 19.519 -1.470 -24.452 1.00 93.38 170 THR A CA 1
ATOM 1355 C C . THR A 1 170 ? 18.731 -2.591 -25.111 1.00 93.38 170 THR A C 1
ATOM 1357 O O . THR A 1 170 ? 18.955 -3.766 -24.828 1.00 93.38 170 THR A O 1
ATOM 1360 N N . ILE A 1 171 ? 17.873 -2.224 -26.056 1.00 93.06 171 ILE A N 1
ATOM 1361 C CA . ILE A 1 171 ? 17.085 -3.147 -26.870 1.00 93.06 171 ILE A CA 1
ATOM 1362 C C . ILE A 1 171 ? 17.801 -3.347 -28.204 1.00 93.06 171 ILE A C 1
ATOM 1364 O O . ILE A 1 171 ? 18.230 -2.384 -28.837 1.00 93.06 171 ILE A O 1
ATOM 1368 N N . LYS A 1 172 ? 17.927 -4.597 -28.648 1.00 92.75 172 LYS A N 1
ATOM 1369 C CA . LYS A 1 172 ? 18.560 -4.946 -29.926 1.00 92.75 172 LYS A CA 1
ATOM 1370 C C . LYS A 1 172 ? 17.526 -5.528 -30.881 1.00 92.75 172 LYS A C 1
ATOM 1372 O O . LYS A 1 172 ? 16.767 -6.411 -30.491 1.00 92.75 172 LYS A O 1
ATOM 1377 N N . ARG A 1 173 ? 17.506 -5.051 -32.126 1.00 92.69 173 ARG A N 1
ATOM 1378 C CA . ARG A 1 173 ? 16.609 -5.512 -33.199 1.00 92.69 173 ARG A CA 1
ATOM 1379 C C . ARG A 1 173 ? 17.378 -5.785 -34.485 1.00 92.69 173 ARG A C 1
ATOM 1381 O O . ARG A 1 173 ? 18.482 -5.286 -34.666 1.00 92.69 173 ARG A O 1
ATOM 1388 N N . THR A 1 174 ? 16.800 -6.579 -35.379 1.00 92.56 174 THR A N 1
ATOM 1389 C CA . THR A 1 174 ? 17.366 -6.867 -36.712 1.00 92.56 174 THR A CA 1
ATOM 1390 C C . THR A 1 174 ? 16.793 -5.983 -37.822 1.00 92.56 174 THR A C 1
ATOM 1392 O O . THR A 1 174 ? 17.151 -6.136 -38.987 1.00 92.56 174 THR A O 1
ATOM 1395 N N . TYR A 1 175 ? 15.908 -5.059 -37.460 1.00 90.25 175 TYR A N 1
ATOM 1396 C CA . TYR A 1 175 ? 15.253 -4.092 -38.331 1.00 90.25 175 TYR A CA 1
ATOM 1397 C C . TYR A 1 175 ? 15.342 -2.694 -37.707 1.00 90.25 175 TYR A C 1
ATOM 1399 O O . TYR A 1 175 ? 15.577 -2.559 -36.503 1.00 90.25 175 TYR A O 1
ATOM 1407 N N . GLU A 1 176 ? 15.203 -1.672 -38.550 1.00 91.19 176 GLU A N 1
ATOM 1408 C CA . GLU A 1 176 ? 15.453 -0.267 -38.205 1.00 91.19 176 GLU A CA 1
ATOM 1409 C C . GLU A 1 176 ? 14.301 0.400 -37.449 1.00 91.19 176 GLU A C 1
ATOM 1411 O O . GLU A 1 176 ? 14.486 1.479 -36.905 1.00 91.19 176 GLU A O 1
ATOM 1416 N N . ASP A 1 177 ? 13.121 -0.212 -37.376 1.00 93.06 177 ASP A N 1
ATOM 1417 C CA . ASP A 1 177 ? 11.987 0.422 -36.702 1.00 93.06 177 ASP A CA 1
ATOM 1418 C C . ASP A 1 177 ? 12.189 0.489 -35.183 1.00 93.06 177 ASP A C 1
ATOM 1420 O O . ASP A 1 177 ? 12.568 -0.498 -34.531 1.00 93.06 177 ASP A O 1
ATOM 1424 N N . SER A 1 178 ? 11.875 1.659 -34.618 1.00 93.62 178 SER A N 1
ATOM 1425 C CA . SER A 1 178 ? 11.955 1.899 -33.178 1.00 93.62 178 SER A CA 1
ATOM 1426 C C . SER A 1 178 ? 11.076 0.905 -32.409 1.00 93.62 178 SER A C 1
ATOM 1428 O O . SER A 1 178 ? 9.928 0.665 -32.798 1.00 93.62 178 SER A O 1
ATOM 1430 N N . PRO A 1 179 ? 11.567 0.315 -31.301 1.00 93.81 179 PRO A N 1
ATOM 1431 C CA . PRO A 1 179 ? 10.772 -0.597 -30.490 1.00 93.81 179 PRO A CA 1
ATOM 1432 C C . PRO A 1 179 ? 9.597 0.059 -29.780 1.00 93.81 179 PRO A C 1
ATOM 1434 O O . PRO A 1 179 ? 8.613 -0.627 -29.513 1.00 93.81 179 PRO A O 1
ATOM 1437 N N . PHE A 1 180 ? 9.709 1.353 -29.499 1.00 95.56 180 PHE A N 1
ATOM 1438 C CA . PHE A 1 180 ? 8.739 2.143 -28.755 1.00 95.56 180 PHE A CA 1
ATOM 1439 C C . PHE A 1 180 ? 8.662 3.564 -29.333 1.00 95.56 180 PHE A C 1
ATOM 1441 O O . PHE A 1 180 ? 9.567 3.971 -30.072 1.00 95.56 180 PHE A O 1
ATOM 1448 N N . PRO A 1 181 ? 7.613 4.341 -29.011 1.00 96.44 181 PRO A N 1
ATOM 1449 C CA . PRO A 1 181 ? 7.586 5.769 -29.315 1.00 96.44 181 PRO A CA 1
ATOM 1450 C C . PRO A 1 181 ? 8.797 6.498 -28.720 1.00 96.44 181 PRO A C 1
ATOM 1452 O O . PRO A 1 181 ? 9.349 6.073 -27.704 1.00 96.44 181 PRO A O 1
ATOM 1455 N N . GLU A 1 182 ? 9.189 7.617 -29.332 1.00 96.62 182 GLU A N 1
ATOM 1456 C CA . GLU A 1 182 ? 10.313 8.434 -28.850 1.00 96.62 182 GLU A CA 1
ATOM 1457 C C . GLU A 1 182 ? 10.089 8.917 -27.412 1.00 96.62 182 GLU A C 1
ATOM 1459 O O . GLU A 1 182 ? 11.016 8.890 -26.603 1.00 96.62 182 GLU A O 1
ATOM 1464 N N . VAL A 1 183 ? 8.846 9.294 -27.094 1.00 97.50 183 VAL A N 1
ATOM 1465 C CA . VAL A 1 183 ? 8.386 9.655 -25.752 1.00 97.50 183 VAL A CA 1
ATOM 1466 C C . VAL A 1 183 ? 7.030 9.002 -25.489 1.00 97.50 183 VAL A C 1
ATOM 1468 O O . VAL A 1 183 ? 6.145 9.039 -26.343 1.00 97.50 183 VAL A O 1
ATOM 1471 N N . SER A 1 184 ? 6.855 8.418 -24.306 1.00 96.81 184 SER A N 1
ATOM 1472 C CA . SER A 1 184 ? 5.567 7.941 -23.785 1.00 96.81 184 SER A CA 1
ATOM 1473 C C . SER A 1 184 ? 5.382 8.411 -22.345 1.00 96.81 184 SER A C 1
ATOM 1475 O O . SER A 1 184 ? 6.341 8.460 -21.583 1.00 96.81 184 SER A O 1
ATOM 1477 N N . LEU A 1 185 ? 4.158 8.773 -21.963 1.00 96.12 185 LEU A N 1
ATOM 1478 C CA . LEU A 1 185 ? 3.846 9.221 -20.603 1.00 96.12 185 LEU A CA 1
ATOM 1479 C C . LEU A 1 185 ? 3.184 8.098 -19.802 1.00 96.12 185 LEU A C 1
ATOM 1481 O O . LEU A 1 185 ? 2.353 7.356 -20.330 1.00 96.12 185 LEU A O 1
ATOM 1485 N N . ILE A 1 186 ? 3.525 8.014 -18.518 1.00 94.06 186 ILE A N 1
ATOM 1486 C CA . ILE A 1 186 ? 2.926 7.097 -17.548 1.00 94.06 186 ILE A CA 1
ATOM 1487 C C . ILE A 1 186 ? 2.038 7.915 -16.608 1.00 94.06 186 ILE A C 1
ATOM 1489 O O . ILE A 1 186 ? 2.503 8.866 -15.983 1.00 94.06 186 ILE A O 1
ATOM 1493 N N . GLY A 1 187 ? 0.770 7.529 -16.466 1.00 92.12 187 GLY A N 1
ATOM 1494 C CA . GLY A 1 187 ? -0.169 8.213 -15.575 1.00 92.12 187 GLY A CA 1
ATOM 1495 C C . GLY A 1 187 ? -0.689 9.560 -16.117 1.00 92.12 187 GLY A C 1
ATOM 1496 O O . GLY A 1 187 ? -0.697 9.766 -17.333 1.00 92.12 187 GLY A O 1
ATOM 1497 N N . PRO A 1 188 ? -1.176 10.460 -15.237 1.00 94.81 188 PRO A N 1
ATOM 1498 C CA . PRO A 1 188 ? -1.129 10.359 -13.775 1.00 94.81 188 PRO A CA 1
ATOM 1499 C C . PRO A 1 188 ? -2.049 9.259 -13.228 1.00 94.81 188 PRO A C 1
ATOM 1501 O O . PRO A 1 188 ? -3.154 9.053 -13.725 1.00 94.81 188 PRO A O 1
ATOM 1504 N N . LEU A 1 189 ? -1.575 8.548 -12.206 1.00 97.25 189 LEU A N 1
ATOM 1505 C CA . LEU A 1 189 ? -2.369 7.622 -11.401 1.00 97.25 189 LEU A CA 1
ATOM 1506 C C . LEU A 1 189 ? -2.517 8.212 -10.000 1.00 97.25 189 LEU A C 1
ATOM 1508 O O . LEU A 1 189 ? -1.555 8.219 -9.227 1.00 97.25 189 LEU A O 1
ATOM 1512 N N . ASP A 1 190 ? -3.717 8.691 -9.695 1.00 97.12 190 ASP A N 1
ATOM 1513 C CA . ASP A 1 190 ? -4.010 9.442 -8.477 1.00 97.12 190 ASP A CA 1
ATOM 1514 C C . ASP A 1 190 ? -4.797 8.606 -7.472 1.00 97.12 190 ASP A C 1
ATOM 1516 O O . ASP A 1 190 ? -5.689 7.839 -7.842 1.00 97.12 190 ASP A O 1
ATOM 1520 N N . PHE A 1 191 ? -4.479 8.788 -6.195 1.00 97.94 191 PHE A N 1
ATOM 1521 C CA . PHE A 1 191 ? -5.179 8.179 -5.075 1.00 97.94 191 PHE A CA 1
ATOM 1522 C C . PHE A 1 191 ? -5.350 9.181 -3.935 1.00 97.94 191 PHE A C 1
ATOM 1524 O O . PHE A 1 191 ? -4.374 9.765 -3.469 1.00 97.94 191 PHE A O 1
ATOM 1531 N N . ASP A 1 192 ? -6.588 9.373 -3.485 1.00 97.75 192 ASP A N 1
ATOM 1532 C CA . ASP A 1 192 ? -6.910 10.259 -2.367 1.00 97.75 192 ASP A CA 1
ATOM 1533 C C . ASP A 1 192 ? -6.615 9.566 -1.027 1.00 97.75 192 ASP A C 1
ATOM 1535 O O . ASP A 1 192 ? -7.291 8.613 -0.638 1.00 97.75 192 ASP A O 1
ATOM 1539 N N . LEU A 1 193 ? -5.592 10.056 -0.329 1.00 98.00 193 LEU A N 1
ATOM 1540 C CA . LEU A 1 193 ? -5.123 9.559 0.961 1.00 98.00 193 LEU A CA 1
ATOM 1541 C C . LEU A 1 193 ? -5.850 10.223 2.145 1.00 98.00 193 LEU A C 1
ATOM 1543 O O . LEU A 1 193 ? -5.652 9.814 3.289 1.00 98.00 193 LEU A O 1
ATOM 1547 N N . SER A 1 194 ? -6.692 11.236 1.908 1.00 97.56 194 SER A N 1
ATOM 1548 C CA . SER A 1 194 ? -7.286 12.046 2.979 1.00 97.56 194 SER A CA 1
ATOM 1549 C C . SER A 1 194 ? -8.078 11.244 3.996 1.00 97.56 194 SER A C 1
ATOM 1551 O O . SER A 1 194 ? -7.969 11.531 5.184 1.00 97.56 194 SER A O 1
ATOM 1553 N N . TRP A 1 195 ? -8.837 10.238 3.560 1.00 97.56 195 TRP A N 1
ATOM 1554 C CA . TRP A 1 195 ? -9.627 9.410 4.472 1.00 97.56 195 TRP A CA 1
ATOM 1555 C C . TRP A 1 195 ? -8.743 8.714 5.519 1.00 97.56 195 TRP A C 1
ATOM 1557 O O . TRP A 1 195 ? -9.017 8.798 6.712 1.00 97.56 195 TRP A O 1
ATOM 1567 N N . LEU A 1 196 ? -7.620 8.118 5.103 1.00 97.88 196 LEU A N 1
ATOM 1568 C CA . LEU A 1 196 ? -6.678 7.478 6.028 1.00 97.88 196 LEU A CA 1
ATOM 1569 C C . LEU A 1 196 ? -6.108 8.486 7.028 1.00 97.88 196 LEU A C 1
ATOM 1571 O O . LEU A 1 196 ? -6.037 8.201 8.219 1.00 97.88 196 LEU A O 1
ATOM 1575 N N . LEU A 1 197 ? -5.745 9.680 6.554 1.00 97.50 197 LEU A N 1
ATOM 1576 C CA . LEU A 1 197 ? -5.183 10.734 7.400 1.00 97.50 197 LEU A CA 1
ATOM 1577 C C . LEU A 1 197 ? -6.206 11.285 8.401 1.00 97.50 197 LEU A C 1
ATOM 1579 O O . LEU A 1 197 ? -5.816 11.716 9.483 1.00 97.50 197 LEU A O 1
ATOM 1583 N N . GLN A 1 198 ? -7.502 11.278 8.080 1.00 96.31 198 GLN A N 1
ATOM 1584 C CA . GLN A 1 198 ? -8.571 11.703 8.993 1.00 96.31 198 GLN A CA 1
ATOM 1585 C C . GLN A 1 198 ? -8.733 10.758 10.189 1.00 96.31 198 GLN A C 1
ATOM 1587 O O . GLN A 1 198 ? -9.102 11.217 11.266 1.00 96.31 198 GLN A O 1
ATOM 1592 N N . HIS A 1 199 ? -8.381 9.482 10.030 1.00 96.06 199 HIS A N 1
ATOM 1593 C CA . HIS A 1 199 ? -8.418 8.468 11.088 1.00 96.06 199 HIS A CA 1
ATOM 1594 C C . HIS A 1 199 ? -7.171 8.446 11.978 1.00 96.06 199 HIS A C 1
ATOM 1596 O O . HIS A 1 199 ? -6.939 7.475 12.693 1.00 96.06 199 HIS A O 1
ATOM 1602 N N . MET A 1 200 ? -6.367 9.507 11.943 1.00 95.44 200 MET A N 1
ATOM 1603 C CA . MET A 1 200 ? -5.181 9.667 12.777 1.00 95.44 200 MET A CA 1
ATOM 1604 C C . MET A 1 200 ? -5.262 10.957 13.592 1.00 95.44 200 MET A C 1
ATOM 1606 O O . MET A 1 200 ? -5.781 11.959 13.097 1.00 95.44 200 MET A O 1
ATOM 1610 N N . ASP A 1 201 ? -4.726 10.966 14.809 1.00 94.31 201 ASP A N 1
ATOM 1611 C CA . ASP A 1 201 ? -4.470 12.205 15.556 1.00 94.31 201 ASP A CA 1
ATOM 1612 C C . ASP A 1 201 ? -3.082 12.800 15.235 1.00 94.31 201 ASP A C 1
ATOM 1614 O O . ASP A 1 201 ? -2.384 12.342 14.322 1.00 94.31 201 ASP A O 1
ATOM 1618 N N . ASP A 1 202 ? -2.711 13.872 15.939 1.00 91.81 202 ASP A N 1
ATOM 1619 C CA . ASP A 1 202 ? -1.448 14.593 15.731 1.00 91.81 202 ASP A CA 1
ATOM 1620 C C . ASP A 1 202 ? -0.226 13.795 16.222 1.00 91.81 202 ASP A C 1
ATOM 1622 O O . ASP A 1 202 ? 0.898 14.028 15.767 1.00 91.81 202 ASP A O 1
ATOM 1626 N N . GLU A 1 203 ? -0.446 12.816 17.102 1.00 91.06 203 GLU A N 1
ATOM 1627 C CA . GLU A 1 203 ? 0.534 11.834 17.564 1.00 91.06 203 GLU A CA 1
ATOM 1628 C C . GLU A 1 203 ? 0.541 10.550 16.714 1.00 91.06 203 GLU A C 1
ATOM 1630 O O . GLU A 1 203 ? 1.238 9.592 17.049 1.00 91.06 203 GLU A O 1
ATOM 1635 N N . PHE A 1 204 ? -0.200 10.530 15.600 1.00 94.31 204 PHE A N 1
ATOM 1636 C CA . PHE A 1 204 ? -0.354 9.386 14.699 1.00 94.31 204 PHE A CA 1
ATOM 1637 C C . PHE A 1 204 ? -1.005 8.153 15.333 1.00 94.31 204 PHE A C 1
ATOM 1639 O O . PHE A 1 204 ? -0.855 7.039 14.816 1.00 94.31 204 PHE A O 1
ATOM 1646 N N . ASN A 1 205 ? -1.760 8.325 16.417 1.00 94.31 205 ASN A N 1
ATOM 1647 C CA . ASN A 1 205 ? -2.625 7.263 16.895 1.00 94.31 205 ASN A CA 1
ATOM 1648 C C . ASN A 1 205 ? -3.827 7.133 15.967 1.00 94.31 205 ASN A C 1
ATOM 1650 O O . ASN A 1 205 ? -4.444 8.122 15.567 1.00 94.31 205 ASN A O 1
ATOM 1654 N N . VAL A 1 206 ? -4.148 5.893 15.631 1.00 95.38 206 VAL A N 1
ATOM 1655 C CA . VAL A 1 206 ? -5.257 5.539 14.760 1.00 95.38 206 VAL A CA 1
ATOM 1656 C C . VAL A 1 206 ? -6.526 5.373 15.579 1.00 95.38 206 VAL A C 1
ATOM 1658 O O . VAL A 1 206 ? -6.528 4.645 16.574 1.00 95.38 206 VAL A O 1
ATOM 1661 N N . HIS A 1 207 ? -7.599 6.001 15.096 1.00 92.06 207 HIS A N 1
ATOM 1662 C CA . HIS A 1 207 ? -8.936 5.960 15.679 1.00 92.06 207 HIS A CA 1
ATOM 1663 C C . HIS A 1 207 ? -9.973 5.669 14.590 1.00 92.06 207 HIS A C 1
ATOM 1665 O O . HIS A 1 207 ? -10.151 6.450 13.648 1.00 92.06 207 HIS A O 1
ATOM 1671 N N . PHE A 1 208 ? -10.697 4.561 14.730 1.00 95.19 208 PHE A N 1
ATOM 1672 C CA . PHE A 1 208 ? -11.857 4.250 13.903 1.00 95.19 208 PHE A CA 1
ATOM 1673 C C . PHE A 1 208 ? -13.000 3.770 14.794 1.00 95.19 208 PHE A C 1
ATOM 1675 O O . PHE A 1 208 ? -12.834 2.831 15.569 1.00 95.19 208 PHE A O 1
ATOM 1682 N N . THR A 1 209 ? -14.160 4.403 14.645 1.00 94.19 209 THR A N 1
ATOM 1683 C CA . THR A 1 209 ? -15.359 4.118 15.435 1.00 94.19 209 THR A CA 1
ATOM 1684 C C . THR A 1 209 ? -16.561 4.092 14.511 1.00 94.19 209 THR A C 1
ATOM 1686 O O . THR A 1 209 ? -16.633 4.875 13.564 1.00 94.19 209 THR A O 1
ATOM 1689 N N . ILE A 1 210 ? -17.513 3.214 14.801 1.00 94.25 210 ILE A N 1
ATOM 1690 C CA . ILE A 1 210 ? -18.773 3.108 14.084 1.00 94.25 210 ILE A CA 1
ATOM 1691 C C . ILE A 1 210 ? -19.869 3.825 14.879 1.00 94.25 210 ILE A C 1
ATOM 1693 O O . ILE A 1 210 ? -20.138 3.485 16.036 1.00 94.25 210 ILE A O 1
ATOM 1697 N N . ASP A 1 211 ? -20.561 4.772 14.237 1.00 93.19 211 ASP A N 1
ATOM 1698 C CA . ASP A 1 211 ? -21.823 5.282 14.771 1.00 93.19 211 ASP A CA 1
ATOM 1699 C C . ASP A 1 211 ? -22.932 4.246 14.548 1.00 93.19 211 ASP A C 1
ATOM 1701 O O . ASP A 1 211 ? -23.496 4.085 13.462 1.00 93.19 211 ASP A O 1
ATOM 1705 N N . ARG A 1 212 ? -23.239 3.513 15.615 1.00 90.06 212 ARG A N 1
ATOM 1706 C CA . ARG A 1 212 ? -24.255 2.456 15.627 1.00 90.06 212 ARG A CA 1
ATOM 1707 C C . ARG A 1 212 ? -25.680 3.007 15.617 1.00 90.06 212 ARG A C 1
ATOM 1709 O O . ARG A 1 212 ? -26.593 2.285 15.223 1.00 90.06 212 ARG A O 1
ATOM 1716 N N . ASP A 1 213 ? -25.865 4.259 16.029 1.00 90.31 213 ASP A N 1
ATOM 1717 C CA . ASP A 1 213 ? -27.173 4.916 16.072 1.00 90.31 213 ASP A CA 1
ATOM 1718 C C . ASP A 1 213 ? -27.516 5.590 14.729 1.00 90.31 213 ASP A C 1
ATOM 1720 O O . ASP A 1 213 ? -28.622 6.114 14.541 1.00 90.31 213 ASP A O 1
ATOM 1724 N N . ALA A 1 214 ? -26.596 5.538 13.759 1.00 88.12 214 ALA A N 1
ATOM 1725 C CA . ALA A 1 214 ? -26.802 6.058 12.420 1.00 88.12 214 ALA A CA 1
ATOM 1726 C C . ALA A 1 214 ? -28.022 5.411 11.738 1.00 88.12 214 ALA A C 1
ATOM 1728 O O . ALA A 1 214 ? -28.244 4.195 11.743 1.00 88.12 214 ALA A O 1
ATOM 1729 N N . LYS A 1 215 ? -28.831 6.241 11.074 1.00 86.75 215 LYS A N 1
ATOM 1730 C CA . LYS A 1 215 ? -30.047 5.785 10.392 1.00 86.75 215 LYS A CA 1
ATOM 1731 C C . LYS A 1 215 ? -29.713 4.760 9.299 1.00 86.75 215 LYS A C 1
ATOM 1733 O O . LYS A 1 215 ? -29.019 5.080 8.340 1.00 86.75 215 LYS A O 1
ATOM 1738 N N . GLY A 1 216 ? -30.301 3.565 9.392 1.00 80.19 216 GLY A N 1
ATOM 1739 C CA . GLY A 1 216 ? -30.098 2.476 8.426 1.00 80.19 216 GLY A CA 1
ATOM 1740 C C . GLY A 1 216 ? -28.905 1.561 8.732 1.00 80.19 216 GLY A C 1
ATOM 1741 O O . GLY A 1 216 ? -28.602 0.686 7.917 1.00 80.19 216 GLY A O 1
ATOM 1742 N N . CYS A 1 217 ? -28.266 1.740 9.894 1.00 85.25 217 CYS A N 1
ATOM 1743 C CA . CYS A 1 217 ? -27.182 0.912 10.419 1.00 85.25 217 CYS A CA 1
ATOM 1744 C C . CYS A 1 217 ? -27.702 -0.429 10.982 1.00 85.25 217 CYS A C 1
ATOM 1746 O O . CYS A 1 217 ? -27.643 -0.700 12.179 1.00 85.25 217 CYS A O 1
ATOM 1748 N N . ASP A 1 218 ? -28.233 -1.281 10.102 1.00 86.38 218 ASP A N 1
ATOM 1749 C CA . ASP A 1 218 ? -28.780 -2.590 10.495 1.00 86.38 218 ASP A CA 1
ATOM 1750 C C . ASP A 1 218 ? -27.716 -3.685 10.618 1.00 86.38 218 ASP A C 1
ATOM 1752 O O . ASP A 1 218 ? -28.011 -4.721 11.194 1.00 86.38 218 ASP A O 1
ATOM 1756 N N . THR A 1 219 ? -26.527 -3.504 10.034 1.00 90.94 219 THR A N 1
ATOM 1757 C CA . THR A 1 219 ? -25.374 -4.421 10.121 1.00 90.94 219 THR A CA 1
ATOM 1758 C C . THR A 1 219 ? -24.071 -3.619 10.004 1.00 90.94 219 THR A C 1
ATOM 1760 O O . THR A 1 219 ? -24.110 -2.516 9.441 1.00 90.94 219 THR A O 1
ATOM 1763 N N . PRO A 1 220 ? -22.918 -4.129 10.485 1.00 91.19 220 PRO A N 1
ATOM 1764 C CA . PRO A 1 220 ? -21.634 -3.448 10.333 1.00 91.19 220 PRO A CA 1
ATOM 1765 C C . PRO A 1 220 ? -21.330 -3.037 8.887 1.00 91.19 220 PRO A C 1
ATOM 1767 O O . PRO A 1 220 ? -20.949 -1.903 8.643 1.00 91.19 220 PRO A O 1
ATOM 1770 N N . ARG A 1 221 ? -21.582 -3.879 7.881 1.00 90.31 221 ARG A N 1
ATOM 1771 C CA . ARG A 1 221 ? -21.317 -3.526 6.474 1.00 90.31 221 ARG A CA 1
ATOM 1772 C C . ARG A 1 221 ? -22.233 -2.434 5.932 1.00 90.31 221 ARG A C 1
ATOM 1774 O O . ARG A 1 221 ? -21.831 -1.721 5.010 1.00 90.31 221 ARG A O 1
ATOM 1781 N N . ARG A 1 222 ? -23.455 -2.320 6.461 1.00 89.06 222 ARG A N 1
ATOM 1782 C CA . ARG A 1 222 ? -24.442 -1.297 6.074 1.00 89.06 222 ARG A CA 1
ATOM 1783 C C . ARG A 1 222 ? -24.244 0.033 6.806 1.00 89.06 222 ARG A C 1
ATOM 1785 O O . ARG A 1 222 ? -24.962 0.987 6.516 1.00 89.06 222 ARG A O 1
ATOM 1792 N N . ASN A 1 223 ? -23.284 0.103 7.723 1.00 93.81 223 ASN A N 1
ATOM 1793 C CA . ASN A 1 223 ? -22.915 1.327 8.411 1.00 93.81 223 ASN A CA 1
ATOM 1794 C C . ASN A 1 223 ? -22.113 2.287 7.486 1.00 93.81 223 ASN A C 1
ATOM 1796 O O . ASN A 1 223 ? -21.242 1.819 6.741 1.00 93.81 223 ASN A O 1
ATOM 1800 N N . PRO A 1 224 ? -22.373 3.615 7.519 1.00 94.50 224 PRO A N 1
ATOM 1801 C CA . PRO A 1 224 ? -21.663 4.592 6.692 1.00 94.50 224 PRO A CA 1
ATOM 1802 C C . PRO A 1 224 ? -20.139 4.595 6.858 1.00 94.50 224 PRO A C 1
ATOM 1804 O O . PRO A 1 224 ? -19.436 4.604 5.847 1.00 94.50 224 PRO A O 1
ATOM 1807 N N . GLU A 1 225 ? -19.621 4.553 8.087 1.00 95.56 225 GLU A N 1
ATOM 1808 C CA . GLU A 1 225 ? -18.179 4.577 8.362 1.00 95.56 225 GLU A CA 1
ATOM 1809 C C . GLU A 1 225 ? -17.492 3.321 7.812 1.00 95.56 225 GLU A C 1
ATOM 1811 O O . GLU A 1 225 ? -16.463 3.402 7.138 1.00 95.56 225 GLU A O 1
ATOM 1816 N N . THR A 1 226 ? -18.105 2.151 8.012 1.00 95.31 226 THR A N 1
ATOM 1817 C CA . THR A 1 226 ? -17.598 0.886 7.451 1.00 95.31 226 THR A CA 1
ATOM 1818 C C . THR A 1 226 ? -17.631 0.897 5.923 1.00 95.31 226 THR A C 1
ATOM 1820 O O . THR A 1 226 ? -16.701 0.411 5.277 1.00 95.31 226 THR A O 1
ATOM 1823 N N . ASN A 1 227 ? -18.674 1.473 5.317 1.00 93.94 227 ASN A N 1
ATOM 1824 C CA . ASN A 1 227 ? -18.751 1.582 3.865 1.00 93.94 227 ASN A CA 1
ATOM 1825 C C . ASN A 1 227 ? -17.672 2.517 3.295 1.00 93.94 227 ASN A C 1
ATOM 1827 O O . ASN A 1 227 ? -17.049 2.170 2.295 1.00 93.94 227 ASN A O 1
ATOM 1831 N N . GLN A 1 228 ? -17.401 3.651 3.948 1.00 96.00 228 GLN A N 1
ATOM 1832 C CA . GLN A 1 228 ? -16.308 4.550 3.560 1.00 96.00 228 GLN A CA 1
ATOM 1833 C C . GLN A 1 228 ? -14.945 3.856 3.653 1.00 96.00 228 GLN A C 1
ATOM 1835 O O . GLN A 1 228 ? -14.149 3.951 2.717 1.00 96.00 228 GLN A O 1
ATOM 1840 N N . ALA A 1 229 ? -14.702 3.100 4.730 1.00 97.38 229 ALA A N 1
ATOM 1841 C CA . ALA A 1 229 ? -13.492 2.294 4.868 1.00 97.38 229 ALA A CA 1
ATOM 1842 C C . ALA A 1 229 ? -13.354 1.291 3.716 1.00 97.38 229 ALA A C 1
ATOM 1844 O O . ALA A 1 229 ? -12.303 1.195 3.088 1.00 97.38 229 ALA A O 1
ATOM 1845 N N . TYR A 1 230 ? -14.431 0.579 3.383 1.00 94.88 230 TYR A N 1
ATOM 1846 C CA . TYR A 1 230 ? -14.433 -0.395 2.294 1.00 94.88 230 TYR A CA 1
ATOM 1847 C C . TYR A 1 230 ? -14.151 0.255 0.930 1.00 94.88 230 TYR A C 1
ATOM 1849 O O . TYR A 1 230 ? -13.302 -0.226 0.181 1.00 94.88 230 TYR A O 1
ATOM 1857 N N . GLU A 1 231 ? -14.797 1.383 0.620 1.00 96.56 231 GLU A N 1
ATOM 1858 C CA . GLU A 1 231 ? -14.560 2.141 -0.616 1.00 96.56 231 GLU A CA 1
ATOM 1859 C C . GLU A 1 231 ? -13.119 2.659 -0.716 1.00 96.56 231 GLU A C 1
ATOM 1861 O O . GLU A 1 231 ? -12.499 2.577 -1.783 1.00 96.56 231 GLU A O 1
ATOM 1866 N N . PHE A 1 232 ? -12.560 3.154 0.392 1.00 98.25 232 PHE A N 1
ATOM 1867 C CA . PHE A 1 232 ? -11.161 3.564 0.461 1.00 98.25 232 PHE A CA 1
ATOM 1868 C C . PHE A 1 232 ? -10.219 2.390 0.163 1.00 98.25 232 PHE A C 1
ATOM 1870 O O . PHE A 1 232 ? -9.356 2.502 -0.710 1.00 98.25 232 PHE A O 1
ATOM 1877 N N . MET A 1 233 ? -10.418 1.243 0.824 1.00 97.94 233 MET A N 1
ATOM 1878 C CA . MET A 1 233 ? -9.590 0.044 0.637 1.00 97.94 233 MET A CA 1
ATOM 1879 C C . MET A 1 233 ? -9.661 -0.477 -0.802 1.00 97.94 233 MET A C 1
ATOM 1881 O O . MET A 1 233 ? -8.634 -0.823 -1.386 1.00 97.94 233 MET A O 1
ATOM 1885 N N . GLN A 1 234 ? -10.847 -0.468 -1.417 1.00 97.00 234 GLN A N 1
ATOM 1886 C CA . GLN A 1 234 ? -11.013 -0.838 -2.824 1.00 97.00 234 GLN A CA 1
ATOM 1887 C C . GLN A 1 234 ? -10.245 0.090 -3.764 1.00 97.00 234 GLN A C 1
ATOM 1889 O O . GLN A 1 234 ? -9.530 -0.372 -4.655 1.00 97.00 234 GLN A O 1
ATOM 1894 N N . ARG A 1 235 ? -10.363 1.407 -3.565 1.00 98.19 235 ARG A N 1
ATOM 1895 C CA . ARG A 1 235 ? -9.638 2.398 -4.369 1.00 98.19 235 ARG A CA 1
ATOM 1896 C C . ARG A 1 235 ? -8.129 2.267 -4.203 1.00 98.19 235 ARG A C 1
ATOM 1898 O O . ARG A 1 235 ? -7.410 2.363 -5.197 1.00 98.19 235 ARG A O 1
ATOM 1905 N N . PHE A 1 236 ? -7.660 2.005 -2.985 1.00 98.38 236 PHE A N 1
ATOM 1906 C CA . PHE A 1 236 ? -6.235 1.844 -2.726 1.00 98.38 236 PHE A CA 1
ATOM 1907 C C . PHE A 1 236 ? -5.700 0.581 -3.404 1.00 98.38 236 PHE A C 1
ATOM 1909 O O . PHE A 1 236 ? -4.710 0.636 -4.133 1.00 98.38 236 PHE A O 1
ATOM 1916 N N . HIS A 1 237 ? -6.422 -0.535 -3.266 1.00 98.00 237 HIS A N 1
ATOM 1917 C CA . HIS A 1 237 ? -6.099 -1.784 -3.946 1.00 98.00 237 HIS A CA 1
ATOM 1918 C C . HIS A 1 237 ? -5.980 -1.583 -5.466 1.00 98.00 237 HIS A C 1
ATOM 1920 O O . HIS A 1 237 ? -4.985 -1.992 -6.065 1.00 98.00 237 HIS A O 1
ATOM 1926 N N . LEU A 1 238 ? -6.954 -0.909 -6.090 1.00 97.06 238 LEU A N 1
ATOM 1927 C CA . LEU A 1 238 ? -6.959 -0.617 -7.528 1.00 97.06 238 LEU A CA 1
ATOM 1928 C C . LEU A 1 238 ? -5.771 0.245 -7.966 1.00 97.06 238 LEU A C 1
ATOM 1930 O O . LEU A 1 238 ? -5.141 -0.041 -8.988 1.00 97.06 238 LEU A O 1
ATOM 1934 N N . TRP A 1 239 ? -5.449 1.285 -7.198 1.00 98.19 239 TRP A N 1
ATOM 1935 C CA . TRP A 1 239 ? -4.298 2.141 -7.472 1.00 98.19 239 TRP A CA 1
ATOM 1936 C C . TRP A 1 239 ? -2.986 1.345 -7.410 1.00 98.19 239 TRP A C 1
ATOM 1938 O O . TRP A 1 239 ? -2.164 1.424 -8.329 1.00 98.19 239 TRP A O 1
ATOM 1948 N N . CYS A 1 240 ? -2.832 0.484 -6.399 1.00 97.81 240 CYS A N 1
ATOM 1949 C CA . CYS A 1 240 ? -1.701 -0.436 -6.296 1.00 97.81 240 CYS A CA 1
ATOM 1950 C C . CYS A 1 240 ? -1.631 -1.414 -7.479 1.00 97.81 240 CYS A C 1
ATOM 1952 O O . CYS A 1 240 ? -0.536 -1.656 -7.996 1.00 97.81 240 CYS A O 1
ATOM 1954 N N . THR A 1 241 ? -2.773 -1.942 -7.939 1.00 96.00 241 THR A N 1
ATOM 1955 C CA . THR A 1 241 ? -2.849 -2.835 -9.109 1.00 96.00 241 THR A CA 1
ATOM 1956 C C . THR A 1 241 ? -2.341 -2.139 -10.363 1.00 96.00 241 THR A C 1
ATOM 1958 O O . THR A 1 241 ? -1.516 -2.701 -11.081 1.00 96.00 241 THR A O 1
ATOM 1961 N N . ALA A 1 242 ? -2.787 -0.906 -10.616 1.00 96.19 242 ALA A N 1
ATOM 1962 C CA . ALA A 1 242 ? -2.406 -0.156 -11.809 1.00 96.19 242 ALA A CA 1
ATOM 1963 C C . ALA A 1 242 ? -0.887 0.083 -11.882 1.00 96.19 242 ALA A C 1
ATOM 1965 O O . ALA A 1 242 ? -0.273 -0.114 -12.935 1.00 96.19 242 ALA A O 1
ATOM 1966 N N . ILE A 1 243 ? -0.259 0.441 -10.757 1.00 96.00 243 ILE A N 1
ATOM 1967 C CA . ILE A 1 243 ? 1.194 0.655 -10.696 1.00 96.00 243 ILE A CA 1
ATOM 1968 C C . ILE A 1 243 ? 1.949 -0.668 -10.862 1.00 96.00 243 ILE A C 1
ATOM 1970 O O . ILE A 1 243 ? 2.909 -0.750 -11.631 1.00 96.00 243 ILE A O 1
ATOM 1974 N N . GLN A 1 244 ? 1.511 -1.737 -10.195 1.00 93.88 244 GLN A N 1
ATOM 1975 C CA . GLN A 1 244 ? 2.135 -3.053 -10.349 1.00 93.88 244 GLN A CA 1
ATOM 1976 C C . GLN A 1 244 ? 2.018 -3.597 -11.771 1.00 93.88 244 GLN A C 1
ATOM 1978 O O . GLN A 1 244 ? 2.960 -4.217 -12.264 1.00 93.88 244 GLN A O 1
ATOM 1983 N N . GLN A 1 245 ? 0.892 -3.367 -12.446 1.00 92.06 245 GLN A N 1
ATOM 1984 C CA . GLN A 1 245 ? 0.697 -3.795 -13.827 1.00 92.06 245 GLN A CA 1
ATOM 1985 C C . GLN A 1 245 ? 1.697 -3.111 -14.763 1.00 92.06 245 GLN A C 1
ATOM 1987 O O . GLN A 1 245 ? 2.255 -3.771 -15.638 1.00 92.06 245 GLN A O 1
ATOM 1992 N N . HIS A 1 246 ? 2.001 -1.829 -14.535 1.00 92.06 246 HIS A N 1
ATOM 1993 C CA . HIS A 1 246 ? 3.066 -1.141 -15.261 1.00 92.06 246 HIS A CA 1
ATOM 1994 C C . HIS A 1 246 ? 4.424 -1.837 -15.065 1.00 92.06 246 HIS A C 1
ATOM 1996 O O . HIS A 1 246 ? 5.070 -2.218 -16.040 1.00 92.06 246 HIS A O 1
ATOM 2002 N N . PHE A 1 247 ? 4.840 -2.095 -13.822 1.00 91.25 247 PHE A N 1
ATOM 2003 C CA . PHE A 1 247 ? 6.130 -2.750 -13.591 1.00 91.25 247 PHE A CA 1
ATOM 2004 C C . PHE A 1 247 ? 6.182 -4.179 -14.140 1.00 91.25 247 PHE A C 1
ATOM 2006 O O . PHE A 1 247 ? 7.150 -4.526 -14.805 1.00 91.25 247 PHE A O 1
ATOM 2013 N N . SER A 1 248 ? 5.155 -4.990 -13.893 1.00 89.81 248 SER A N 1
ATOM 2014 C CA . SER A 1 248 ? 5.133 -6.414 -14.258 1.00 89.81 248 SER A CA 1
ATOM 2015 C C . SER A 1 248 ? 4.931 -6.668 -15.752 1.00 89.81 248 SER A C 1
ATOM 2017 O O . SER A 1 248 ? 5.610 -7.509 -16.333 1.00 89.81 248 SER A O 1
ATOM 2019 N N . SER A 1 249 ? 3.994 -5.957 -16.383 1.00 88.00 249 SER A N 1
ATOM 2020 C CA . SER A 1 249 ? 3.585 -6.235 -17.767 1.00 88.00 249 SER A CA 1
ATOM 2021 C C . SER A 1 249 ? 4.380 -5.434 -18.792 1.00 88.00 249 SER A C 1
ATOM 2023 O O . SER A 1 249 ? 4.447 -5.839 -19.950 1.00 88.00 249 SER A O 1
ATOM 2025 N N . HIS A 1 250 ? 4.968 -4.303 -18.387 1.00 89.69 250 HIS A N 1
ATOM 2026 C CA . HIS A 1 250 ? 5.683 -3.407 -19.297 1.00 89.69 250 HIS A CA 1
ATOM 2027 C C . HIS A 1 250 ? 7.182 -3.335 -19.004 1.00 89.69 250 HIS A C 1
ATOM 2029 O O . HIS A 1 250 ? 7.984 -3.534 -19.912 1.00 89.69 250 HIS A O 1
ATOM 2035 N N . ILE A 1 251 ? 7.583 -3.131 -17.743 1.00 90.88 251 ILE A N 1
ATOM 2036 C CA . ILE A 1 251 ? 9.005 -2.963 -17.398 1.00 90.88 251 ILE A CA 1
ATOM 2037 C C . ILE A 1 251 ? 9.753 -4.302 -17.285 1.00 90.88 251 ILE A C 1
ATOM 2039 O O . ILE A 1 251 ? 10.815 -4.442 -17.891 1.00 90.88 251 ILE A O 1
ATOM 2043 N N . SER A 1 252 ? 9.227 -5.306 -16.568 1.00 87.81 252 SER A N 1
ATOM 2044 C CA . SER A 1 252 ? 9.915 -6.599 -16.379 1.00 87.81 252 SER A CA 1
ATOM 2045 C C . SER A 1 252 ? 10.290 -7.308 -17.688 1.00 87.81 252 SER A C 1
ATOM 2047 O O . SER A 1 252 ? 11.393 -7.846 -17.759 1.00 87.81 252 SER A O 1
ATOM 2049 N N . PRO A 1 253 ? 9.468 -7.304 -18.758 1.00 87.94 253 PRO A N 1
ATOM 2050 C CA . PRO A 1 253 ? 9.854 -7.924 -20.029 1.00 87.94 253 PRO A CA 1
ATOM 2051 C C . PRO A 1 253 ? 11.102 -7.307 -20.683 1.00 87.94 253 PRO A C 1
ATOM 2053 O O . PRO A 1 253 ? 11.739 -7.944 -21.520 1.00 87.94 253 PRO A O 1
ATOM 2056 N N . LEU A 1 254 ? 11.472 -6.077 -20.308 1.00 86.88 254 LEU A N 1
ATOM 2057 C CA . LEU A 1 254 ? 12.653 -5.372 -20.821 1.00 86.88 254 LEU A CA 1
ATOM 2058 C C . LEU A 1 254 ? 13.936 -5.698 -20.033 1.00 86.88 254 LEU A C 1
ATOM 2060 O O . LEU A 1 254 ? 15.042 -5.327 -20.442 1.00 86.88 254 LEU A O 1
ATOM 2064 N N . CYS A 1 255 ? 13.800 -6.423 -18.925 1.00 78.38 255 CYS A N 1
ATOM 2065 C CA . CYS A 1 255 ? 14.856 -6.814 -18.001 1.00 78.38 255 CYS A CA 1
ATOM 2066 C C . CYS A 1 255 ? 15.464 -8.175 -18.368 1.00 78.38 255 CYS A C 1
ATOM 2068 O O . CYS A 1 255 ? 15.431 -9.112 -17.583 1.00 78.38 255 CYS A O 1
ATOM 2070 N N . THR A 1 256 ? 16.056 -8.315 -19.558 1.00 66.81 256 THR A N 1
ATOM 2071 C CA . THR A 1 256 ? 16.548 -9.625 -20.044 1.00 66.81 256 THR A CA 1
ATOM 2072 C C . THR A 1 256 ? 17.679 -10.250 -19.211 1.00 66.81 256 THR A C 1
ATOM 2074 O O . THR A 1 256 ? 17.977 -11.423 -19.404 1.00 66.81 256 THR A O 1
ATOM 2077 N N . ASN A 1 257 ? 18.338 -9.482 -18.335 1.00 63.56 257 ASN A N 1
ATOM 2078 C CA . ASN A 1 257 ? 19.403 -9.960 -17.438 1.00 63.56 257 ASN A CA 1
ATOM 2079 C C . ASN A 1 257 ? 19.226 -9.493 -15.980 1.00 63.56 257 ASN A C 1
ATOM 2081 O O . ASN A 1 257 ? 20.116 -9.743 -15.170 1.00 63.56 257 ASN A O 1
ATOM 2085 N N . ASP A 1 258 ? 18.134 -8.789 -15.662 1.00 62.91 258 ASP A N 1
ATOM 2086 C CA . ASP A 1 258 ? 17.847 -8.368 -14.286 1.00 62.91 258 ASP A CA 1
ATOM 2087 C C . ASP A 1 258 ? 16.838 -9.355 -13.674 1.00 62.91 258 ASP A C 1
ATOM 2089 O O . ASP A 1 258 ? 16.096 -10.025 -14.396 1.00 62.91 258 ASP A O 1
ATOM 2093 N N . VAL A 1 259 ? 16.799 -9.447 -12.342 1.00 64.50 259 VAL A N 1
ATOM 2094 C CA . VAL A 1 259 ? 15.751 -10.209 -11.648 1.00 64.50 259 VAL A CA 1
ATOM 2095 C C . VAL A 1 259 ? 14.389 -9.580 -11.987 1.00 64.50 259 VAL A C 1
ATOM 2097 O O . VAL A 1 259 ? 14.247 -8.358 -11.859 1.00 64.50 259 VAL A O 1
ATOM 2100 N N . PRO A 1 260 ? 13.389 -10.355 -12.439 1.00 63.59 260 PRO A N 1
ATOM 2101 C CA . PRO A 1 260 ? 12.066 -9.819 -12.738 1.00 63.59 260 PRO A CA 1
ATOM 2102 C C . PRO A 1 260 ? 11.398 -9.233 -11.487 1.00 63.59 260 PRO A C 1
ATOM 2104 O O . PRO A 1 260 ? 11.373 -9.862 -10.432 1.00 63.59 260 PRO A O 1
ATOM 2107 N N . SER A 1 261 ? 10.767 -8.058 -11.593 1.00 63.75 261 SER A N 1
ATOM 2108 C CA . SER A 1 261 ? 9.941 -7.531 -10.489 1.00 63.75 261 SER A CA 1
ATOM 2109 C C . SER A 1 261 ? 8.680 -8.362 -10.223 1.00 63.75 261 SER A C 1
ATOM 2111 O O . SER A 1 261 ? 8.070 -8.209 -9.167 1.00 63.75 261 SER A O 1
ATOM 2113 N N . THR A 1 262 ? 8.300 -9.263 -11.136 1.00 63.47 262 THR A N 1
ATOM 2114 C CA . THR A 1 262 ? 7.212 -10.235 -10.941 1.00 63.47 262 THR A CA 1
ATOM 2115 C C . THR A 1 262 ? 7.479 -11.223 -9.811 1.00 63.47 262 THR A C 1
ATOM 2117 O O . THR A 1 262 ? 6.526 -11.765 -9.260 1.00 63.47 262 THR A O 1
ATOM 2120 N N . ASP A 1 263 ? 8.746 -11.424 -9.443 1.00 72.94 263 ASP A N 1
ATOM 2121 C CA . ASP A 1 263 ? 9.144 -12.383 -8.407 1.00 72.94 263 ASP A CA 1
ATOM 2122 C C . ASP A 1 263 ? 9.077 -11.778 -6.997 1.00 72.94 263 ASP A C 1
ATOM 2124 O O . ASP A 1 263 ? 9.248 -12.477 -5.997 1.00 72.94 263 ASP A O 1
ATOM 2128 N N . VAL A 1 264 ? 8.811 -10.472 -6.893 1.00 84.25 264 VAL A N 1
ATOM 2129 C CA . VAL A 1 264 ? 8.592 -9.812 -5.606 1.00 84.25 264 VAL A CA 1
ATOM 2130 C C . VAL A 1 264 ? 7.242 -10.254 -5.055 1.00 84.25 264 VAL A C 1
ATOM 2132 O O . VAL A 1 264 ? 6.204 -10.042 -5.679 1.00 84.25 264 VAL A O 1
ATOM 2135 N N . THR A 1 265 ? 7.249 -10.829 -3.857 1.00 86.94 265 THR A N 1
ATOM 2136 C CA . THR A 1 265 ? 6.041 -11.221 -3.123 1.00 86.94 265 THR A CA 1
ATOM 2137 C C . THR A 1 265 ? 6.071 -10.619 -1.723 1.00 86.94 265 THR A C 1
ATOM 2139 O O . THR A 1 265 ? 7.139 -10.300 -1.204 1.00 86.94 265 THR A O 1
ATOM 2142 N N . ASP A 1 266 ? 4.905 -10.485 -1.102 1.00 88.81 266 ASP A N 1
ATOM 2143 C CA . ASP A 1 266 ? 4.738 -10.175 0.323 1.00 88.81 266 ASP A CA 1
ATOM 2144 C C . ASP A 1 266 ? 4.733 -11.448 1.194 1.00 88.81 266 ASP A C 1
ATOM 2146 O O . ASP A 1 266 ? 4.407 -11.413 2.381 1.00 88.81 266 ASP A O 1
ATOM 2150 N N . SER A 1 267 ? 5.127 -12.593 0.622 1.00 85.69 267 SER A N 1
ATOM 2151 C CA . SER A 1 267 ? 5.232 -13.850 1.359 1.00 85.69 267 SER A CA 1
ATOM 2152 C C . SER A 1 267 ? 6.264 -13.713 2.475 1.00 85.69 267 SER A C 1
ATOM 2154 O O . SER A 1 267 ? 7.425 -13.392 2.232 1.00 85.69 267 SER A O 1
ATOM 2156 N N . GLY A 1 268 ? 5.837 -13.968 3.711 1.00 86.62 268 GLY A N 1
ATOM 2157 C CA . GLY A 1 268 ? 6.667 -13.783 4.903 1.00 86.62 268 GLY A CA 1
ATOM 2158 C C . GLY A 1 268 ? 6.458 -12.448 5.618 1.00 86.62 268 GLY A C 1
ATOM 2159 O O . GLY A 1 268 ? 7.088 -12.231 6.649 1.00 86.62 268 GLY A O 1
ATOM 2160 N N . VAL A 1 269 ? 5.563 -11.581 5.129 1.00 93.56 269 VAL A N 1
ATOM 2161 C CA . VAL A 1 269 ? 5.112 -10.398 5.867 1.00 93.56 269 VAL A CA 1
ATOM 2162 C C . VAL A 1 269 ? 3.807 -10.704 6.596 1.00 93.56 269 VAL A C 1
ATOM 2164 O O . VAL A 1 269 ? 2.802 -11.064 5.985 1.00 93.56 269 VAL A O 1
ATOM 2167 N N . PHE A 1 270 ? 3.811 -10.552 7.920 1.00 93.75 270 PHE A N 1
ATOM 2168 C CA . PHE A 1 270 ? 2.605 -10.688 8.730 1.00 93.75 270 PHE A CA 1
ATOM 2169 C C . PHE A 1 270 ? 1.543 -9.636 8.357 1.00 93.75 270 PHE A C 1
ATOM 2171 O O . PHE A 1 270 ? 1.859 -8.463 8.147 1.00 93.75 270 PHE A O 1
ATOM 2178 N N . VAL A 1 271 ? 0.269 -10.040 8.298 1.00 94.25 271 VAL A N 1
ATOM 2179 C CA . VAL A 1 271 ? -0.862 -9.132 8.048 1.00 94.25 271 VAL A CA 1
ATOM 2180 C C . VAL A 1 271 ? -1.650 -8.963 9.349 1.00 94.25 271 VAL A C 1
ATOM 2182 O O . VAL A 1 271 ? -2.294 -9.918 9.781 1.00 94.25 271 VAL A O 1
ATOM 2185 N N . PRO A 1 272 ? -1.650 -7.772 9.974 1.00 93.38 272 PRO A N 1
ATOM 2186 C CA . PRO A 1 272 ? -2.230 -7.568 11.307 1.00 93.38 272 PRO A CA 1
ATOM 2187 C C . PRO A 1 272 ? -3.766 -7.465 11.314 1.00 93.38 272 PRO A C 1
ATOM 2189 O O . PRO A 1 272 ? -4.374 -7.283 12.368 1.00 93.38 272 PRO A O 1
ATOM 2192 N N . VAL A 1 273 ? -4.416 -7.585 10.153 1.00 94.00 273 VAL A N 1
ATOM 2193 C CA . VAL A 1 273 ? -5.877 -7.540 10.004 1.00 94.00 273 VAL A CA 1
ATOM 2194 C C . VAL A 1 273 ? -6.437 -8.949 10.152 1.00 94.00 273 VAL A C 1
ATOM 2196 O O . VAL A 1 273 ? -6.492 -9.721 9.190 1.00 94.00 273 VAL A O 1
ATOM 2199 N N . VAL A 1 274 ? -6.793 -9.302 11.387 1.00 88.06 274 VAL A N 1
ATOM 2200 C CA . VAL A 1 274 ? -7.151 -10.671 11.770 1.00 88.06 274 VAL A CA 1
ATOM 2201 C C . VAL A 1 274 ? -8.522 -10.709 12.466 1.00 88.06 274 VAL A C 1
ATOM 2203 O O . VAL A 1 274 ? -8.696 -10.082 13.509 1.00 88.06 274 VAL A O 1
ATOM 2206 N N . PRO A 1 275 ? -9.519 -11.416 11.905 1.00 88.12 275 PRO A N 1
ATOM 2207 C CA . PRO A 1 275 ? -10.895 -11.414 12.403 1.00 88.12 275 PRO A CA 1
ATOM 2208 C C . PRO A 1 275 ? -11.101 -12.504 13.461 1.00 88.12 275 PRO A C 1
ATOM 2210 O O . PRO A 1 275 ? -11.824 -13.476 13.242 1.00 88.12 275 PRO A O 1
ATOM 2213 N N . PHE A 1 276 ? -10.429 -12.354 14.602 1.00 87.56 276 PHE A N 1
ATOM 2214 C CA . PHE A 1 276 ? -10.561 -13.252 15.748 1.00 87.56 276 PHE A CA 1
ATOM 2215 C C . PHE A 1 276 ? -11.205 -12.559 16.936 1.00 87.56 276 PHE A C 1
ATOM 2217 O O . PHE A 1 276 ? -11.047 -11.355 17.129 1.00 87.56 276 PHE A O 1
ATOM 2224 N N . PHE A 1 277 ? -11.860 -13.365 17.763 1.00 88.38 277 PHE A N 1
ATOM 2225 C CA . PHE A 1 277 ? -12.061 -13.025 19.160 1.00 88.38 277 PHE A CA 1
ATOM 2226 C C . PHE A 1 277 ? -10.975 -13.655 20.018 1.00 88.38 277 PHE A C 1
ATOM 2228 O O . PHE A 1 277 ? -10.347 -14.641 19.638 1.00 88.38 277 PHE A O 1
ATOM 2235 N N . GLU A 1 278 ? -10.778 -13.078 21.189 1.00 85.38 278 GLU A N 1
ATOM 2236 C CA . GLU A 1 278 ? -9.890 -13.578 22.220 1.00 85.38 278 GLU A CA 1
ATOM 2237 C C . GLU A 1 278 ? -10.718 -14.135 23.376 1.00 85.38 278 GLU A C 1
ATOM 2239 O O . GLU A 1 278 ? -11.639 -13.482 23.868 1.00 85.38 278 GLU A O 1
ATOM 2244 N N . LEU A 1 279 ? -10.394 -15.352 23.818 1.00 82.69 279 LEU A N 1
ATOM 2245 C CA . LEU A 1 279 ? -10.940 -15.905 25.053 1.00 82.69 279 LEU A CA 1
ATOM 2246 C C . LEU A 1 279 ? -9.989 -15.630 26.212 1.00 82.69 279 LEU A C 1
ATOM 2248 O O . LEU A 1 279 ? -9.000 -16.338 26.403 1.00 82.69 279 LEU A O 1
ATOM 2252 N N . PHE A 1 280 ? -10.331 -14.643 27.034 1.00 75.81 280 PHE A N 1
ATOM 2253 C CA . PHE A 1 280 ? -9.618 -14.410 28.284 1.00 75.81 280 PHE A CA 1
ATOM 2254 C C . PHE A 1 280 ? -10.013 -15.456 29.332 1.00 75.81 280 PHE A C 1
ATOM 2256 O O . PHE A 1 280 ? -11.195 -15.733 29.545 1.00 75.81 280 PHE A O 1
ATOM 2263 N N . ASP A 1 281 ? -9.021 -16.016 30.023 1.00 68.19 281 ASP A N 1
ATOM 2264 C CA . ASP A 1 281 ? -9.279 -16.717 31.281 1.00 68.19 281 ASP A CA 1
ATOM 2265 C C . ASP A 1 281 ? -9.789 -15.709 32.329 1.00 68.19 281 ASP A C 1
ATOM 2267 O O . ASP A 1 281 ? -9.401 -14.545 32.297 1.00 68.19 281 ASP A O 1
ATOM 2271 N N . ASP A 1 282 ? -10.591 -16.142 33.312 1.00 58.25 282 ASP A N 1
ATOM 2272 C CA . ASP A 1 282 ? -11.158 -15.287 34.387 1.00 58.25 282 ASP A CA 1
ATOM 2273 C C . ASP A 1 282 ? -10.111 -14.526 35.241 1.00 58.25 282 ASP A C 1
ATOM 2275 O O . ASP A 1 282 ? -10.447 -13.788 36.171 1.00 58.25 282 ASP A O 1
ATOM 2279 N N . LYS A 1 283 ? -8.818 -14.709 34.966 1.00 52.47 283 LYS A N 1
ATOM 2280 C CA . LYS A 1 283 ? -7.729 -13.975 35.604 1.00 52.47 283 LYS A CA 1
ATOM 2281 C C . LYS A 1 283 ? -7.430 -12.715 34.791 1.00 52.47 283 LYS A C 1
ATOM 2283 O O . LYS A 1 283 ? -7.186 -12.842 33.595 1.00 52.47 283 LYS A O 1
ATOM 2288 N N . PRO A 1 284 ? -7.349 -11.527 35.423 1.00 48.44 284 PRO A N 1
ATOM 2289 C CA . PRO A 1 284 ? -6.928 -10.307 34.746 1.00 48.44 284 PRO A CA 1
ATOM 2290 C C . PRO A 1 284 ? -5.594 -10.549 34.041 1.00 48.44 284 PRO A C 1
ATOM 2292 O O . PRO A 1 284 ? -4.569 -10.753 34.696 1.00 48.44 284 PRO A O 1
ATOM 2295 N N . GLN A 1 285 ? -5.610 -10.576 32.711 1.00 52.34 285 GLN A N 1
ATOM 2296 C CA . GLN A 1 285 ? -4.381 -10.616 31.944 1.00 52.34 285 GLN A CA 1
ATOM 2297 C C . GLN A 1 285 ? -3.879 -9.179 31.814 1.00 52.34 285 GLN A C 1
ATOM 2299 O O . GLN A 1 285 ? -4.647 -8.297 31.426 1.00 52.34 285 GLN A O 1
ATOM 2304 N N . PRO A 1 286 ? -2.615 -8.902 32.170 1.00 48.56 286 PRO A N 1
ATOM 2305 C CA . PRO A 1 286 ? -2.060 -7.583 31.945 1.00 48.56 286 PRO A CA 1
ATOM 2306 C C . PRO A 1 286 ? -2.137 -7.274 30.446 1.00 48.56 286 PRO A C 1
ATOM 2308 O O . PRO A 1 286 ? -1.819 -8.130 29.612 1.00 48.56 286 PRO A O 1
ATOM 2311 N N . SER A 1 287 ? -2.552 -6.048 30.109 1.00 51.19 287 SER A N 1
ATOM 2312 C CA . SER A 1 287 ? -2.264 -5.479 28.791 1.00 51.19 287 SER A CA 1
ATOM 2313 C C . SER A 1 287 ? -0.794 -5.748 28.501 1.00 51.19 287 SER A C 1
ATOM 2315 O O . SER A 1 287 ? 0.042 -5.507 29.380 1.00 51.19 287 SER A O 1
ATOM 2317 N N . ALA A 1 288 ? -0.471 -6.238 27.300 1.00 52.16 288 ALA A N 1
ATOM 2318 C CA . ALA A 1 288 ? 0.918 -6.277 26.872 1.00 52.16 288 ALA A CA 1
ATOM 2319 C C . ALA A 1 288 ? 1.540 -4.906 27.171 1.00 52.16 288 ALA A C 1
ATOM 2321 O O . ALA A 1 288 ? 0.920 -3.865 26.910 1.00 52.16 288 ALA A O 1
ATOM 2322 N N . ALA A 1 289 ? 2.701 -4.913 27.833 1.00 47.38 289 ALA A N 1
ATOM 2323 C CA . ALA A 1 289 ? 3.394 -3.683 28.181 1.00 47.38 289 ALA A CA 1
ATOM 2324 C C . ALA A 1 289 ? 3.567 -2.842 26.905 1.00 47.38 289 ALA A C 1
ATOM 2326 O O . ALA A 1 289 ? 3.842 -3.429 25.851 1.00 47.38 289 ALA A O 1
ATOM 2327 N N . PRO A 1 290 ? 3.419 -1.505 26.974 1.00 48.00 290 PRO A N 1
ATOM 2328 C CA . PRO A 1 290 ? 3.680 -0.642 25.833 1.00 48.00 290 PRO A CA 1
ATOM 2329 C C . PRO A 1 290 ? 5.030 -1.019 25.239 1.00 48.00 290 PRO A C 1
ATOM 2331 O O . PRO A 1 290 ? 6.033 -1.066 25.952 1.00 48.00 290 PRO A O 1
ATOM 2334 N N . VAL A 1 291 ? 5.066 -1.307 23.941 1.00 50.62 291 VAL A N 1
ATOM 2335 C CA . VAL A 1 291 ? 6.293 -1.756 23.270 1.00 50.62 291 VAL A CA 1
ATOM 2336 C C . VAL A 1 291 ? 7.263 -0.590 22.999 1.00 50.62 291 VAL A C 1
ATOM 2338 O O . VAL A 1 291 ? 8.183 -0.709 22.194 1.00 50.62 291 VAL A O 1
ATOM 2341 N N . ALA A 1 292 ? 7.066 0.530 23.700 1.00 46.50 292 ALA A N 1
ATOM 2342 C CA . ALA A 1 292 ? 7.927 1.699 23.685 1.00 46.50 292 ALA A CA 1
ATOM 2343 C C . ALA A 1 292 ? 9.362 1.301 24.070 1.00 46.50 292 ALA A C 1
ATOM 2345 O O . ALA A 1 292 ? 9.610 0.707 25.121 1.00 46.50 292 ALA A O 1
ATOM 2346 N N . GLY A 1 293 ? 10.307 1.620 23.196 1.00 49.44 293 GLY A N 1
ATOM 2347 C CA . GLY A 1 293 ? 11.734 1.334 23.293 1.00 49.44 293 GLY A CA 1
ATOM 2348 C C . GLY A 1 293 ? 12.253 0.173 22.430 1.00 49.44 293 GLY A C 1
ATOM 2349 O O . GLY A 1 293 ? 13.450 -0.117 22.516 1.00 49.44 293 GLY A O 1
ATOM 2350 N N . LYS A 1 294 ? 11.431 -0.525 21.626 1.00 55.22 294 LYS A N 1
ATOM 2351 C CA . LYS A 1 294 ? 11.901 -1.651 20.783 1.00 55.22 294 LYS A CA 1
ATOM 2352 C C . LYS A 1 294 ? 12.026 -1.263 19.309 1.00 55.22 294 LYS A C 1
ATOM 2354 O O . LYS A 1 294 ? 11.037 -1.170 18.595 1.00 55.22 294 LYS A O 1
ATOM 2359 N N . ASN A 1 295 ? 13.262 -1.162 18.820 1.00 59.47 295 ASN A N 1
ATOM 2360 C CA . ASN A 1 295 ? 13.534 -0.978 17.394 1.00 59.47 295 ASN A CA 1
ATOM 2361 C C . ASN A 1 295 ? 13.308 -2.278 16.596 1.00 59.47 295 ASN A C 1
ATOM 2363 O O . ASN A 1 295 ? 13.870 -3.311 16.973 1.00 59.47 295 ASN A O 1
ATOM 2367 N N . PRO A 1 296 ? 12.596 -2.237 15.455 1.00 73.94 296 PRO A N 1
ATOM 2368 C CA . PRO A 1 296 ? 11.956 -1.068 14.838 1.00 73.94 296 PRO A CA 1
ATOM 2369 C C . PRO A 1 296 ? 10.552 -0.771 15.412 1.00 73.94 296 PRO A C 1
ATOM 2371 O O . PRO A 1 296 ? 9.707 -1.663 15.463 1.00 73.94 296 PRO A O 1
ATOM 2374 N N . GLU A 1 297 ? 10.277 0.490 15.762 1.00 83.62 297 GLU A N 1
ATOM 2375 C CA . GLU A 1 297 ? 8.952 0.929 16.239 1.00 83.62 297 GLU A CA 1
ATOM 2376 C C . GLU A 1 297 ? 8.050 1.384 15.085 1.00 83.62 297 GLU A C 1
ATOM 2378 O O . GLU A 1 297 ? 8.523 2.136 14.228 1.00 83.62 297 GLU A O 1
ATOM 2383 N N . PRO A 1 298 ? 6.771 0.967 15.030 1.00 86.56 298 PRO A N 1
ATOM 2384 C CA . PRO A 1 298 ? 5.781 1.530 14.107 1.00 86.56 298 PRO A CA 1
ATOM 2385 C C . PRO A 1 298 ? 5.645 3.054 14.240 1.00 86.56 298 PRO A C 1
ATOM 2387 O O . PRO A 1 298 ? 5.753 3.584 15.341 1.00 86.56 298 PRO A O 1
ATOM 2390 N N . ILE A 1 299 ? 5.396 3.759 13.127 1.00 87.69 299 ILE A N 1
ATOM 2391 C CA . ILE A 1 299 ? 5.156 5.220 13.155 1.00 87.69 299 ILE A CA 1
ATOM 2392 C C . ILE A 1 299 ? 3.796 5.538 13.789 1.00 87.69 299 ILE A C 1
ATOM 2394 O O . ILE A 1 299 ? 3.662 6.540 1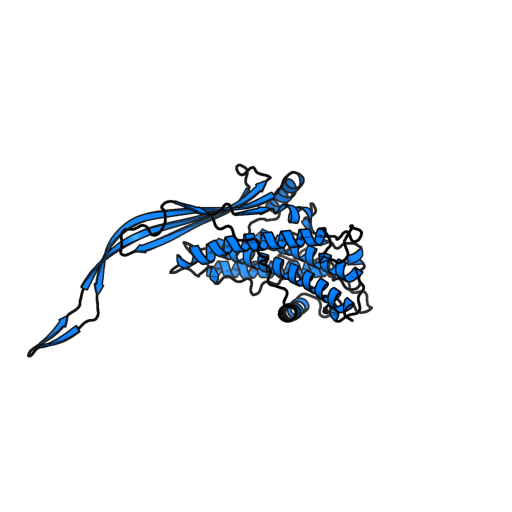4.483 1.00 87.69 299 ILE A O 1
ATOM 2398 N N . SER A 1 300 ? 2.797 4.692 13.538 1.00 90.50 300 SER A N 1
ATOM 2399 C CA . SER A 1 300 ? 1.452 4.813 14.095 1.00 90.50 300 SER A CA 1
ATOM 2400 C C . SER A 1 300 ? 1.200 3.757 15.160 1.00 90.50 300 SER A C 1
ATOM 2402 O O . SER A 1 300 ? 1.649 2.615 15.024 1.00 90.50 300 SER A O 1
ATOM 2404 N N . SER A 1 301 ? 0.395 4.107 16.158 1.00 91.44 301 SER A N 1
ATOM 2405 C CA . SER A 1 301 ? -0.134 3.165 17.145 1.00 91.44 301 SER A CA 1
ATOM 2406 C C . SER A 1 301 ? -1.658 3.113 17.067 1.00 91.44 301 SER A C 1
ATOM 2408 O O . SER A 1 301 ? -2.279 4.017 16.516 1.00 91.44 301 SER A O 1
ATOM 2410 N N . VAL A 1 302 ? -2.280 2.057 17.583 1.00 91.56 302 VAL A N 1
ATOM 2411 C CA . VAL A 1 302 ? -3.743 1.988 17.686 1.00 91.56 302 VAL A CA 1
ATOM 2412 C C . VAL A 1 302 ? -4.178 2.296 19.109 1.00 91.56 302 VAL A C 1
ATOM 2414 O O . VAL A 1 302 ? -3.661 1.711 20.068 1.00 91.56 302 VAL A O 1
ATOM 2417 N N . VAL A 1 303 ? -5.178 3.170 19.225 1.00 89.44 303 VAL A N 1
ATOM 2418 C CA . VAL A 1 303 ? -5.904 3.443 20.464 1.00 89.44 303 VAL A CA 1
ATOM 2419 C C . VAL A 1 303 ? -7.339 2.969 20.272 1.00 89.44 303 VAL A C 1
ATOM 2421 O O . VAL A 1 303 ? -8.024 3.364 19.336 1.00 89.44 303 VAL A O 1
ATOM 2424 N N . LEU A 1 304 ? -7.784 2.070 21.145 1.00 87.88 304 LEU A N 1
ATOM 2425 C CA . LEU A 1 304 ? -9.119 1.482 21.049 1.00 87.88 304 LEU A CA 1
ATOM 2426 C C . LEU A 1 304 ? -10.163 2.389 21.706 1.00 87.88 304 LEU A C 1
ATOM 2428 O O . LEU A 1 304 ? -9.865 3.043 22.710 1.00 87.88 304 LEU A O 1
ATOM 2432 N N . SER A 1 305 ? -11.394 2.373 21.190 1.00 88.94 305 SER A N 1
ATOM 2433 C CA . SER A 1 305 ? -12.538 3.025 21.836 1.00 88.94 305 SER A CA 1
ATOM 2434 C C . SER A 1 305 ? -12.798 2.427 23.225 1.00 88.94 305 SER A C 1
ATOM 2436 O O . SER A 1 305 ? -12.351 1.320 23.542 1.00 88.94 305 SER A O 1
ATOM 2438 N N . LYS A 1 306 ? -13.521 3.151 24.085 1.00 88.31 306 LYS A N 1
ATOM 2439 C CA . LYS A 1 306 ? -13.818 2.673 25.443 1.00 88.31 306 LYS A CA 1
ATOM 2440 C C . LYS A 1 306 ? -14.588 1.350 25.408 1.00 88.31 306 LYS A C 1
ATOM 2442 O O . LYS A 1 306 ? -14.271 0.432 26.152 1.00 88.31 306 LYS A O 1
ATOM 2447 N N . GLU A 1 307 ? -15.549 1.231 24.503 1.00 89.31 307 GLU A N 1
ATOM 2448 C CA . GLU A 1 307 ? -16.347 0.026 24.302 1.00 89.31 307 GLU A CA 1
ATOM 2449 C C . GLU A 1 307 ? -15.496 -1.174 23.874 1.00 89.31 307 GLU A C 1
ATOM 2451 O O . GLU A 1 307 ? -15.734 -2.289 24.337 1.00 89.31 307 GLU A O 1
ATOM 2456 N N . MET A 1 308 ? -14.483 -0.959 23.030 1.00 87.94 308 MET A N 1
ATOM 2457 C CA . MET A 1 308 ? -13.530 -2.007 22.658 1.00 87.94 308 MET A CA 1
ATOM 2458 C C . MET A 1 308 ? -12.613 -2.392 23.823 1.00 87.94 308 MET A C 1
ATOM 2460 O O . MET A 1 308 ? -12.319 -3.571 23.986 1.00 87.94 308 MET A O 1
ATOM 2464 N N . GLN A 1 309 ? -12.179 -1.427 24.640 1.00 87.25 309 GLN A N 1
ATOM 2465 C CA . GLN A 1 309 ? -11.367 -1.695 25.837 1.00 87.25 309 GLN A CA 1
ATOM 2466 C C . GLN A 1 309 ? -12.142 -2.489 26.897 1.00 87.25 309 GLN A C 1
ATOM 2468 O O . GLN A 1 309 ? -11.566 -3.342 27.568 1.00 87.25 309 GLN A O 1
ATOM 2473 N N . ASP A 1 310 ? -13.443 -2.221 27.025 1.00 87.62 310 ASP A N 1
ATOM 2474 C CA . ASP A 1 310 ? -14.344 -2.913 27.949 1.00 87.62 310 ASP A CA 1
ATOM 2475 C C . ASP A 1 310 ? -14.840 -4.267 27.387 1.00 87.62 310 ASP A C 1
ATOM 2477 O O . ASP A 1 310 ? -15.481 -5.048 28.102 1.00 87.62 310 ASP A O 1
ATOM 2481 N N . SER A 1 311 ? -14.560 -4.568 26.111 1.00 87.56 311 SER A N 1
ATOM 2482 C CA . SER A 1 311 ? -14.954 -5.825 25.471 1.00 87.56 311 SER A CA 1
ATOM 2483 C C . SER A 1 311 ? -14.191 -7.014 26.049 1.00 87.56 311 SER A C 1
ATOM 2485 O O . SER A 1 311 ? -12.984 -6.976 26.268 1.00 87.56 311 SER A O 1
ATOM 2487 N N . LYS A 1 312 ? -14.903 -8.131 26.220 1.00 86.62 312 LYS A N 1
ATOM 2488 C CA . LYS A 1 312 ? -14.316 -9.420 26.615 1.00 86.62 312 LYS A CA 1
ATOM 2489 C C . LYS A 1 312 ? -13.825 -10.255 25.433 1.00 86.62 312 LYS A C 1
ATOM 2491 O O . LYS A 1 312 ? -13.358 -11.362 25.657 1.00 86.62 312 LYS A O 1
ATOM 2496 N N . PHE A 1 313 ? -13.989 -9.772 24.204 1.00 88.31 313 PHE A N 1
ATOM 2497 C CA . PHE A 1 313 ? -13.689 -10.542 22.996 1.00 88.31 313 PHE A CA 1
ATOM 2498 C C . PHE A 1 313 ? -12.665 -9.863 22.092 1.00 88.31 313 PHE A C 1
ATOM 2500 O O . PHE A 1 313 ? -11.981 -10.545 21.334 1.00 88.31 313 PHE A O 1
ATOM 2507 N N . VAL A 1 314 ? -12.557 -8.536 22.137 1.00 87.38 314 VAL A N 1
ATOM 2508 C CA . VAL A 1 314 ? -11.590 -7.798 21.320 1.00 87.38 314 VAL A CA 1
ATOM 2509 C C . VAL A 1 314 ? -10.215 -7.822 21.986 1.00 87.38 314 VAL A C 1
ATOM 2511 O O . VAL A 1 314 ? -10.093 -7.679 23.202 1.00 87.38 314 VAL A O 1
ATOM 2514 N N . LEU A 1 315 ? -9.167 -8.005 21.180 1.00 87.50 315 LEU A N 1
ATOM 2515 C CA . LEU A 1 315 ? -7.791 -7.972 21.666 1.00 87.50 315 LEU A CA 1
ATOM 2516 C C . LEU A 1 315 ? -7.434 -6.580 22.220 1.00 87.50 315 LEU A C 1
ATOM 2518 O O . LEU A 1 315 ? -7.789 -5.572 21.602 1.00 87.50 315 LEU A O 1
ATOM 2522 N N . PRO A 1 316 ? -6.674 -6.488 23.327 1.00 87.75 316 PRO A N 1
ATOM 2523 C CA . PRO A 1 316 ? -6.220 -5.211 23.861 1.00 87.75 316 PRO A CA 1
ATOM 2524 C C . PRO A 1 316 ? -5.320 -4.456 22.876 1.00 87.75 316 PRO A C 1
ATOM 2526 O O . PRO A 1 316 ? -4.590 -5.054 22.082 1.00 87.75 316 PRO A O 1
ATOM 2529 N N . ALA A 1 317 ? -5.273 -3.127 23.007 1.00 86.94 317 ALA A N 1
ATOM 2530 C CA . ALA A 1 317 ? -4.454 -2.255 22.159 1.00 86.94 317 ALA A CA 1
ATOM 2531 C C . ALA A 1 317 ? -2.970 -2.673 22.118 1.00 86.94 317 ALA A C 1
ATOM 2533 O O . ALA A 1 317 ? -2.331 -2.619 21.069 1.00 86.94 317 ALA A O 1
ATOM 2534 N N . GLY A 1 318 ? -2.409 -3.118 23.250 1.00 85.25 318 GLY A N 1
ATOM 2535 C CA . GLY A 1 318 ? -1.013 -3.565 23.335 1.00 85.25 318 GLY A CA 1
ATOM 2536 C C . GLY A 1 318 ? -0.697 -4.776 22.448 1.00 85.25 318 GLY A C 1
ATOM 2537 O O . GLY A 1 318 ? 0.388 -4.850 21.866 1.00 85.25 318 GLY A O 1
ATOM 2538 N N . ASP A 1 319 ? -1.653 -5.689 22.284 1.00 87.81 319 ASP A N 1
ATOM 2539 C CA . ASP A 1 319 ? -1.494 -6.873 21.435 1.00 87.81 319 ASP A CA 1
ATOM 2540 C C . ASP A 1 319 ? -1.553 -6.479 19.953 1.00 87.81 319 ASP A C 1
ATOM 2542 O O . ASP A 1 319 ? -0.702 -6.888 19.163 1.00 87.81 319 ASP A O 1
ATOM 2546 N N . LEU A 1 320 ? -2.483 -5.591 19.585 1.00 89.25 320 LEU A N 1
ATOM 2547 C CA . LEU A 1 320 ? -2.559 -5.043 18.229 1.00 89.25 320 LEU A CA 1
ATOM 2548 C C . LEU A 1 320 ? -1.307 -4.227 17.861 1.00 89.25 320 LEU A C 1
ATOM 2550 O O . LEU A 1 320 ? -0.777 -4.344 16.759 1.00 89.25 320 LEU A O 1
ATOM 2554 N N . ASN A 1 321 ? -0.757 -3.454 18.794 1.00 90.88 321 ASN A N 1
ATOM 2555 C CA . ASN A 1 321 ? 0.512 -2.762 18.568 1.00 90.88 321 ASN A CA 1
ATOM 2556 C C . ASN A 1 321 ? 1.693 -3.747 18.421 1.00 90.88 321 ASN A C 1
ATOM 2558 O O . ASN A 1 321 ? 2.629 -3.481 17.665 1.00 90.88 321 ASN A O 1
ATOM 2562 N N . SER A 1 322 ? 1.630 -4.922 19.058 1.00 89.44 322 SER A N 1
ATOM 2563 C CA . SER A 1 322 ? 2.615 -5.998 18.860 1.00 89.44 322 SER A CA 1
ATOM 2564 C C . SER A 1 322 ? 2.511 -6.625 17.462 1.00 89.44 322 SER A C 1
ATOM 2566 O O . SER A 1 322 ? 3.531 -6.898 16.829 1.00 89.44 322 SER A O 1
ATOM 2568 N N . PHE A 1 323 ? 1.294 -6.775 16.932 1.00 91.88 323 PHE A N 1
ATOM 2569 C CA . PHE A 1 323 ? 1.048 -7.178 15.542 1.00 91.88 323 PHE A CA 1
ATOM 2570 C C . PHE A 1 323 ? 1.644 -6.196 14.530 1.00 91.88 323 PHE A C 1
ATOM 2572 O O . PHE A 1 323 ? 2.314 -6.613 13.582 1.00 91.88 323 PHE A O 1
ATOM 2579 N N . LEU A 1 324 ? 1.449 -4.894 14.748 1.00 93.94 324 LEU A N 1
ATOM 2580 C CA . LEU A 1 324 ? 2.017 -3.845 13.897 1.00 93.94 324 LEU A CA 1
ATOM 2581 C C . LEU A 1 324 ? 3.549 -3.838 13.942 1.00 93.94 324 LEU A C 1
ATOM 2583 O O . LEU A 1 324 ? 4.197 -3.626 12.915 1.00 93.94 324 LEU A O 1
ATOM 2587 N N . MET A 1 325 ? 4.140 -4.115 15.106 1.00 92.62 325 MET A N 1
ATOM 2588 C CA . MET A 1 325 ? 5.589 -4.251 15.239 1.00 92.62 325 MET A CA 1
ATOM 2589 C C . MET A 1 325 ? 6.129 -5.456 14.463 1.00 92.62 325 MET A C 1
ATOM 2591 O O . MET A 1 325 ? 7.124 -5.316 13.748 1.00 92.62 325 MET A O 1
ATOM 2595 N N . GLU A 1 326 ? 5.482 -6.623 14.556 1.00 93.06 326 GLU A N 1
ATOM 2596 C CA . GLU A 1 326 ? 5.925 -7.798 13.796 1.00 93.06 326 GLU A CA 1
ATOM 2597 C C . GLU A 1 326 ? 5.789 -7.564 12.286 1.00 93.06 326 GLU A C 1
ATOM 2599 O O . GLU A 1 326 ? 6.732 -7.843 11.542 1.00 93.06 326 GLU A O 1
ATOM 2604 N N . GLN A 1 327 ? 4.686 -6.955 11.832 1.00 95.50 327 GLN A N 1
ATOM 2605 C CA . GLN A 1 327 ? 4.533 -6.540 10.436 1.00 95.50 327 GLN A CA 1
ATOM 2606 C C . GLN A 1 327 ? 5.693 -5.635 9.999 1.00 95.50 327 GLN A C 1
ATOM 2608 O O . GLN A 1 327 ? 6.341 -5.921 8.991 1.00 95.50 327 GLN A O 1
ATOM 2613 N N . LYS A 1 328 ? 5.989 -4.559 10.746 1.00 95.56 328 LYS A N 1
ATOM 2614 C CA . LYS A 1 328 ? 7.081 -3.630 10.411 1.00 95.56 328 LYS A CA 1
ATOM 2615 C C . LYS A 1 328 ? 8.431 -4.342 10.356 1.00 95.56 328 LYS A C 1
ATOM 2617 O O . LYS A 1 328 ? 9.202 -4.150 9.415 1.00 95.56 328 LYS A O 1
ATOM 2622 N N . LYS A 1 329 ? 8.713 -5.208 11.327 1.00 94.75 329 LYS A N 1
ATOM 2623 C CA . LYS A 1 329 ? 9.929 -6.027 11.354 1.00 94.75 329 LYS A CA 1
ATOM 2624 C C . LYS A 1 329 ? 10.035 -6.923 10.118 1.00 94.75 329 LYS A C 1
ATOM 2626 O O . LYS A 1 329 ? 11.105 -6.983 9.512 1.00 94.75 329 LYS A O 1
ATOM 2631 N N . ASN A 1 330 ? 8.956 -7.599 9.720 1.00 94.81 330 ASN A N 1
ATOM 2632 C CA . ASN A 1 330 ? 8.960 -8.438 8.522 1.00 94.81 330 ASN A CA 1
ATOM 2633 C C . ASN A 1 330 ? 9.140 -7.599 7.249 1.00 94.81 330 ASN A C 1
ATOM 2635 O O . ASN A 1 330 ? 9.982 -7.943 6.424 1.00 94.81 330 ASN A O 1
ATOM 2639 N N . LEU A 1 331 ? 8.433 -6.469 7.121 1.00 96.12 331 LEU A N 1
ATOM 2640 C CA . LEU A 1 331 ? 8.579 -5.533 6.000 1.00 96.12 331 LEU A CA 1
ATOM 2641 C C . LEU A 1 331 ? 10.033 -5.082 5.824 1.00 96.12 331 LEU A C 1
ATOM 2643 O O . LEU A 1 331 ? 10.559 -5.123 4.711 1.00 96.12 331 LEU A O 1
ATOM 2647 N N . LEU A 1 332 ? 10.707 -4.702 6.912 1.00 95.38 332 LEU A N 1
ATOM 2648 C CA . LEU A 1 332 ? 12.113 -4.293 6.876 1.00 95.38 332 LEU A CA 1
ATOM 2649 C C . LEU A 1 332 ? 13.053 -5.459 6.544 1.00 95.38 332 LEU A C 1
ATOM 2651 O O . LEU A 1 332 ? 13.997 -5.276 5.774 1.00 95.38 332 LEU A O 1
ATOM 2655 N N . SER A 1 333 ? 12.786 -6.655 7.076 1.00 94.75 333 SER A N 1
ATOM 2656 C CA . SER A 1 333 ? 13.563 -7.859 6.761 1.00 94.75 333 SER A CA 1
ATOM 2657 C C . SER A 1 333 ? 13.473 -8.206 5.274 1.00 94.75 333 SER A C 1
ATOM 2659 O O . SER A 1 333 ? 14.499 -8.308 4.603 1.00 94.75 333 SER A O 1
ATOM 2661 N N . VAL A 1 334 ? 12.255 -8.308 4.733 1.00 95.31 334 VAL A N 1
ATOM 2662 C CA . VAL A 1 334 ? 12.024 -8.632 3.318 1.00 95.31 334 VAL A CA 1
ATOM 2663 C C . VAL A 1 334 ? 12.585 -7.527 2.418 1.00 95.31 334 VAL A C 1
ATOM 2665 O O . VAL A 1 334 ? 13.257 -7.821 1.433 1.00 95.31 334 VAL A O 1
ATOM 2668 N N . SER A 1 335 ? 12.417 -6.252 2.785 1.00 94.00 335 SER A N 1
ATOM 2669 C CA . SER A 1 335 ? 13.013 -5.124 2.048 1.00 94.00 335 SER A CA 1
ATOM 2670 C C . SER A 1 335 ? 14.545 -5.181 2.021 1.00 94.00 335 SER A C 1
ATOM 2672 O O . SER A 1 335 ? 15.165 -4.854 1.004 1.00 94.00 335 SER A O 1
ATOM 2674 N N . SER A 1 336 ? 15.174 -5.617 3.118 1.00 93.81 336 SER A N 1
ATOM 2675 C CA . SER A 1 336 ? 16.624 -5.826 3.184 1.00 93.81 336 SER A CA 1
ATOM 2676 C C . SER A 1 336 ? 17.072 -6.942 2.242 1.00 93.81 336 SER A C 1
ATOM 2678 O O . SER A 1 336 ? 18.059 -6.780 1.522 1.00 93.81 336 SER A O 1
ATOM 2680 N N . ASP A 1 337 ? 16.332 -8.048 2.188 1.00 92.88 337 ASP A N 1
ATOM 2681 C CA . ASP A 1 337 ? 16.647 -9.166 1.299 1.00 92.88 337 ASP A CA 1
ATOM 2682 C C . ASP A 1 337 ? 16.439 -8.805 -0.176 1.00 92.88 337 ASP A C 1
ATOM 2684 O O . ASP A 1 337 ? 17.332 -9.043 -0.994 1.00 92.88 337 ASP A O 1
ATOM 2688 N N . LEU A 1 338 ? 15.350 -8.107 -0.511 1.00 92.31 338 LEU A N 1
ATOM 2689 C CA . LEU A 1 338 ? 15.144 -7.544 -1.850 1.00 92.31 338 LEU A CA 1
ATOM 2690 C C . LEU A 1 338 ? 16.274 -6.587 -2.237 1.00 92.31 338 LEU A C 1
ATOM 2692 O O . LEU A 1 338 ? 16.746 -6.608 -3.371 1.00 92.31 338 LEU A O 1
ATOM 2696 N N . SER A 1 339 ? 16.773 -5.785 -1.297 1.00 91.06 339 SER A N 1
ATOM 2697 C CA . SER A 1 339 ? 17.889 -4.877 -1.572 1.00 91.06 339 SER A CA 1
ATOM 2698 C C . SER A 1 339 ? 19.179 -5.606 -1.952 1.00 91.06 339 SER A C 1
ATOM 2700 O O . SER A 1 339 ? 19.961 -5.081 -2.746 1.00 91.06 339 SER A O 1
ATOM 2702 N N . LYS A 1 340 ? 19.392 -6.824 -1.438 1.00 90.56 340 LYS A N 1
ATOM 2703 C CA . LYS A 1 340 ? 20.520 -7.684 -1.830 1.00 90.56 340 LYS A CA 1
ATOM 2704 C C . LYS A 1 340 ? 20.297 -8.279 -3.221 1.00 90.56 340 LYS A C 1
ATOM 2706 O O . LYS A 1 340 ? 21.207 -8.236 -4.048 1.00 90.56 340 LYS A O 1
ATOM 2711 N N . VAL A 1 341 ? 19.092 -8.790 -3.486 1.00 88.56 341 VAL A N 1
ATOM 2712 C CA . VAL A 1 341 ? 18.723 -9.433 -4.762 1.00 88.56 341 VAL A CA 1
ATOM 2713 C C . VAL A 1 341 ? 18.769 -8.443 -5.928 1.00 88.56 341 VAL A C 1
ATOM 2715 O O . VAL A 1 341 ? 19.324 -8.747 -6.979 1.00 88.56 341 VAL A O 1
ATOM 2718 N N . PHE A 1 342 ? 18.251 -7.232 -5.731 1.00 87.81 342 PHE A N 1
ATOM 2719 C CA . PHE A 1 342 ? 18.165 -6.189 -6.757 1.00 87.81 342 PHE A CA 1
ATOM 2720 C C . PHE A 1 342 ? 19.338 -5.192 -6.693 1.00 87.81 342 PHE A C 1
ATOM 2722 O O . PHE A 1 342 ? 19.207 -4.020 -7.068 1.00 87.81 342 PHE A O 1
ATOM 2729 N N . SER A 1 343 ? 20.501 -5.640 -6.209 1.00 81.00 343 SER A N 1
ATOM 2730 C CA . SER A 1 343 ? 21.702 -4.809 -6.130 1.00 81.00 343 SER A CA 1
ATOM 2731 C C . SER A 1 343 ? 22.309 -4.588 -7.526 1.00 81.00 343 SER A C 1
ATOM 2733 O O . SER A 1 343 ? 22.806 -5.503 -8.173 1.00 81.00 343 SER A O 1
ATOM 2735 N N . GLY A 1 344 ? 22.263 -3.346 -8.019 1.00 73.75 344 GLY A N 1
ATOM 2736 C CA . GLY A 1 344 ? 22.952 -2.946 -9.257 1.00 73.75 344 GLY A CA 1
ATOM 2737 C C . GLY A 1 344 ? 22.166 -3.087 -10.566 1.00 73.75 344 GLY A C 1
ATOM 2738 O O . GLY A 1 344 ? 22.747 -2.873 -11.633 1.00 73.75 344 GLY A O 1
ATOM 2739 N N . GLY A 1 345 ? 20.868 -3.397 -10.515 1.00 77.50 345 GLY A N 1
ATOM 2740 C CA . GLY A 1 345 ? 20.040 -3.460 -11.719 1.00 77.50 345 GLY A CA 1
ATOM 2741 C C . GLY A 1 345 ? 19.884 -2.091 -12.398 1.00 77.50 345 GLY A C 1
ATOM 2742 O O . GLY A 1 345 ? 19.714 -1.046 -11.753 1.00 77.50 345 GLY A O 1
ATOM 2743 N N . LYS A 1 346 ? 20.006 -2.087 -13.732 1.00 86.00 346 LYS A N 1
ATOM 2744 C CA . LYS A 1 346 ? 19.976 -0.853 -14.537 1.00 86.00 346 LYS A CA 1
ATOM 2745 C C . LYS A 1 346 ? 18.555 -0.413 -14.823 1.00 86.00 346 LYS A C 1
ATOM 2747 O O . LYS A 1 346 ? 18.261 0.776 -14.714 1.00 86.00 346 LYS A O 1
ATOM 2752 N N . MET A 1 347 ? 17.677 -1.356 -15.152 1.00 89.44 347 MET A N 1
ATOM 2753 C CA . MET A 1 347 ? 16.281 -1.052 -15.431 1.00 89.44 347 MET A CA 1
ATOM 2754 C C . MET A 1 347 ? 15.464 -1.054 -14.137 1.00 89.44 347 MET A C 1
ATOM 2756 O O . MET A 1 347 ? 14.869 -0.035 -13.798 1.00 89.44 347 MET A O 1
ATOM 2760 N N . ILE A 1 348 ? 15.536 -2.138 -13.364 1.00 89.19 348 ILE A N 1
ATOM 2761 C CA . ILE A 1 348 ? 14.876 -2.298 -12.059 1.00 89.19 348 ILE A CA 1
ATOM 2762 C C . ILE A 1 348 ? 15.947 -2.345 -10.971 1.00 89.19 348 ILE A C 1
ATOM 2764 O O . ILE A 1 348 ? 16.970 -2.998 -11.146 1.00 89.19 348 ILE A O 1
ATOM 2768 N N . SER A 1 349 ? 15.726 -1.669 -9.847 1.00 90.69 349 SER A N 1
ATOM 2769 C CA . SER A 1 349 ? 16.603 -1.701 -8.675 1.00 90.69 349 SER A CA 1
ATOM 2770 C C . SER A 1 349 ? 15.845 -2.100 -7.410 1.00 90.69 349 SER A C 1
ATOM 2772 O O . SER A 1 349 ? 14.640 -2.357 -7.431 1.00 90.69 349 SER A O 1
ATOM 2774 N N . SER A 1 350 ? 16.551 -2.097 -6.279 1.00 91.94 350 SER A N 1
ATOM 2775 C CA . SER A 1 350 ? 15.945 -2.287 -4.962 1.00 91.94 350 SER A CA 1
ATOM 2776 C C . SER A 1 350 ? 14.810 -1.303 -4.666 1.00 91.94 350 SER A C 1
ATOM 2778 O O . SER A 1 350 ? 13.862 -1.683 -3.987 1.00 91.94 350 SER A O 1
ATOM 2780 N N . LYS A 1 351 ? 14.846 -0.073 -5.202 1.00 91.94 351 LYS A N 1
ATOM 2781 C CA . LYS A 1 351 ? 13.770 0.911 -5.000 1.00 91.94 351 LYS A CA 1
ATOM 2782 C C . LYS A 1 351 ? 12.445 0.442 -5.595 1.00 91.94 351 LYS A C 1
ATOM 2784 O O . LYS A 1 351 ? 11.423 0.500 -4.920 1.00 91.94 351 LYS A O 1
ATOM 2789 N N . GLU A 1 352 ? 12.459 -0.038 -6.836 1.00 92.75 352 GLU A N 1
ATOM 2790 C CA . GLU A 1 352 ? 11.267 -0.567 -7.497 1.00 92.75 352 GLU A CA 1
ATOM 2791 C C . GLU A 1 352 ? 10.805 -1.876 -6.851 1.00 92.75 352 GLU A C 1
ATOM 2793 O O . GLU A 1 352 ? 9.606 -2.088 -6.702 1.00 92.75 352 GLU A O 1
ATOM 2798 N N . ALA A 1 353 ? 11.736 -2.733 -6.420 1.00 92.81 353 ALA A N 1
ATOM 2799 C CA . ALA A 1 353 ? 11.389 -3.965 -5.715 1.00 92.81 353 ALA A CA 1
ATOM 2800 C C . ALA A 1 353 ? 10.680 -3.682 -4.377 1.00 92.81 353 ALA A C 1
ATOM 2802 O O . ALA A 1 353 ? 9.637 -4.270 -4.101 1.00 92.81 353 ALA A O 1
ATOM 2803 N N . VAL A 1 354 ? 11.191 -2.742 -3.573 1.00 94.94 354 VAL A N 1
ATOM 2804 C CA . VAL A 1 354 ? 10.564 -2.325 -2.305 1.00 94.94 354 VAL A CA 1
ATOM 2805 C C . VAL A 1 354 ? 9.227 -1.616 -2.546 1.00 94.94 354 VAL A C 1
ATOM 2807 O O . VAL A 1 354 ? 8.268 -1.871 -1.820 1.00 94.94 354 VAL A O 1
ATOM 2810 N N . LEU A 1 355 ? 9.122 -0.794 -3.597 1.00 95.38 355 LEU A N 1
ATOM 2811 C CA . LEU A 1 355 ? 7.848 -0.212 -4.028 1.00 95.38 355 LEU A CA 1
ATOM 2812 C C . LEU A 1 355 ? 6.824 -1.314 -4.342 1.00 95.38 355 LEU A C 1
ATOM 2814 O O . LEU A 1 355 ? 5.722 -1.288 -3.806 1.00 95.38 355 LEU A O 1
ATOM 2818 N N . VAL A 1 356 ? 7.181 -2.307 -5.163 1.00 95.31 356 VAL A N 1
ATOM 2819 C CA . VAL A 1 356 ? 6.280 -3.418 -5.514 1.00 95.31 356 VAL A CA 1
ATOM 2820 C C . VAL A 1 356 ? 5.898 -4.246 -4.284 1.00 95.31 356 VAL A C 1
ATOM 2822 O O . VAL A 1 356 ? 4.725 -4.588 -4.153 1.00 95.31 356 VAL A O 1
ATOM 2825 N N . LEU A 1 357 ? 6.831 -4.514 -3.362 1.00 96.31 357 LEU A N 1
ATOM 2826 C CA . LEU A 1 357 ? 6.537 -5.176 -2.084 1.00 96.31 357 LEU A CA 1
ATOM 2827 C C . LEU A 1 357 ? 5.473 -4.409 -1.291 1.00 96.31 357 LEU A C 1
ATOM 2829 O O . LEU A 1 357 ? 4.480 -4.999 -0.872 1.00 96.31 357 LEU A O 1
ATOM 2833 N N . ALA A 1 358 ? 5.662 -3.100 -1.111 1.00 97.62 358 ALA A N 1
ATOM 2834 C CA . ALA A 1 358 ? 4.725 -2.265 -0.369 1.00 97.62 358 ALA A CA 1
ATOM 2835 C C . ALA A 1 358 ? 3.338 -2.252 -1.030 1.00 97.62 358 ALA A C 1
ATOM 2837 O O . ALA A 1 358 ? 2.335 -2.434 -0.346 1.00 97.62 358 ALA A O 1
ATOM 2838 N N . LEU A 1 359 ? 3.269 -2.111 -2.360 1.00 97.44 359 LEU A N 1
ATOM 2839 C CA . LEU A 1 359 ? 2.003 -2.132 -3.103 1.00 97.44 359 LEU A CA 1
ATOM 2840 C C . LEU A 1 359 ? 1.284 -3.485 -2.996 1.00 97.44 359 LEU A C 1
ATOM 2842 O O . LEU A 1 359 ? 0.061 -3.504 -2.868 1.00 97.44 359 LEU A O 1
ATOM 2846 N N . LYS A 1 360 ? 2.020 -4.604 -3.025 1.00 96.31 360 LYS A N 1
ATOM 2847 C CA . LYS A 1 360 ? 1.454 -5.945 -2.810 1.00 96.31 360 LYS A CA 1
ATOM 2848 C C . LYS A 1 360 ? 0.905 -6.102 -1.401 1.00 96.31 360 LYS A C 1
ATOM 2850 O O . LYS A 1 360 ? -0.241 -6.508 -1.240 1.00 96.31 360 LYS A O 1
ATOM 2855 N N . HIS A 1 361 ? 1.680 -5.711 -0.393 1.00 97.88 361 HIS A N 1
ATOM 2856 C CA . HIS A 1 361 ? 1.238 -5.842 0.994 1.00 97.88 361 HIS A CA 1
ATOM 2857 C C . HIS A 1 361 ? 0.031 -4.946 1.300 1.00 97.88 361 HIS A C 1
ATOM 2859 O O . HIS A 1 361 ? -0.889 -5.375 1.991 1.00 97.88 361 HIS A O 1
ATOM 2865 N N . ILE A 1 362 ? -0.030 -3.739 0.720 1.00 98.44 362 ILE A N 1
ATOM 2866 C CA . ILE A 1 362 ? -1.215 -2.866 0.780 1.00 98.44 362 ILE A CA 1
ATOM 2867 C C . ILE A 1 362 ? -2.444 -3.583 0.216 1.00 98.44 362 ILE A C 1
ATOM 2869 O O . ILE A 1 362 ? -3.477 -3.630 0.878 1.00 98.44 362 ILE A O 1
ATOM 2873 N N . GLN A 1 363 ? -2.339 -4.191 -0.970 1.00 97.38 363 GLN A N 1
ATOM 2874 C CA . GLN A 1 363 ? -3.448 -4.952 -1.553 1.00 97.38 363 GLN A CA 1
ATOM 2875 C C . GLN A 1 363 ? -3.906 -6.095 -0.649 1.00 97.38 363 GLN A C 1
ATOM 2877 O O . GLN A 1 363 ? -5.113 -6.289 -0.496 1.00 97.38 363 GLN A O 1
ATOM 2882 N N . THR A 1 364 ? -2.962 -6.820 -0.043 1.00 96.00 364 THR A N 1
ATOM 2883 C CA . THR A 1 364 ? -3.253 -7.898 0.904 1.00 96.00 364 THR A CA 1
ATOM 2884 C C . THR A 1 364 ? -3.978 -7.367 2.139 1.00 96.00 364 THR A C 1
ATOM 2886 O O . THR A 1 364 ? -4.978 -7.956 2.542 1.00 96.00 364 THR A O 1
ATOM 2889 N N . ILE A 1 365 ? -3.551 -6.238 2.714 1.00 97.75 365 ILE A N 1
ATOM 2890 C CA . ILE A 1 365 ? -4.237 -5.582 3.841 1.00 97.75 365 ILE A CA 1
ATOM 2891 C C . ILE A 1 365 ? -5.666 -5.188 3.453 1.00 97.75 365 ILE A C 1
ATOM 2893 O O . ILE A 1 365 ? -6.605 -5.527 4.174 1.00 97.75 365 ILE A O 1
ATOM 2897 N N . CYS A 1 366 ? -5.846 -4.531 2.302 1.00 98.00 366 CYS A N 1
ATOM 2898 C CA . CYS A 1 366 ? -7.164 -4.141 1.799 1.00 98.00 366 CYS A CA 1
ATOM 2899 C C . CYS A 1 366 ? -8.081 -5.359 1.612 1.00 98.00 366 CYS A C 1
ATOM 2901 O O . CYS A 1 366 ? -9.236 -5.324 2.037 1.00 98.00 366 CYS A O 1
ATOM 2903 N N . GLN A 1 367 ? -7.563 -6.452 1.036 1.00 94.62 367 GLN A N 1
ATOM 2904 C CA . GLN A 1 367 ? -8.325 -7.690 0.869 1.00 94.62 367 GLN A CA 1
ATOM 2905 C C . GLN A 1 367 ? -8.683 -8.316 2.218 1.00 94.62 367 GLN A C 1
ATOM 2907 O O . GLN A 1 367 ? -9.833 -8.680 2.429 1.00 94.62 367 GLN A O 1
ATOM 2912 N N . ARG A 1 368 ? -7.733 -8.397 3.159 1.00 94.06 368 ARG A N 1
ATOM 2913 C CA . ARG A 1 368 ? -7.975 -8.960 4.497 1.00 94.06 368 ARG A CA 1
ATOM 2914 C C . ARG A 1 368 ? -9.009 -8.176 5.291 1.00 94.06 368 ARG A C 1
ATOM 2916 O O . ARG A 1 368 ? -9.785 -8.790 6.018 1.00 94.06 368 ARG A O 1
ATOM 2923 N N . PHE A 1 369 ? -9.035 -6.854 5.141 1.00 96.56 369 PHE A N 1
ATOM 2924 C CA . PHE A 1 369 ? -10.077 -6.026 5.735 1.00 96.56 369 PHE A CA 1
ATOM 2925 C C . PHE A 1 369 ? -11.455 -6.391 5.181 1.00 96.56 369 PHE A C 1
ATOM 2927 O O . PHE A 1 369 ? -12.341 -6.729 5.963 1.00 96.56 369 PHE A O 1
ATOM 2934 N N . GLY A 1 370 ? -11.635 -6.381 3.856 1.00 95.25 370 GLY A N 1
ATOM 2935 C CA . GLY A 1 370 ? -12.942 -6.703 3.279 1.00 95.25 370 GLY A CA 1
ATOM 2936 C C . GLY A 1 370 ? -13.372 -8.142 3.544 1.00 95.25 370 GLY A C 1
ATOM 2937 O O . GLY A 1 370 ? -14.498 -8.338 3.981 1.00 95.25 370 GLY A O 1
ATOM 2938 N N . ASP A 1 371 ? -12.461 -9.113 3.422 1.00 92.38 371 ASP A N 1
ATOM 2939 C CA . ASP A 1 371 ? -12.707 -10.510 3.801 1.00 92.38 371 ASP A CA 1
ATOM 2940 C C . ASP A 1 371 ? -13.201 -10.619 5.260 1.00 92.38 371 ASP A C 1
ATOM 2942 O O . ASP A 1 371 ? -14.103 -11.397 5.567 1.00 92.38 371 ASP A O 1
ATOM 2946 N N . GLY A 1 372 ? -12.607 -9.843 6.175 1.00 93.75 372 GLY A N 1
ATOM 2947 C CA . GLY A 1 372 ? -12.988 -9.814 7.586 1.00 93.75 372 GLY A CA 1
ATOM 2948 C C . GLY A 1 372 ? -14.370 -9.204 7.827 1.00 93.75 372 GLY A C 1
ATOM 2949 O O . GLY A 1 372 ? -15.143 -9.753 8.610 1.00 93.75 372 GLY A O 1
ATOM 2950 N N . VAL A 1 373 ? -14.707 -8.110 7.137 1.00 94.38 373 VAL A N 1
ATOM 2951 C CA . VAL A 1 373 ? -16.049 -7.504 7.202 1.00 94.38 373 VAL A CA 1
ATOM 2952 C C . VAL A 1 373 ? -17.098 -8.451 6.615 1.00 94.38 373 VAL A C 1
ATOM 2954 O O . VAL A 1 373 ? -18.132 -8.683 7.241 1.00 94.38 373 VAL A O 1
ATOM 2957 N N . ASP A 1 374 ? -16.821 -9.044 5.455 1.00 92.38 374 ASP A N 1
ATOM 2958 C CA . ASP A 1 374 ? -17.735 -9.967 4.781 1.00 92.38 374 ASP A CA 1
ATOM 2959 C C . ASP A 1 374 ? -17.955 -11.243 5.608 1.00 92.38 374 ASP A C 1
ATOM 2961 O O . ASP A 1 374 ? -19.077 -11.740 5.686 1.00 92.38 374 ASP A O 1
ATOM 2965 N N . PHE A 1 375 ? -16.932 -11.719 6.325 1.00 91.62 375 PHE A N 1
ATOM 2966 C CA . PHE A 1 375 ? -17.081 -12.807 7.292 1.00 91.62 375 PHE A CA 1
ATOM 2967 C C . PHE A 1 375 ? -18.025 -12.457 8.453 1.00 91.62 375 PHE A C 1
ATOM 2969 O O . PHE A 1 375 ? -18.840 -13.289 8.859 1.00 91.62 375 PHE A O 1
ATOM 2976 N N . VAL A 1 376 ? -17.950 -11.233 8.989 1.00 92.31 376 VAL A N 1
ATOM 2977 C CA . VAL A 1 376 ? -18.874 -10.776 10.043 1.00 92.31 376 VAL A CA 1
ATOM 2978 C C . VAL A 1 376 ? -20.314 -10.715 9.522 1.00 92.31 376 VAL A C 1
ATOM 2980 O O . VAL A 1 376 ? -21.243 -11.117 10.229 1.00 92.31 376 VAL A O 1
ATOM 2983 N N . GLU A 1 377 ? -20.512 -10.270 8.282 1.00 91.31 377 GLU A N 1
ATOM 2984 C CA . GLU A 1 377 ? -21.829 -10.257 7.635 1.00 91.31 377 GLU A CA 1
ATOM 2985 C C . GLU A 1 377 ? -22.365 -11.659 7.350 1.00 91.31 377 GLU A C 1
ATOM 2987 O O . GLU A 1 377 ? -23.549 -11.920 7.561 1.00 91.31 377 GLU A O 1
ATOM 2992 N N . ASP A 1 378 ? -21.518 -12.574 6.887 1.00 89.31 378 ASP A N 1
ATOM 2993 C CA . ASP A 1 378 ? -21.916 -13.958 6.654 1.00 89.31 378 ASP A CA 1
ATOM 2994 C C . ASP A 1 378 ? -22.348 -14.628 7.965 1.00 89.31 378 ASP A C 1
ATOM 2996 O O . ASP A 1 378 ? -23.424 -15.222 8.041 1.00 89.31 378 ASP A O 1
ATOM 3000 N N . MET A 1 379 ? -21.597 -14.408 9.049 1.00 89.25 379 MET A N 1
ATOM 3001 C CA . MET A 1 379 ? -21.978 -14.862 10.387 1.00 89.25 379 MET A CA 1
ATOM 3002 C C . MET A 1 379 ? -23.343 -14.304 10.824 1.00 89.25 379 MET A C 1
ATOM 3004 O O . MET A 1 379 ? -24.148 -15.032 11.408 1.00 89.25 379 MET A O 1
ATOM 3008 N N . LEU A 1 380 ? -23.634 -13.030 10.536 1.00 89.00 380 LEU A N 1
ATOM 3009 C CA . LEU A 1 380 ? -24.946 -12.432 10.803 1.00 89.00 380 LEU A CA 1
ATOM 3010 C C . LEU A 1 380 ? -26.064 -13.102 10.005 1.00 89.00 380 LEU A C 1
ATOM 3012 O O . LEU A 1 380 ? -27.118 -13.398 10.563 1.00 89.00 380 LEU A O 1
ATOM 3016 N N . ARG A 1 381 ? -25.837 -13.365 8.716 1.00 87.31 381 ARG A N 1
ATOM 3017 C CA . ARG A 1 381 ? -26.818 -14.034 7.850 1.00 87.31 381 ARG A CA 1
ATOM 3018 C C . ARG A 1 381 ? -27.108 -15.450 8.325 1.00 87.31 381 ARG A C 1
ATOM 3020 O O . ARG A 1 381 ? -28.273 -15.829 8.392 1.00 87.31 381 ARG A O 1
ATOM 3027 N N . GLN A 1 382 ? -26.076 -16.206 8.692 1.00 86.38 382 GLN A N 1
ATOM 3028 C CA . GLN A 1 382 ? -26.227 -17.570 9.200 1.00 86.38 382 GLN A CA 1
ATOM 3029 C C . GLN A 1 382 ? -27.089 -17.608 10.470 1.00 86.38 382 GLN A C 1
ATOM 3031 O O . GLN A 1 382 ? -27.975 -18.451 10.572 1.00 86.38 382 GLN A O 1
ATOM 3036 N N . GLN A 1 383 ? -26.905 -16.647 11.382 1.00 83.38 383 GLN A N 1
ATOM 3037 C CA . GLN A 1 383 ? -27.693 -16.530 12.618 1.00 83.38 383 GLN A CA 1
ATOM 3038 C C . GLN A 1 383 ? -29.170 -16.158 12.401 1.00 83.38 383 GLN A C 1
ATOM 3040 O O . GLN A 1 383 ? -29.963 -16.322 13.321 1.00 83.38 383 GLN A O 1
ATOM 3045 N N . LEU A 1 384 ? -29.546 -15.637 11.227 1.00 80.12 384 LEU A N 1
ATOM 3046 C CA . LEU A 1 384 ? -30.941 -15.328 10.879 1.00 80.12 384 LEU A CA 1
ATOM 3047 C C . LEU A 1 384 ? -31.672 -16.507 10.218 1.00 80.12 384 LEU A C 1
ATOM 3049 O O . LEU A 1 384 ? -32.897 -16.480 10.109 1.00 80.12 384 LEU A O 1
ATOM 3053 N N . ILE A 1 385 ? -30.930 -17.497 9.714 1.00 77.12 385 ILE A N 1
ATOM 3054 C CA . ILE A 1 385 ? -31.477 -18.680 9.029 1.00 77.12 385 ILE A CA 1
ATOM 3055 C C . ILE A 1 385 ? -31.737 -19.821 10.028 1.00 77.12 385 ILE A C 1
ATOM 3057 O O . ILE A 1 385 ? -32.615 -20.653 9.791 1.00 77.12 385 ILE A O 1
ATOM 3061 N N . THR A 1 386 ? -30.983 -19.854 11.128 1.00 54.91 386 THR A N 1
ATOM 3062 C CA . THR A 1 386 ? -31.193 -20.720 12.302 1.00 54.91 386 THR A CA 1
ATOM 3063 C C . THR A 1 386 ? -32.191 -20.122 13.273 1.00 54.91 386 THR A C 1
ATOM 3065 O O . THR A 1 386 ? -33.021 -20.896 13.801 1.00 54.91 386 THR A O 1
#

Radius of gyration: 26.65 Å; chains: 1; bounding box: 71×61×89 Å

Secondary structure (DSSP, 8-state):
---------SPPP-HHHHHHHHHHHHHHHHHHS-TT--EE-GGGS---HHHHHHHHHHHHHHHHHHHHHHHHHTT--HHHHHHHHHHHTTS-EEEEEEEEEEEEEEEEEEEEEEEEEEEEEETTEEEEEEEEEEEEEEEEEEEEEEEEEEEETT--TT-EEEEEEEEEEEEEESSSS-SS-SEEEEEEEEEE-HHHHHTB-TT-EE-----TTSTT-SSGGGSHHHHHHHHHHHHHHHHHHHHHHIIIIIIGGG-TTSPPGGG---TT--------EE---SS-PPPPPP-TT-SSPPS-EE---HHHHT-SSSPPHHHHHHHHHHHHHHHHHHHHHHHHHTTT-SSS-HHHHHHHHHHHHHHHHHHHHHHHHHHHHHHHHHHHH-

pLDDT: mean 86.02, std 14.81, range [28.52, 98.44]

Sequence (386 aa):
FLFVPLLAVMEEFNEQQFRVKVRNATDQIKMILDNTRKPVLPNEVAHTYLDKFLLVEFLASSAVAALVNCLELLSIDAKNLKQLKEWSGNRSVTLRFTGEEKCSFLHKKEKTSSGPSHETTGFWARITSKTVTKYTEYSWKFSSHYKLLAICGNDADDAMLLSSREGTTTIKRTYEDSPFPEVSLIGPLDFDLSWLLQHMDDEFNVHFTIDRDAKGCDTPRRNPETNQAYEFMQRFHLWCTAIQQHFSSHISPLCTNDVPSTDVTDSGVFVPVVPFFELFDDKPQPSAAPVAGKNPEPISSVVLSKEMQDSKFVLPAGDLNSFLMEQKKNLLSVSSDLSKVFSGGKMISSKEAVLVLALKHIQTICQRFGDGVDFVEDMLRQQLIT